Protein AF-A0A1W0X551-F1 (afdb_monomer_lite)

Secondary structure (DSSP, 8-state):
---THHHHHHHHHHHHHHHHH-------GGGHHHHHHHHHHHHHHHHHHHHHHHHHHT-SS--HHHHHHHHHHHHHHHHHHHTHHHHHHHTTTTTT-TT-SSHHHHHHHHHHHHHHHHHHHHHHHHHHHHHHHHHHHHHHH-HHHHHHHTT-HHHHHHHHHHHHHHHHHHTHHHHHHHHHHGGGTTSSS----HHHHHHHHHHHHHHHHHHHHHHHHHHHHHHHHHHHHHHHHHHHHHHHHHHHSPPP-----TTPPPPPTHHHHHTTHHHHHHHTTTTSHHHHHHHHHHHHHHHHHTHHHHHHHHHHHHHSTTT--S-HHHHHHHHHHHHHHHHHHHHHHHHHHHHHHHH-HHHHHHHHHHHH--TTSHHHHHHHHHS---SGGGTT-SHHHHHHHHHHHHHHHGGGS----------------------------------------

Radius of gyration: 32.25 Å; chains: 1; bounding box: 84×86×103 Å

Foldseek 3Di:
DPPPLVVQQVVLVVVVVVVVPVDPPPVQPLVVVCVPLLVVLLVLLQVLLVLLLVLLVPPLDRWLLSVLSNQLSVLLNLLSVLCVLVVCVVCVVVVVNVVPPCSCPVSLVCVLVSQLSNQLSVQLNLVSLLVSLVLLLCCLVPVPVNVVCRVCNVVSVVVSVVSSVVSSVLSVLSNVVSVVCSVVVPPPDDDDDPVSVVSVVVSLVVVLVVLVVSLVSLVVSLVSVVVSVVVVVVVVVVVVVVVPPPPPPPDDDDDDDDDDPVVVVVPPPVVVVVVVVPPCVLVSQLSVLLSVLCCQQPVLVSVLSVVVVCCHPPNVPDDPVRVVVSVSCVSVNVSSNSCSSSCSSVSVCVRPPSSVVSSCCVVVVVPPPCVVVVCVVVVPPPDPPDPPDDPVSVVVVVVVVCVPPVVVPPPDDDDDDDDDDDDDDDDDDDDDDDDDDDDDDDDDDDDDD

Organism: Hypsibius exemplaris (NCBI:txid2072580)

Sequence (449 aa):
MIPEGRTATHHCAILNGTLFNNGTTETSETVYVPLILYPVLLIVCTVGNIINVLVLSRFTKIRIKEVLLIGLAVSDTFIMWLALPRYIDHHGGVFGLHDKPDYPLFLLNGFGFFTWMHYTFYYVSDWVLLIFSLERLMAFRYPHHHRRIRSRLNWTALLLVAVTVLSSLLCLEHLVWYYHWLPNREQDSYEAPLWLTNWDAMQTRADIVFPVLTAACLLVINTSLLVYLKRRLLFSASFRRSTLSPKPSTALPPDGPAPTARHWLRNRPIAEEASQIGPNINMDVLLLGCVALYFLTQFPAVIFNVFEYLSGPPHCQLSDGGRSVLRWLQPIVQTLSLVNYSANFLVYAGLNRKYRQLSLELLCGRGKGYHSELNRWNSNPTTPDQAEMPLLRLSLMQRLSGSFFDSARSGGVGGTERRGTLSTMLSNDSAQSHHFMGTANNRQARSLV

InterPro domains:
  IPR000276 G protein-coupled receptor, rhodopsin-like [PF00001] (48-344)
  IPR000276 G protein-coupled receptor, rhodopsin-like [PR00237] (33-57)
  IPR000276 G protein-coupled receptor, rhodopsin-like [PR00237] (65-86)
  IPR000276 G protein-coupled receptor, rhodopsin-like [PR00237] (118-140)
  IPR000276 G protein-coupled receptor, rhodopsin-like [PR00237] (330-356)
  IPR017452 GPCR, rhodopsin-like, 7TM [PS50262] (48-348)
  IPR052954 GPCR_Ligand_Interaction [PTHR46641] (31-369)

Structure (mmCIF, N/CA/C/O backbone):
data_AF-A0A1W0X551-F1
#
_entry.id   AF-A0A1W0X551-F1
#
loop_
_atom_site.group_PDB
_atom_site.id
_atom_site.type_symbol
_atom_site.label_atom_id
_atom_site.label_alt_id
_atom_site.label_comp_id
_atom_site.label_asym_id
_atom_site.label_entity_id
_atom_site.label_seq_id
_atom_site.pdbx_PDB_ins_code
_atom_site.Cartn_x
_atom_site.Cartn_y
_atom_site.Cartn_z
_atom_site.occupancy
_atom_site.B_iso_or_equiv
_atom_site.auth_seq_id
_atom_site.auth_comp_id
_atom_site.auth_asym_id
_atom_site.auth_atom_id
_atom_site.pdbx_PDB_model_num
ATOM 1 N N . MET A 1 1 ? 44.532 -16.409 -18.050 1.00 39.69 1 MET A N 1
ATOM 2 C CA . MET A 1 1 ? 43.462 -16.984 -17.208 1.00 39.69 1 MET A CA 1
ATOM 3 C C . MET A 1 1 ? 42.474 -15.877 -16.891 1.00 39.69 1 MET A C 1
ATOM 5 O O . MET A 1 1 ? 42.774 -15.016 -16.076 1.00 39.69 1 MET A O 1
ATOM 9 N N . ILE A 1 2 ? 41.358 -15.830 -17.616 1.00 40.81 2 ILE A N 1
ATOM 10 C CA . ILE A 1 2 ? 40.226 -14.968 -17.259 1.00 40.81 2 ILE A CA 1
ATOM 11 C C . ILE A 1 2 ? 39.546 -15.668 -16.076 1.00 40.81 2 ILE A C 1
ATOM 13 O O . ILE A 1 2 ? 39.326 -16.874 -16.176 1.00 40.81 2 ILE A O 1
ATOM 17 N N . PRO A 1 3 ? 39.277 -14.987 -14.951 1.00 49.78 3 PRO A N 1
ATOM 18 C CA . PRO A 1 3 ? 38.651 -15.631 -13.804 1.00 49.78 3 PRO A CA 1
ATOM 19 C C . PRO A 1 3 ? 37.299 -16.215 -14.230 1.00 49.78 3 PRO A C 1
ATOM 21 O O . PRO A 1 3 ? 36.447 -15.483 -14.739 1.00 49.78 3 PRO A O 1
ATOM 24 N N . GLU A 1 4 ? 37.110 -17.520 -14.015 1.00 52.94 4 GLU A N 1
ATOM 25 C CA . GLU A 1 4 ? 35.927 -18.304 -14.420 1.00 52.94 4 GLU A CA 1
ATOM 26 C C . GLU A 1 4 ? 34.592 -17.732 -13.898 1.00 52.94 4 GLU A C 1
ATOM 28 O O . GLU A 1 4 ? 33.530 -18.066 -14.409 1.00 52.94 4 GLU A O 1
ATOM 33 N N . GLY A 1 5 ? 34.616 -16.792 -12.947 1.00 51.75 5 GLY A N 1
ATOM 34 C CA . GLY A 1 5 ? 33.425 -16.070 -12.488 1.00 51.75 5 GLY A CA 1
ATOM 35 C C . GLY A 1 5 ? 32.879 -14.994 -13.444 1.00 51.75 5 GLY A C 1
ATOM 36 O O . GLY A 1 5 ? 31.720 -14.610 -13.301 1.00 51.75 5 GLY A O 1
ATOM 37 N N . ARG A 1 6 ? 33.656 -14.486 -14.419 1.00 54.03 6 ARG A N 1
ATOM 38 C CA . ARG A 1 6 ? 33.169 -13.446 -15.362 1.00 54.03 6 ARG A CA 1
ATOM 39 C C . ARG A 1 6 ? 32.316 -13.995 -16.506 1.00 54.03 6 ARG A C 1
ATOM 41 O O . ARG A 1 6 ? 31.543 -13.244 -17.092 1.00 54.03 6 ARG A O 1
ATOM 48 N N . THR A 1 7 ? 32.445 -15.274 -16.846 1.00 58.47 7 THR A N 1
ATOM 49 C CA . THR A 1 7 ? 31.721 -15.869 -17.982 1.00 58.47 7 THR A CA 1
ATOM 50 C C . THR A 1 7 ? 30.259 -16.160 -17.640 1.00 58.47 7 THR A C 1
ATOM 52 O O . THR A 1 7 ? 29.382 -15.922 -18.469 1.00 58.47 7 THR A O 1
ATOM 55 N N . ALA A 1 8 ? 29.967 -16.580 -16.404 1.00 59.16 8 ALA A N 1
ATOM 56 C CA . ALA A 1 8 ? 28.599 -16.855 -15.953 1.00 59.16 8 ALA A CA 1
ATOM 57 C C . ALA A 1 8 ? 27.737 -15.582 -15.834 1.00 59.16 8 ALA A C 1
ATOM 59 O O . ALA A 1 8 ? 26.582 -15.565 -16.266 1.00 59.16 8 ALA A O 1
ATOM 60 N N . THR A 1 9 ? 28.303 -14.488 -15.313 1.00 60.78 9 THR A N 1
ATOM 61 C CA . THR A 1 9 ? 27.610 -13.190 -15.221 1.00 60.78 9 THR A CA 1
ATOM 62 C C . THR A 1 9 ? 27.333 -12.592 -16.597 1.00 60.78 9 THR A C 1
ATOM 64 O O . THR A 1 9 ? 26.233 -12.086 -16.824 1.00 60.78 9 THR A O 1
ATOM 67 N N . HIS A 1 10 ? 28.265 -12.730 -17.546 1.00 63.28 10 HIS A N 1
ATOM 68 C CA . HIS A 1 10 ? 28.043 -12.316 -18.933 1.00 63.28 10 HIS A CA 1
ATOM 69 C C . HIS A 1 10 ? 26.925 -13.114 -19.616 1.00 63.28 10 HIS A C 1
ATOM 71 O O . HIS A 1 10 ? 26.067 -12.513 -20.256 1.00 63.28 10 HIS A O 1
ATOM 77 N N . HIS A 1 11 ? 26.876 -14.440 -19.450 1.00 64.44 11 HIS A N 1
ATOM 78 C CA . HIS A 1 11 ? 25.825 -15.265 -20.061 1.00 64.44 11 HIS A CA 1
ATOM 79 C C . HIS A 1 11 ? 24.419 -14.880 -19.579 1.00 64.44 11 HIS A C 1
ATOM 81 O O . HIS A 1 11 ? 23.483 -14.787 -20.372 1.00 64.44 11 HIS A O 1
ATOM 87 N N . CYS A 1 12 ? 24.282 -14.601 -18.284 1.00 65.81 12 CYS A N 1
ATOM 88 C CA . CYS A 1 12 ? 23.020 -14.208 -17.667 1.00 65.81 12 CYS A CA 1
ATOM 89 C C . CYS A 1 12 ? 22.547 -12.811 -18.122 1.00 65.81 12 CYS A C 1
ATOM 91 O O . CYS A 1 12 ? 21.353 -12.617 -18.356 1.00 65.81 12 CYS A O 1
ATOM 93 N N . ALA A 1 13 ? 23.478 -11.865 -18.304 1.00 61.91 13 ALA A N 1
ATOM 94 C CA . ALA A 1 13 ? 23.193 -10.530 -18.833 1.00 61.91 13 ALA A CA 1
ATOM 95 C C . ALA A 1 13 ? 22.822 -10.555 -20.329 1.00 61.91 13 ALA A C 1
ATOM 97 O O . ALA A 1 13 ? 21.875 -9.886 -20.741 1.00 61.91 13 ALA A O 1
ATOM 98 N N . ILE A 1 14 ? 23.510 -11.375 -21.132 1.00 62.06 14 ILE A N 1
ATOM 99 C CA . ILE A 1 14 ? 23.239 -11.527 -22.572 1.00 62.06 14 ILE A CA 1
ATOM 100 C C . ILE A 1 14 ? 21.860 -12.156 -22.813 1.00 62.06 14 ILE A C 1
ATOM 102 O O . ILE A 1 14 ? 21.130 -11.703 -23.694 1.00 62.06 14 ILE A O 1
ATOM 106 N N . LEU A 1 15 ? 21.456 -13.148 -22.012 1.00 59.28 15 LEU A N 1
ATOM 107 C CA . LEU A 1 15 ? 20.110 -13.734 -22.087 1.00 59.28 15 LEU A CA 1
ATOM 108 C C . LEU A 1 15 ? 19.011 -12.712 -21.764 1.00 59.28 15 LEU A C 1
ATOM 110 O O . LEU A 1 15 ? 17.979 -12.696 -22.431 1.00 59.28 15 LEU A O 1
ATOM 114 N N . ASN A 1 16 ? 19.239 -11.818 -20.797 1.00 56.41 16 ASN A N 1
ATOM 115 C CA . ASN A 1 16 ? 18.287 -10.745 -20.502 1.00 56.41 16 ASN A CA 1
ATOM 116 C C . ASN A 1 16 ? 18.197 -9.723 -21.650 1.00 56.41 16 ASN A C 1
ATOM 118 O O . ASN A 1 16 ? 17.093 -9.332 -22.012 1.00 56.41 16 ASN A O 1
ATOM 122 N N . GLY A 1 17 ? 19.322 -9.336 -22.263 1.00 51.81 17 GLY A N 1
ATOM 123 C CA . GLY A 1 17 ? 19.326 -8.386 -23.385 1.00 51.81 17 GLY A CA 1
ATOM 124 C C . GLY A 1 17 ? 18.734 -8.949 -24.685 1.00 51.81 17 GLY A C 1
ATOM 125 O O . GLY A 1 17 ? 17.996 -8.263 -25.388 1.00 51.81 17 GLY A O 1
ATOM 126 N N . THR A 1 18 ? 19.002 -10.219 -24.999 1.00 50.91 18 THR A N 1
ATOM 127 C CA . THR A 1 18 ? 18.514 -10.865 -26.235 1.00 50.91 18 THR A CA 1
ATOM 128 C C . THR A 1 18 ? 17.024 -11.211 -26.188 1.00 50.91 18 THR A C 1
ATOM 130 O O . THR A 1 18 ? 16.346 -11.107 -27.209 1.00 50.91 18 THR A O 1
ATOM 133 N N . LEU A 1 19 ? 16.479 -11.543 -25.010 1.00 50.41 19 LEU A N 1
ATOM 134 C CA . LEU A 1 19 ? 15.041 -11.789 -24.834 1.00 50.41 19 LEU A CA 1
ATOM 135 C C . LEU A 1 19 ? 14.186 -10.514 -24.900 1.00 50.41 19 LEU A C 1
ATOM 137 O O . LEU A 1 19 ? 12.993 -10.623 -25.163 1.00 50.41 19 LEU A O 1
ATOM 141 N N . PHE A 1 20 ? 14.769 -9.332 -24.681 1.00 50.88 20 PHE A N 1
ATOM 142 C CA . PHE A 1 20 ? 14.062 -8.054 -24.828 1.00 50.88 20 PHE A CA 1
ATOM 143 C C . PHE A 1 20 ? 14.003 -7.559 -26.284 1.00 50.88 20 PHE A C 1
ATOM 145 O O . PHE A 1 20 ? 13.033 -6.905 -26.653 1.00 50.88 20 PHE A O 1
ATOM 152 N N . ASN A 1 21 ? 14.994 -7.894 -27.121 1.00 44.84 21 ASN A N 1
ATOM 153 C CA . ASN A 1 21 ? 15.110 -7.337 -28.477 1.00 44.84 21 ASN A CA 1
ATOM 154 C C . ASN A 1 21 ? 14.479 -8.181 -29.598 1.00 44.84 21 ASN A C 1
ATOM 156 O O . ASN A 1 21 ? 14.169 -7.631 -30.650 1.00 44.84 21 ASN A O 1
ATOM 160 N N . ASN A 1 22 ? 14.216 -9.477 -29.401 1.00 45.69 22 ASN A N 1
ATOM 161 C CA . ASN A 1 22 ? 13.568 -10.321 -30.423 1.00 45.69 22 ASN A CA 1
ATOM 162 C C . ASN A 1 22 ? 12.033 -10.333 -30.313 1.00 45.69 22 ASN A C 1
ATOM 164 O O . ASN A 1 22 ? 11.397 -11.376 -30.450 1.00 45.69 22 ASN A O 1
ATOM 168 N N . GLY A 1 23 ? 11.442 -9.160 -30.068 1.00 45.12 23 GLY A N 1
ATOM 169 C CA . GLY A 1 23 ? 10.003 -8.940 -29.962 1.00 45.12 23 GLY A CA 1
ATOM 170 C C . GLY A 1 23 ? 9.240 -9.260 -31.249 1.00 45.12 23 GLY A C 1
ATOM 171 O O . GLY A 1 23 ? 8.798 -8.364 -31.961 1.00 45.12 23 GLY A O 1
ATOM 172 N N . THR A 1 24 ? 8.983 -10.539 -31.507 1.00 47.44 24 THR A N 1
ATOM 173 C CA . THR A 1 24 ? 7.672 -10.909 -32.026 1.00 47.44 24 THR A CA 1
ATOM 174 C C . THR A 1 24 ? 6.680 -10.578 -30.924 1.00 47.44 24 THR A C 1
ATOM 176 O O . THR A 1 24 ? 6.797 -11.073 -29.805 1.00 47.44 24 THR A O 1
ATOM 179 N N . THR A 1 25 ? 5.756 -9.682 -31.234 1.00 54.66 25 THR A N 1
ATOM 180 C CA . THR A 1 25 ? 4.645 -9.193 -30.419 1.00 54.66 25 THR A CA 1
ATOM 181 C C . THR A 1 25 ? 3.666 -10.309 -30.037 1.00 54.66 25 THR A C 1
ATOM 183 O O . THR A 1 25 ? 2.470 -10.219 -30.302 1.00 54.66 25 THR A O 1
ATOM 186 N N . GLU A 1 26 ? 4.133 -11.368 -29.378 1.00 57.75 26 GLU A N 1
ATOM 187 C CA . GLU A 1 26 ? 3.264 -12.179 -28.533 1.00 57.75 26 GLU A CA 1
ATOM 188 C C . GLU A 1 26 ? 2.919 -11.321 -27.320 1.00 57.75 26 GLU A C 1
ATOM 190 O O . GLU A 1 26 ? 3.552 -11.367 -26.264 1.00 57.75 26 GLU A O 1
ATOM 195 N N . THR A 1 27 ? 1.924 -10.454 -27.514 1.00 61.84 27 THR A N 1
ATOM 196 C CA . THR A 1 27 ? 1.212 -9.772 -26.442 1.00 61.84 27 THR A CA 1
ATOM 197 C C . THR A 1 27 ? 0.729 -10.847 -25.486 1.00 61.84 27 THR A C 1
ATOM 199 O O . THR A 1 27 ? -0.278 -11.506 -25.741 1.00 61.84 27 THR A O 1
ATOM 202 N N . SER A 1 28 ? 1.488 -11.072 -24.415 1.00 72.94 28 SER A N 1
ATOM 203 C CA . SER A 1 28 ? 1.114 -12.028 -23.385 1.00 72.94 28 SER A CA 1
ATOM 204 C C . SER A 1 28 ? -0.270 -11.638 -22.880 1.00 72.94 28 SER A C 1
ATOM 206 O O . SER A 1 28 ? -0.493 -10.486 -22.510 1.00 72.94 28 SER A O 1
ATOM 208 N N . GLU A 1 29 ? -1.208 -12.585 -22.877 1.00 85.75 29 GLU A N 1
ATOM 209 C CA . GLU A 1 29 ? -2.613 -12.354 -22.503 1.00 85.75 29 GLU A CA 1
ATOM 210 C C . GLU A 1 29 ? -2.761 -11.698 -21.113 1.00 85.75 29 GLU A C 1
ATOM 212 O O . GLU A 1 29 ? -3.769 -11.066 -20.801 1.00 85.75 29 GLU A O 1
ATOM 217 N N . THR A 1 30 ? -1.722 -11.774 -20.278 1.00 88.25 30 THR A N 1
ATOM 218 C CA . THR A 1 30 ? -1.647 -11.135 -18.962 1.00 88.25 30 THR A CA 1
ATOM 219 C C . THR A 1 30 ? -1.566 -9.612 -19.003 1.00 88.25 30 THR A C 1
ATOM 221 O O . THR A 1 30 ? -1.875 -8.987 -17.992 1.00 88.25 30 THR A O 1
ATOM 224 N N . VAL A 1 31 ? -1.240 -8.989 -20.142 1.00 88.12 31 VAL A N 1
ATOM 225 C CA . VAL A 1 31 ? -1.240 -7.521 -20.309 1.00 88.12 31 VAL A CA 1
ATOM 226 C C . VAL A 1 31 ? -2.650 -6.935 -20.149 1.00 88.12 31 VAL A C 1
ATOM 228 O O . VAL A 1 31 ? -2.805 -5.809 -19.673 1.00 88.12 31 VAL A O 1
ATOM 231 N N . TYR A 1 32 ? -3.698 -7.704 -20.467 1.00 92.88 32 TYR A N 1
ATOM 232 C CA . TYR A 1 32 ? -5.086 -7.256 -20.315 1.00 92.88 32 TYR A CA 1
ATOM 233 C C . TYR A 1 32 ? -5.531 -7.145 -18.850 1.00 92.88 32 TYR A C 1
ATOM 235 O O . TYR A 1 32 ? -6.460 -6.396 -18.546 1.00 92.88 32 TYR A O 1
ATOM 243 N N . VAL A 1 33 ? -4.863 -7.857 -17.935 1.00 94.56 33 VAL A N 1
ATOM 244 C CA . VAL A 1 33 ? -5.194 -7.850 -16.505 1.00 94.56 33 VAL A CA 1
ATOM 245 C C . VAL A 1 33 ? -5.031 -6.448 -15.902 1.00 94.56 33 VAL A C 1
ATOM 247 O O . VAL A 1 33 ? -6.043 -5.897 -15.458 1.00 94.56 33 VAL A O 1
ATOM 250 N N . PRO A 1 34 ? -3.836 -5.817 -15.908 1.00 95.00 34 PRO A N 1
ATOM 251 C CA . PRO A 1 34 ? -3.687 -4.456 -15.405 1.00 95.00 34 PRO A CA 1
ATOM 252 C C . PRO A 1 34 ? -4.466 -3.449 -16.256 1.00 95.00 34 PRO A C 1
ATOM 254 O O . PRO A 1 34 ? -5.055 -2.538 -15.684 1.00 95.00 34 PRO A O 1
ATOM 257 N N . LEU A 1 35 ? -4.558 -3.639 -17.580 1.00 95.44 35 LEU A N 1
ATOM 258 C CA . LEU A 1 35 ? -5.294 -2.739 -18.477 1.00 95.44 35 LEU A CA 1
ATOM 259 C C . LEU A 1 35 ? -6.762 -2.550 -18.053 1.00 95.44 35 LEU A C 1
ATOM 261 O O . LEU A 1 35 ? -7.287 -1.440 -18.086 1.00 95.44 35 LEU A O 1
ATOM 265 N N . ILE A 1 36 ? -7.438 -3.626 -17.642 1.00 96.44 36 ILE A N 1
ATOM 266 C CA . ILE A 1 36 ? -8.853 -3.573 -17.247 1.00 96.44 36 ILE A CA 1
ATOM 267 C C . ILE A 1 36 ? -9.002 -3.308 -15.747 1.00 96.44 36 ILE A C 1
ATOM 269 O O . ILE A 1 36 ? -9.848 -2.509 -15.337 1.00 96.44 36 ILE A O 1
ATOM 273 N N . LEU A 1 37 ? -8.210 -3.980 -14.906 1.00 97.31 37 LEU A N 1
ATOM 274 C CA . LEU A 1 37 ? -8.392 -3.909 -13.456 1.00 97.31 37 LEU A CA 1
ATOM 275 C C . LEU A 1 37 ? -7.874 -2.603 -12.861 1.00 97.31 37 LEU A C 1
ATOM 277 O O . LEU A 1 37 ? -8.505 -2.089 -11.939 1.00 97.31 37 LEU A O 1
ATOM 281 N N . TYR A 1 38 ? -6.780 -2.030 -13.368 1.00 97.81 38 TYR A N 1
ATOM 282 C CA . TYR A 1 38 ? -6.195 -0.827 -12.775 1.00 97.81 38 TYR A CA 1
ATOM 283 C C . TYR A 1 38 ? -7.178 0.362 -12.716 1.00 97.81 38 TYR A C 1
ATOM 285 O O . TYR A 1 38 ? -7.354 0.904 -11.622 1.00 97.81 38 TYR A O 1
ATOM 293 N N . PRO A 1 39 ? -7.899 0.742 -13.795 1.00 98.06 39 PRO A N 1
ATOM 294 C CA . PRO A 1 39 ? -8.889 1.823 -13.729 1.00 98.06 39 PRO A CA 1
ATOM 295 C C . PRO A 1 39 ? -10.018 1.553 -12.727 1.00 98.06 39 PRO A C 1
ATOM 297 O O . PRO A 1 39 ? -10.442 2.458 -12.006 1.00 98.06 39 PRO A O 1
ATOM 300 N N . VAL A 1 40 ? -10.485 0.301 -12.637 1.00 98.25 40 VAL A N 1
ATOM 30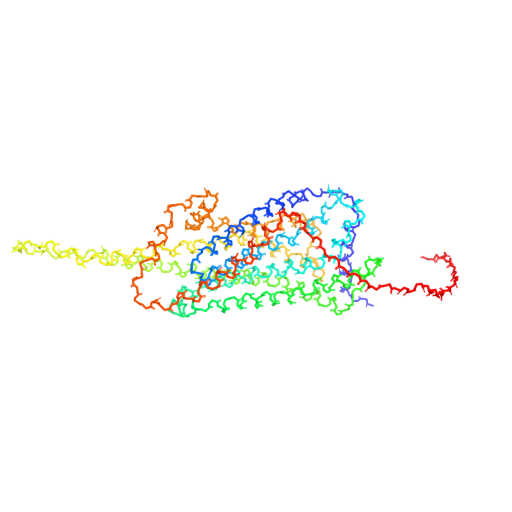1 C CA . VAL A 1 40 ? -11.515 -0.104 -11.668 1.00 98.25 40 VAL A CA 1
ATOM 302 C C . VAL A 1 40 ? -10.988 0.065 -10.244 1.00 98.25 40 VAL A C 1
ATOM 304 O O . VAL A 1 40 ? -11.644 0.697 -9.415 1.00 98.25 40 VAL A O 1
ATOM 307 N N . LEU A 1 41 ? -9.782 -0.436 -9.964 1.00 98.12 41 LEU A N 1
ATOM 308 C CA . LEU A 1 41 ? -9.136 -0.305 -8.659 1.00 98.12 41 LEU A CA 1
ATOM 309 C C . LEU A 1 41 ? -8.863 1.163 -8.305 1.00 98.12 41 LEU A C 1
ATOM 311 O O . LEU A 1 41 ? -9.040 1.540 -7.149 1.00 98.12 41 LEU A O 1
ATOM 315 N N . LEU A 1 42 ? -8.488 2.005 -9.273 1.00 98.25 42 LEU A N 1
ATOM 316 C CA . LEU A 1 42 ? -8.262 3.441 -9.076 1.00 98.25 42 LEU A CA 1
ATOM 317 C C . LEU A 1 42 ? -9.549 4.159 -8.645 1.00 98.25 42 LEU A C 1
ATOM 319 O O . LEU A 1 42 ? -9.527 4.927 -7.679 1.00 98.25 42 LEU A O 1
ATOM 323 N N . ILE A 1 43 ? -10.676 3.885 -9.311 1.00 98.12 43 ILE A N 1
ATOM 324 C CA . ILE A 1 43 ? -11.987 4.454 -8.955 1.00 98.12 43 ILE A CA 1
ATOM 325 C C . ILE A 1 43 ? -12.404 3.985 -7.559 1.00 98.12 43 ILE A C 1
ATOM 327 O O . ILE A 1 43 ? -12.766 4.801 -6.708 1.00 98.12 43 ILE A O 1
ATOM 331 N N . VAL A 1 44 ? -12.320 2.676 -7.310 1.00 97.88 44 VAL A N 1
ATOM 332 C CA . VAL A 1 44 ? -12.690 2.055 -6.032 1.00 97.88 44 VAL A CA 1
ATOM 333 C C . VAL A 1 44 ? -11.835 2.605 -4.886 1.00 97.88 44 VAL A C 1
ATOM 335 O O . VAL A 1 44 ? -12.384 3.004 -3.859 1.00 97.88 44 VAL A O 1
ATOM 338 N N . CYS A 1 45 ? -10.516 2.707 -5.080 1.00 97.75 45 CYS A N 1
ATOM 339 C CA . CYS A 1 45 ? -9.591 3.304 -4.119 1.00 97.75 45 CYS A CA 1
ATOM 340 C C . CYS A 1 45 ? -9.950 4.763 -3.835 1.00 97.75 45 CYS A C 1
ATOM 342 O O . CYS A 1 45 ? -10.117 5.139 -2.677 1.00 97.75 45 CYS A O 1
ATOM 344 N N . THR A 1 46 ? -10.129 5.573 -4.881 1.00 97.94 46 THR A N 1
ATOM 345 C CA . THR A 1 46 ? -10.399 7.010 -4.741 1.00 97.94 46 THR A CA 1
ATOM 346 C C . THR A 1 46 ? -11.697 7.252 -3.976 1.00 97.94 46 THR A C 1
ATOM 348 O O . THR A 1 46 ? -11.705 7.959 -2.970 1.00 97.94 46 THR A O 1
ATOM 351 N N . VAL A 1 47 ? -12.799 6.624 -4.396 1.00 97.38 47 VAL A N 1
ATOM 352 C CA . VAL A 1 47 ? -14.102 6.790 -3.735 1.00 97.38 47 VAL A CA 1
ATOM 353 C C . VAL A 1 47 ? -14.056 6.253 -2.304 1.00 97.38 47 VAL A C 1
ATOM 355 O O . VAL A 1 47 ? -14.461 6.944 -1.367 1.00 97.38 47 VAL A O 1
ATOM 358 N N . GLY A 1 48 ? -13.529 5.043 -2.116 1.00 96.38 48 GLY A N 1
ATOM 359 C CA . GLY A 1 48 ? -13.455 4.389 -0.816 1.00 96.38 48 GLY A CA 1
ATOM 360 C C . GLY A 1 48 ? -12.625 5.164 0.206 1.00 96.38 48 GLY A C 1
ATOM 361 O O . GLY A 1 48 ? -13.067 5.378 1.338 1.00 96.38 48 GLY A O 1
ATOM 362 N N . ASN A 1 49 ? -11.445 5.641 -0.193 1.00 97.12 49 ASN A N 1
ATOM 363 C CA . ASN A 1 49 ? -10.555 6.380 0.694 1.00 97.12 49 ASN A CA 1
ATOM 364 C C . ASN A 1 49 ? -11.015 7.820 0.947 1.00 97.12 49 ASN A C 1
ATOM 366 O O . ASN A 1 49 ? -10.872 8.298 2.073 1.00 97.12 49 ASN A O 1
ATOM 370 N N . ILE A 1 50 ? -11.682 8.479 -0.006 1.00 96.69 50 ILE A N 1
ATOM 371 C CA . ILE A 1 50 ? -12.357 9.759 0.264 1.00 96.69 50 ILE A CA 1
ATOM 372 C C . ILE A 1 50 ? -13.454 9.570 1.320 1.00 96.69 50 ILE A C 1
ATOM 374 O O . ILE A 1 50 ? -13.521 10.340 2.280 1.00 96.69 50 ILE A O 1
ATOM 378 N N . ILE A 1 51 ? -14.279 8.521 1.208 1.00 95.75 51 ILE A N 1
ATOM 379 C CA . ILE A 1 51 ? -15.295 8.209 2.226 1.00 95.75 51 ILE A CA 1
ATOM 380 C C . ILE A 1 51 ? -14.629 7.932 3.583 1.00 95.75 51 ILE A C 1
ATOM 382 O O . ILE A 1 51 ? -15.085 8.481 4.587 1.00 95.75 51 ILE A O 1
ATOM 386 N N . ASN A 1 52 ? -13.521 7.176 3.622 1.00 94.88 52 ASN A N 1
ATOM 387 C CA . ASN A 1 52 ? -12.731 6.963 4.846 1.00 94.88 52 ASN A CA 1
ATOM 388 C C . ASN A 1 52 ? -12.340 8.286 5.502 1.00 94.88 52 ASN A C 1
ATOM 390 O O . ASN A 1 52 ? -12.622 8.492 6.686 1.00 94.88 52 ASN A O 1
ATOM 394 N N . VAL A 1 53 ? -11.747 9.204 4.740 1.00 96.00 53 VAL A N 1
ATOM 395 C CA . VAL A 1 53 ? -11.323 10.508 5.254 1.00 96.00 53 VAL A CA 1
ATOM 396 C C . VAL A 1 53 ? -12.519 11.320 5.752 1.00 96.00 53 VAL A C 1
ATOM 398 O O . VAL A 1 53 ? -12.450 11.871 6.851 1.00 96.00 53 VAL A O 1
ATOM 401 N N . LEU A 1 54 ? -13.637 11.353 5.021 1.00 94.94 54 LEU A N 1
ATOM 402 C CA . LEU A 1 54 ? -14.840 12.098 5.412 1.00 94.94 54 LEU A CA 1
ATOM 403 C C . LEU A 1 54 ? -15.488 11.538 6.686 1.00 94.94 54 LEU A C 1
ATOM 405 O O . LEU A 1 54 ? -15.807 12.299 7.604 1.00 94.94 54 LEU A O 1
ATOM 409 N N . VAL A 1 55 ? -15.659 10.216 6.776 1.00 93.00 55 VAL A N 1
ATOM 410 C CA . VAL A 1 55 ? -16.227 9.547 7.958 1.00 93.00 55 VAL A CA 1
ATOM 411 C C . VAL A 1 55 ? -15.344 9.786 9.179 1.00 93.00 55 VAL A C 1
ATOM 413 O O . VAL A 1 55 ? -15.850 10.117 10.253 1.00 93.00 55 VAL A O 1
ATOM 416 N N . LEU A 1 56 ? -14.025 9.635 9.029 1.00 91.88 56 LEU A N 1
ATOM 417 C CA . LEU A 1 56 ? -13.083 9.781 10.136 1.00 91.88 56 LEU A CA 1
ATOM 418 C C . LEU A 1 56 ? -12.945 11.242 10.586 1.00 91.88 56 LEU A C 1
ATOM 420 O O . LEU A 1 56 ? -12.880 11.506 11.788 1.00 91.88 56 LEU A O 1
ATOM 424 N N . SER A 1 57 ? -12.989 12.187 9.647 1.00 92.00 57 SER A N 1
ATOM 425 C CA . SER A 1 57 ? -12.953 13.629 9.929 1.00 92.00 57 SER A CA 1
ATOM 426 C C . SER A 1 57 ? -14.200 14.127 10.661 1.00 92.00 57 SER A C 1
ATOM 428 O O . SER A 1 57 ? -14.127 15.101 11.408 1.00 92.00 57 SER A O 1
ATOM 430 N N . ARG A 1 58 ? -15.346 13.448 10.509 1.00 88.62 58 ARG A N 1
ATOM 431 C CA . ARG A 1 58 ? -16.590 13.800 11.217 1.00 88.62 58 ARG A CA 1
ATOM 432 C C . ARG A 1 58 ? -16.587 13.442 12.703 1.00 88.62 58 ARG A C 1
ATOM 434 O O . ARG A 1 58 ? -17.472 13.887 13.436 1.00 88.62 58 ARG A O 1
ATOM 441 N N . PHE A 1 59 ? -15.625 12.659 13.192 1.00 82.19 59 PHE A N 1
ATOM 442 C CA . PHE A 1 59 ? -15.554 12.382 14.623 1.00 82.19 59 PHE A CA 1
ATOM 443 C C . PHE A 1 59 ? -15.116 13.626 15.399 1.00 82.19 59 PHE A C 1
ATOM 445 O O . PHE A 1 59 ? -13.978 14.076 15.308 1.00 82.19 59 PHE A O 1
ATOM 452 N N . THR A 1 60 ? -15.993 14.112 16.280 1.00 72.12 60 THR A N 1
ATOM 453 C CA . THR A 1 60 ? -15.730 15.268 17.155 1.00 72.12 60 THR A CA 1
ATOM 454 C C . THR A 1 60 ? -14.490 15.097 18.038 1.00 72.12 60 THR A C 1
ATOM 456 O O . THR A 1 60 ? -13.916 16.077 18.509 1.00 72.12 60 THR A O 1
ATOM 459 N N . LYS A 1 61 ? -14.050 13.862 18.304 1.00 84.62 61 LYS A N 1
ATOM 460 C CA . LYS A 1 61 ? -12.813 13.557 19.032 1.00 84.62 61 LYS A CA 1
ATOM 461 C C . LYS A 1 61 ? -11.960 12.592 18.219 1.00 84.62 61 LYS A C 1
ATOM 463 O O . LYS A 1 61 ? -12.041 11.380 18.410 1.00 84.62 61 LYS A O 1
ATOM 468 N N . ILE A 1 62 ? -11.128 13.164 17.352 1.00 86.50 62 ILE A N 1
ATOM 469 C CA . ILE A 1 62 ? -10.056 12.456 16.651 1.00 86.50 62 ILE A CA 1
ATOM 470 C C . ILE A 1 62 ? -9.143 11.814 17.706 1.00 86.50 62 ILE A C 1
ATOM 472 O O . ILE A 1 62 ? -8.692 12.484 18.637 1.00 86.50 62 ILE A O 1
ATOM 476 N N . ARG A 1 63 ? -8.913 10.504 17.614 1.00 89.00 63 ARG A N 1
ATOM 477 C CA . ARG A 1 63 ? -7.940 9.777 18.442 1.00 89.00 63 ARG A CA 1
ATOM 478 C C . ARG A 1 63 ? -6.800 9.323 17.534 1.00 89.00 63 ARG A C 1
ATOM 480 O O . ARG A 1 63 ? -6.913 9.369 16.314 1.00 89.00 63 ARG A O 1
ATOM 487 N N . ILE A 1 64 ? -5.712 8.856 18.145 1.00 91.31 64 ILE A N 1
ATOM 488 C CA . ILE A 1 64 ? -4.501 8.378 17.452 1.00 91.31 64 ILE A CA 1
ATOM 489 C C . ILE A 1 64 ? -4.850 7.445 16.287 1.00 91.31 64 ILE A C 1
ATOM 491 O O . ILE A 1 64 ? -4.369 7.623 15.176 1.00 91.31 64 ILE A O 1
ATOM 495 N N . LYS A 1 65 ? -5.757 6.494 16.522 1.00 89.94 65 LYS A N 1
ATOM 496 C CA . LYS A 1 65 ? -6.188 5.543 15.501 1.00 89.94 65 LYS A CA 1
ATOM 497 C C . LYS A 1 65 ? -6.889 6.182 14.309 1.00 89.94 65 LYS A C 1
ATOM 499 O O . LYS A 1 65 ? -6.683 5.728 13.197 1.00 89.94 65 LYS A O 1
ATOM 504 N N . GLU A 1 66 ? -7.717 7.200 14.532 1.00 92.19 66 GLU A N 1
ATOM 505 C CA . GLU A 1 66 ? -8.381 7.909 13.444 1.00 92.19 66 GLU A CA 1
ATOM 506 C C . GLU A 1 66 ? -7.353 8.695 12.623 1.00 92.19 66 GLU A C 1
ATOM 508 O O . GLU A 1 66 ? -7.445 8.677 11.405 1.00 92.19 66 GLU A O 1
ATOM 513 N N . VAL A 1 67 ? -6.335 9.293 13.260 1.00 94.38 67 VAL A N 1
ATOM 514 C CA . VAL A 1 67 ? -5.229 9.964 12.548 1.00 94.38 67 VAL A CA 1
ATOM 515 C C . VAL A 1 67 ? -4.444 8.976 11.684 1.00 94.38 67 VAL A C 1
ATOM 517 O O . VAL A 1 67 ? -4.207 9.258 10.517 1.00 94.38 67 VAL A O 1
ATOM 520 N N . LEU A 1 68 ? -4.078 7.810 12.231 1.00 94.88 68 LEU A N 1
ATOM 521 C CA . LEU A 1 68 ? -3.359 6.774 11.478 1.00 94.88 68 LEU A CA 1
ATOM 522 C C . LEU A 1 68 ? -4.191 6.241 10.303 1.00 94.88 68 LEU A C 1
ATOM 524 O O . LEU A 1 68 ? -3.659 6.079 9.214 1.00 94.88 68 LEU A O 1
ATOM 528 N N . LEU A 1 69 ? -5.494 6.018 10.499 1.00 93.56 69 LEU A N 1
ATOM 529 C CA . LEU A 1 69 ? -6.395 5.563 9.435 1.00 93.56 69 LEU A CA 1
ATOM 530 C C . LEU A 1 69 ? -6.620 6.628 8.349 1.00 93.56 69 LEU A C 1
ATOM 532 O O . LEU A 1 69 ? -6.721 6.277 7.179 1.00 93.56 69 LEU A O 1
ATOM 536 N N . ILE A 1 70 ? -6.682 7.914 8.715 1.00 95.56 70 ILE A N 1
ATOM 537 C CA . ILE A 1 70 ? -6.709 9.015 7.738 1.00 95.56 70 ILE A CA 1
ATOM 538 C C . ILE A 1 70 ? -5.392 9.046 6.960 1.00 95.56 70 ILE A C 1
ATOM 540 O O . ILE A 1 70 ? -5.424 9.119 5.738 1.00 95.56 70 ILE A O 1
ATOM 544 N N . GLY A 1 71 ? -4.252 8.957 7.654 1.00 96.06 71 GLY A N 1
ATOM 545 C CA . GLY A 1 71 ? -2.932 8.910 7.024 1.00 96.06 71 GLY A CA 1
ATOM 546 C C . GLY A 1 71 ? -2.815 7.770 6.014 1.00 96.06 71 GLY A C 1
ATOM 547 O O . GLY A 1 71 ? -2.387 8.013 4.892 1.00 96.06 71 GLY A O 1
ATOM 548 N N . LEU A 1 72 ? -3.291 6.577 6.383 1.00 95.69 72 LEU A N 1
ATOM 549 C CA . LEU A 1 72 ? -3.333 5.406 5.507 1.00 95.69 72 LEU A CA 1
ATOM 550 C C . LEU A 1 72 ? -4.229 5.630 4.277 1.00 95.69 72 LEU A C 1
ATOM 552 O O . LEU A 1 72 ? -3.803 5.408 3.152 1.00 95.69 72 LEU A O 1
ATOM 556 N N . ALA A 1 73 ? -5.452 6.139 4.462 1.00 96.88 73 ALA A N 1
ATOM 557 C CA . ALA A 1 73 ? -6.359 6.411 3.343 1.00 96.88 73 ALA A CA 1
ATOM 558 C C . ALA A 1 73 ? -5.789 7.460 2.368 1.00 96.88 73 ALA A C 1
ATOM 560 O O . ALA A 1 73 ? -5.965 7.357 1.152 1.00 96.88 73 ALA A O 1
ATOM 561 N N . VAL A 1 74 ? -5.092 8.471 2.897 1.00 97.38 74 VAL A N 1
ATOM 562 C CA . VAL A 1 74 ? -4.413 9.487 2.088 1.00 97.38 74 VAL A CA 1
ATOM 563 C C . VAL A 1 74 ? -3.245 8.868 1.319 1.00 97.38 74 VAL A C 1
ATOM 565 O O . VAL A 1 74 ? -3.177 9.064 0.107 1.00 97.38 74 VAL A O 1
ATOM 568 N N . SER A 1 75 ? -2.370 8.089 1.970 1.00 98.00 75 SER A N 1
ATOM 569 C CA . SER A 1 75 ? -1.256 7.424 1.279 1.00 98.00 75 SER A CA 1
ATOM 570 C C . SER A 1 75 ? -1.742 6.468 0.194 1.00 98.00 75 SER A C 1
ATOM 572 O O . SER A 1 75 ? -1.246 6.540 -0.923 1.00 98.00 75 SER A O 1
ATOM 574 N N . ASP A 1 76 ? -2.762 5.653 0.473 1.00 97.75 76 ASP A N 1
ATOM 575 C CA . ASP A 1 76 ? -3.338 4.699 -0.483 1.00 97.75 76 ASP A CA 1
ATOM 576 C C . ASP A 1 76 ? -3.893 5.401 -1.732 1.00 97.75 76 ASP A C 1
ATOM 578 O O . ASP A 1 76 ? -3.726 4.927 -2.859 1.00 97.75 76 ASP A O 1
ATOM 582 N N . THR A 1 77 ? -4.517 6.568 -1.541 1.00 98.06 77 THR A N 1
ATOM 583 C CA . THR A 1 77 ? -5.001 7.401 -2.650 1.00 98.06 77 THR A CA 1
ATOM 584 C C . THR A 1 77 ? -3.830 7.910 -3.488 1.00 98.06 77 THR A C 1
ATOM 586 O O . THR A 1 77 ? -3.852 7.780 -4.712 1.00 98.06 77 THR A O 1
ATOM 589 N N . PHE A 1 78 ? -2.783 8.445 -2.851 1.00 98.25 78 PHE A N 1
ATOM 590 C CA . PHE A 1 78 ? -1.599 8.918 -3.568 1.00 98.25 78 PHE A CA 1
ATOM 591 C C . PHE A 1 78 ? -0.894 7.795 -4.330 1.00 98.25 78 PHE A C 1
ATOM 593 O O . PHE A 1 78 ? -0.551 8.010 -5.487 1.00 98.25 78 PHE A O 1
ATOM 600 N N . ILE A 1 79 ? -0.736 6.602 -3.746 1.00 97.81 79 ILE A N 1
ATOM 601 C CA . ILE A 1 79 ? -0.129 5.444 -4.425 1.00 97.81 79 ILE A CA 1
ATOM 602 C C . ILE A 1 79 ? -0.834 5.181 -5.759 1.00 97.81 79 ILE A C 1
ATOM 604 O O . ILE A 1 79 ? -0.191 5.154 -6.808 1.00 97.81 79 ILE A O 1
ATOM 608 N N . MET A 1 80 ? -2.165 5.063 -5.737 1.00 98.00 80 MET A N 1
ATOM 609 C CA . MET A 1 80 ? -2.930 4.747 -6.942 1.00 98.00 80 MET A CA 1
ATOM 610 C C . MET A 1 80 ? -2.833 5.844 -8.003 1.00 98.00 80 MET A C 1
ATOM 612 O O . MET A 1 80 ? -2.634 5.529 -9.173 1.00 98.00 80 MET A O 1
ATOM 616 N N . TRP A 1 81 ? -2.927 7.119 -7.620 1.00 98.19 81 TRP A N 1
ATOM 617 C CA . TRP A 1 81 ? -2.843 8.236 -8.569 1.00 98.19 81 TRP A CA 1
ATOM 618 C C . TRP A 1 81 ? -1.432 8.458 -9.122 1.00 98.19 81 TRP A C 1
ATOM 620 O O . TRP A 1 81 ? -1.281 8.807 -10.289 1.00 98.19 81 TRP A O 1
ATOM 630 N N . LEU A 1 82 ? -0.392 8.228 -8.322 1.00 97.38 82 LEU A N 1
ATOM 631 C CA . LEU A 1 82 ? 1.002 8.359 -8.758 1.00 97.38 82 LEU A CA 1
ATOM 632 C C . LEU A 1 82 ? 1.457 7.182 -9.633 1.00 97.38 82 LEU A C 1
ATOM 634 O O . LEU A 1 82 ? 2.413 7.325 -10.390 1.00 97.38 82 LEU A O 1
ATOM 638 N N . ALA A 1 83 ? 0.755 6.046 -9.583 1.00 96.12 83 ALA A N 1
ATOM 639 C CA . ALA A 1 83 ? 0.941 4.942 -10.521 1.00 96.12 83 ALA A CA 1
ATOM 640 C C . ALA A 1 83 ? 0.343 5.224 -11.916 1.00 96.12 83 ALA A C 1
ATOM 642 O O . ALA A 1 83 ? 0.726 4.568 -12.886 1.00 96.12 83 ALA A O 1
ATOM 643 N N . LEU A 1 84 ? -0.559 6.209 -12.040 1.00 96.50 84 LEU A N 1
ATOM 644 C CA . LEU A 1 84 ? -1.280 6.490 -13.284 1.00 96.50 84 LEU A CA 1
ATOM 645 C C . LEU A 1 84 ? -0.338 6.860 -14.442 1.00 96.50 84 LEU A C 1
ATOM 647 O O . LEU A 1 84 ? -0.469 6.243 -15.492 1.00 96.50 84 LEU A O 1
ATOM 651 N N . PRO A 1 85 ? 0.648 7.768 -14.296 1.00 95.31 85 PRO A N 1
ATOM 652 C CA . PRO A 1 85 ? 1.595 8.073 -15.372 1.00 95.31 85 PRO A CA 1
ATOM 653 C C . PRO A 1 85 ? 2.291 6.834 -15.945 1.00 95.31 85 PRO A C 1
ATOM 655 O O . PRO A 1 85 ? 2.370 6.689 -17.160 1.00 95.31 85 PRO A O 1
ATOM 658 N N . ARG A 1 86 ? 2.721 5.902 -15.083 1.00 92.81 86 ARG A N 1
ATOM 659 C CA . ARG A 1 86 ? 3.356 4.642 -15.499 1.00 92.81 86 ARG A CA 1
ATOM 660 C C . ARG A 1 86 ? 2.382 3.713 -16.217 1.00 92.81 86 ARG A C 1
ATOM 662 O O . ARG A 1 86 ? 2.760 3.066 -17.185 1.00 92.81 86 ARG A O 1
ATOM 669 N N . TYR A 1 87 ? 1.134 3.661 -15.760 1.00 95.12 87 TYR A N 1
ATOM 670 C CA . TYR A 1 87 ? 0.077 2.914 -16.433 1.00 95.12 87 TYR A CA 1
ATOM 671 C C . TYR A 1 87 ? -0.198 3.459 -17.844 1.00 95.12 87 TYR A C 1
ATOM 673 O O . TYR A 1 87 ? -0.279 2.684 -18.795 1.00 95.12 87 TYR A O 1
ATOM 681 N N . ILE A 1 88 ? -0.322 4.784 -17.998 1.00 94.38 88 ILE A N 1
ATOM 682 C CA . ILE A 1 88 ? -0.604 5.386 -19.308 1.00 94.38 88 ILE A CA 1
ATOM 683 C C . ILE A 1 88 ? 0.613 5.244 -20.240 1.00 94.38 88 ILE A C 1
ATOM 685 O O . ILE A 1 88 ? 0.428 4.987 -21.423 1.00 94.38 88 ILE A O 1
ATOM 689 N N . ASP A 1 89 ? 1.841 5.345 -19.724 1.00 91.12 89 ASP A N 1
ATOM 690 C CA . ASP A 1 89 ? 3.071 5.082 -20.486 1.00 91.12 89 ASP A CA 1
ATOM 691 C C . ASP A 1 89 ? 3.124 3.631 -20.999 1.00 91.12 89 ASP A C 1
ATOM 693 O O . ASP A 1 89 ? 3.177 3.392 -22.205 1.00 91.12 89 ASP A O 1
ATOM 697 N N . HIS A 1 90 ? 2.957 2.652 -20.103 1.00 90.44 90 HIS A N 1
ATOM 698 C CA . HIS A 1 90 ? 3.007 1.228 -20.449 1.00 90.44 90 HIS A CA 1
ATOM 699 C C . HIS A 1 90 ? 1.929 0.806 -21.466 1.00 90.44 90 HIS A C 1
ATOM 701 O O . HIS A 1 90 ? 2.157 -0.074 -22.295 1.00 90.44 90 HIS A O 1
ATOM 707 N N . HIS A 1 91 ? 0.756 1.446 -21.435 1.00 91.81 91 HIS A N 1
ATOM 708 C CA . HIS A 1 91 ? -0.357 1.161 -22.345 1.00 91.81 91 HIS A CA 1
ATOM 709 C C . HIS A 1 91 ? -0.563 2.242 -23.420 1.00 91.81 91 HIS A C 1
ATOM 711 O O . HIS A 1 91 ? -1.582 2.239 -24.115 1.00 91.81 91 HIS A O 1
ATOM 717 N N . GLY A 1 92 ? 0.405 3.144 -23.608 1.00 90.69 92 GLY A N 1
ATOM 718 C CA . GLY A 1 92 ? 0.288 4.291 -24.512 1.00 90.69 92 GLY A CA 1
ATOM 719 C C . GLY A 1 92 ? 0.022 3.895 -25.964 1.00 90.69 92 GLY A C 1
ATOM 720 O O . GLY A 1 92 ? -0.740 4.569 -26.657 1.00 90.69 92 GLY A O 1
ATOM 721 N N . GLY A 1 93 ? 0.565 2.753 -26.400 1.00 89.50 93 GLY A N 1
ATOM 722 C CA . GLY A 1 93 ? 0.301 2.185 -27.725 1.00 89.50 93 GLY A CA 1
ATOM 723 C C . GLY A 1 93 ? -1.155 1.751 -27.917 1.00 89.50 93 GLY A C 1
ATOM 724 O O . GLY A 1 93 ? -1.738 2.020 -28.961 1.00 89.50 93 GLY A O 1
ATOM 725 N N . VAL A 1 94 ? -1.779 1.163 -26.890 1.00 90.38 94 VAL A N 1
ATOM 726 C CA . VAL A 1 94 ? -3.197 0.753 -26.930 1.00 90.38 94 VAL A CA 1
ATOM 727 C C . VAL A 1 94 ? -4.117 1.974 -26.987 1.00 90.38 94 VAL A C 1
ATOM 729 O O . VAL A 1 94 ? -5.157 1.942 -27.637 1.00 90.38 94 VAL A O 1
ATOM 732 N N . PHE A 1 95 ? -3.723 3.070 -26.337 1.00 90.25 95 PHE A N 1
ATOM 733 C CA . PHE A 1 95 ? -4.481 4.321 -26.334 1.00 90.25 95 PHE A CA 1
ATOM 734 C C . PHE A 1 95 ? -4.205 5.230 -27.543 1.00 90.25 95 PHE A C 1
ATOM 736 O O . PHE A 1 95 ? -4.816 6.296 -27.636 1.00 90.25 95 PHE A O 1
ATOM 743 N N . GLY A 1 96 ? -3.292 4.854 -28.448 1.00 90.00 96 GLY A N 1
ATOM 744 C CA . GLY A 1 96 ? -2.883 5.707 -29.571 1.00 90.00 96 GLY A CA 1
ATOM 745 C C . GLY A 1 96 ? -2.234 7.021 -29.119 1.00 90.00 96 GLY A C 1
ATOM 746 O O . GLY A 1 96 ? -2.403 8.061 -29.754 1.00 90.00 96 GLY A O 1
ATOM 747 N N .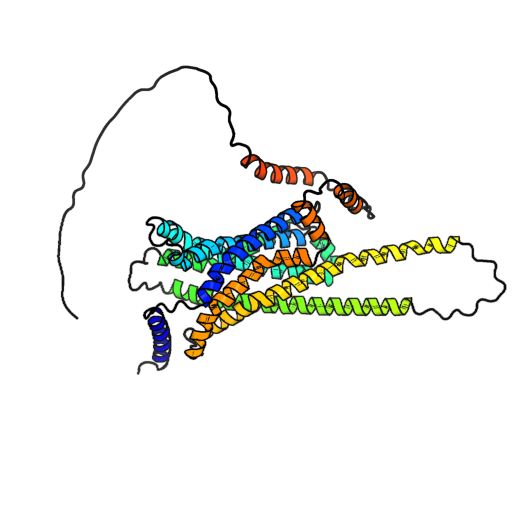 LEU A 1 97 ? -1.552 7.013 -27.968 1.00 87.88 97 LEU A N 1
ATOM 748 C CA . LEU A 1 97 ? -0.932 8.208 -27.388 1.00 87.88 97 LEU A CA 1
ATOM 749 C C . LEU A 1 97 ? 0.487 8.453 -27.913 1.00 87.88 97 LEU A C 1
ATOM 751 O O . LEU A 1 97 ? 0.936 9.596 -27.891 1.00 87.88 97 LEU A O 1
ATOM 755 N N . HIS A 1 98 ? 1.162 7.423 -28.435 1.00 82.38 98 HIS A N 1
ATOM 756 C CA . HIS A 1 98 ? 2.495 7.562 -29.037 1.00 82.38 98 HIS A CA 1
ATOM 757 C C . HIS A 1 98 ? 2.511 8.440 -30.294 1.00 82.38 98 HIS A C 1
ATOM 759 O O . HIS A 1 98 ? 3.525 9.071 -30.574 1.00 82.38 98 HIS A O 1
ATOM 765 N N . ASP A 1 99 ? 1.385 8.553 -31.001 1.00 84.94 99 ASP A N 1
ATOM 766 C CA . ASP A 1 99 ? 1.285 9.371 -32.216 1.00 84.94 99 ASP A CA 1
ATOM 767 C C . ASP A 1 99 ? 1.131 10.875 -31.917 1.00 84.94 99 ASP A C 1
ATOM 769 O O . ASP A 1 99 ? 1.140 11.702 -32.831 1.00 84.94 99 ASP A O 1
ATOM 773 N N . LYS A 1 100 ? 0.974 11.265 -30.642 1.00 82.56 100 LYS A N 1
ATOM 774 C CA . LYS A 1 100 ? 0.812 12.670 -30.242 1.00 82.56 100 LYS A CA 1
ATOM 775 C C . LYS A 1 100 ? 2.167 13.293 -29.881 1.00 82.56 100 LYS A C 1
ATOM 777 O O . LYS A 1 100 ? 2.785 12.837 -28.922 1.00 82.56 100 LYS A O 1
ATOM 782 N N . PRO A 1 101 ? 2.594 14.384 -30.545 1.00 79.19 101 PRO A N 1
ATOM 783 C CA . PRO A 1 101 ? 3.938 14.949 -30.380 1.00 79.19 101 PRO A CA 1
ATOM 784 C C . PRO A 1 101 ? 4.222 15.513 -28.976 1.00 79.19 101 PRO A C 1
ATOM 786 O O . PRO A 1 101 ? 5.360 15.454 -28.518 1.00 79.19 101 PRO A O 1
ATOM 789 N N . ASP A 1 102 ? 3.201 16.003 -28.263 1.00 78.31 102 ASP A N 1
ATOM 790 C CA . ASP A 1 102 ? 3.377 16.653 -26.950 1.00 78.31 102 ASP A CA 1
ATOM 791 C C . ASP A 1 102 ? 3.216 15.700 -25.755 1.00 78.31 102 ASP A C 1
ATOM 793 O O . ASP A 1 102 ? 3.716 15.963 -24.659 1.00 78.31 102 ASP A O 1
ATOM 797 N N . TYR A 1 103 ? 2.522 14.577 -25.959 1.00 75.81 103 TYR A N 1
ATOM 798 C CA . TYR A 1 103 ? 2.300 13.555 -24.938 1.00 75.81 103 TYR A CA 1
ATOM 799 C C . TYR A 1 103 ? 3.598 12.989 -24.325 1.00 75.81 103 TYR A C 1
ATOM 801 O O . TYR A 1 103 ? 3.657 12.894 -23.093 1.00 75.81 103 TYR A O 1
ATOM 809 N N . PRO A 1 104 ? 4.657 12.670 -25.102 1.00 78.06 104 PRO A N 1
ATOM 810 C CA . PRO A 1 104 ? 5.870 12.116 -24.520 1.00 78.06 104 PRO A CA 1
ATOM 811 C C . PRO A 1 104 ? 6.554 13.107 -23.579 1.00 78.06 104 PRO A C 1
ATOM 813 O O . PRO A 1 104 ? 7.091 12.681 -22.567 1.00 78.06 104 PRO A O 1
ATOM 816 N N . LEU A 1 105 ? 6.509 14.421 -23.826 1.00 89.06 105 LEU A N 1
ATOM 817 C CA . LEU A 1 105 ? 7.362 15.359 -23.090 1.00 89.06 105 LEU A CA 1
ATOM 818 C C . LEU A 1 105 ? 6.946 15.550 -21.622 1.00 89.06 105 LEU A C 1
ATOM 820 O O . LEU A 1 105 ? 7.810 15.576 -20.745 1.00 89.06 105 LEU A O 1
ATOM 824 N N . PHE A 1 106 ? 5.646 15.675 -21.330 1.00 88.94 106 PHE A N 1
ATOM 825 C CA . PHE A 1 106 ? 5.172 15.837 -19.947 1.00 88.94 106 PHE A CA 1
ATOM 826 C C . PHE A 1 106 ? 5.469 14.595 -19.104 1.00 88.94 106 PHE A C 1
ATOM 828 O O . PHE A 1 106 ? 6.029 14.708 -18.010 1.00 88.94 106 PHE A O 1
ATOM 835 N N . LEU A 1 107 ? 5.120 13.414 -19.621 1.00 90.31 107 LEU A N 1
ATOM 836 C CA . LEU A 1 107 ? 5.365 12.161 -18.917 1.00 90.31 107 LEU A CA 1
ATOM 837 C C . LEU A 1 107 ? 6.859 11.923 -18.750 1.00 90.31 107 LEU A C 1
ATOM 839 O O . LEU A 1 107 ? 7.298 11.679 -17.635 1.00 90.31 107 LEU A O 1
ATOM 843 N N . LEU A 1 108 ? 7.649 12.115 -19.803 1.00 91.56 108 LEU A N 1
ATOM 844 C CA . LEU A 1 108 ? 9.097 11.947 -19.771 1.00 91.56 108 LEU A CA 1
ATOM 845 C C . LEU A 1 108 ? 9.784 12.924 -18.806 1.00 91.56 108 LEU A C 1
ATOM 847 O O . LEU A 1 108 ? 10.712 12.54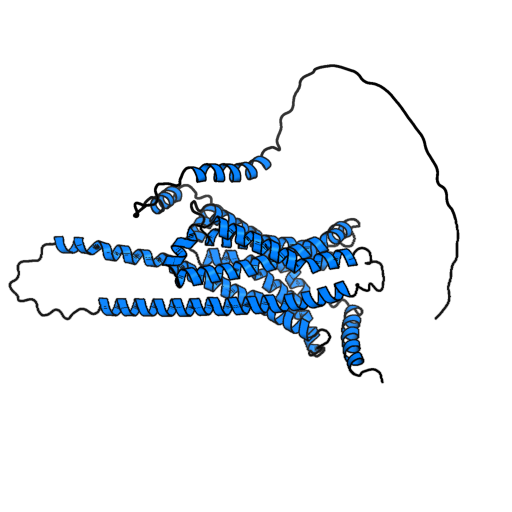3 -18.105 1.00 91.56 108 LEU A O 1
ATOM 851 N N . ASN A 1 109 ? 9.331 14.169 -18.678 1.00 94.75 109 ASN A N 1
ATOM 852 C CA . ASN A 1 109 ? 9.936 15.089 -17.709 1.00 94.75 109 ASN A CA 1
ATOM 853 C C . ASN A 1 109 ? 9.486 14.811 -16.264 1.00 94.75 109 ASN A C 1
ATOM 855 O O . ASN A 1 109 ? 10.242 15.068 -15.324 1.00 94.75 109 ASN A O 1
ATOM 859 N N . GLY A 1 110 ? 8.270 14.291 -16.071 1.00 94.69 110 GLY A N 1
ATOM 860 C CA . GLY A 1 110 ? 7.688 14.027 -14.754 1.00 94.69 110 GLY A CA 1
ATOM 861 C C . GLY A 1 110 ? 7.911 12.614 -14.206 1.00 94.69 110 GLY A C 1
ATOM 862 O O . GLY A 1 110 ? 7.722 12.401 -13.009 1.00 94.69 110 GLY A O 1
ATOM 863 N N . PHE A 1 111 ? 8.295 11.639 -15.034 1.00 94.38 111 PHE A N 1
ATOM 864 C CA . PHE A 1 111 ? 8.263 10.216 -14.671 1.00 94.38 111 PHE A CA 1
ATOM 865 C C . PHE A 1 111 ? 9.125 9.880 -13.449 1.00 94.38 111 PHE A C 1
ATOM 867 O O . PHE A 1 111 ? 8.675 9.140 -12.572 1.00 94.38 111 PHE A O 1
ATOM 874 N N . GLY A 1 112 ? 10.328 10.457 -13.348 1.00 95.75 112 GLY A N 1
ATOM 875 C CA . GLY A 1 112 ? 11.200 10.291 -12.181 1.00 95.75 112 GLY A CA 1
ATOM 876 C C . GLY A 1 112 ? 10.557 10.798 -10.895 1.00 95.75 112 GLY A C 1
ATOM 877 O O . GLY A 1 112 ? 10.551 10.094 -9.887 1.00 95.75 112 GLY A O 1
ATOM 878 N N . PHE A 1 113 ? 9.934 11.979 -10.941 1.00 97.62 113 PHE A N 1
ATOM 879 C CA . PHE A 1 113 ? 9.207 12.543 -9.803 1.00 97.62 113 PHE A CA 1
ATOM 880 C C . PHE A 1 113 ? 8.003 11.682 -9.400 1.00 97.62 113 PHE A C 1
ATOM 882 O O . PHE A 1 113 ? 7.842 11.371 -8.219 1.00 97.62 113 PHE A O 1
ATOM 889 N N . PHE A 1 114 ? 7.177 11.256 -10.362 1.00 97.06 114 PHE A N 1
ATOM 890 C CA . PHE A 1 114 ? 6.026 10.391 -10.085 1.00 97.06 114 PHE A CA 1
ATOM 891 C C . PHE A 1 114 ? 6.454 9.046 -9.504 1.00 97.06 114 PHE A C 1
ATOM 893 O O . PHE A 1 114 ? 5.860 8.588 -8.531 1.00 97.06 114 PHE A O 1
ATOM 900 N N . THR A 1 115 ? 7.516 8.449 -10.045 1.00 95.81 115 THR A N 1
ATOM 901 C CA . THR A 1 115 ? 8.090 7.199 -9.542 1.00 95.81 115 THR A CA 1
ATOM 902 C C . THR A 1 115 ? 8.601 7.363 -8.114 1.00 95.81 115 THR A C 1
ATOM 904 O O . THR A 1 115 ? 8.200 6.599 -7.238 1.00 95.81 115 THR A O 1
ATOM 907 N N . TRP A 1 116 ? 9.406 8.390 -7.844 1.00 98.00 116 TRP A N 1
ATOM 908 C CA . TRP A 1 116 ? 9.906 8.687 -6.502 1.00 98.00 116 TRP A CA 1
ATOM 909 C C . TRP A 1 116 ? 8.778 8.888 -5.481 1.00 98.00 116 TRP A C 1
ATOM 911 O O . TRP A 1 116 ? 8.798 8.297 -4.398 1.00 98.00 116 TRP A O 1
ATOM 921 N N . MET A 1 117 ? 7.761 9.677 -5.832 1.00 98.12 117 MET A N 1
ATOM 922 C CA . MET A 1 117 ? 6.604 9.907 -4.966 1.00 98.12 117 MET A CA 1
ATOM 923 C C . MET A 1 117 ? 5.777 8.633 -4.767 1.00 98.12 117 MET A C 1
ATOM 925 O O . MET A 1 117 ? 5.317 8.371 -3.656 1.00 98.12 117 MET A O 1
ATOM 929 N N . HIS A 1 118 ? 5.599 7.823 -5.814 1.00 97.44 118 HIS A N 1
ATOM 930 C CA . HIS A 1 118 ? 4.875 6.555 -5.739 1.00 97.44 118 HIS A CA 1
ATOM 931 C C . HIS A 1 118 ? 5.537 5.602 -4.735 1.00 97.44 118 HIS A C 1
ATOM 933 O O . HIS A 1 118 ? 4.869 5.141 -3.809 1.00 97.44 118 HIS A O 1
ATOM 939 N N . TYR A 1 119 ? 6.854 5.390 -4.845 1.00 96.88 119 TYR A N 1
ATOM 940 C CA . TYR A 1 119 ? 7.609 4.584 -3.879 1.00 96.88 119 TYR A CA 1
ATOM 941 C C . TYR A 1 119 ? 7.600 5.206 -2.478 1.00 96.88 119 TYR A C 1
ATOM 943 O O . TYR A 1 119 ? 7.382 4.503 -1.494 1.00 96.88 119 TYR A O 1
ATOM 951 N N . THR A 1 120 ? 7.724 6.531 -2.365 1.00 98.12 120 THR A N 1
ATOM 952 C CA . THR A 1 120 ? 7.623 7.230 -1.074 1.00 98.12 120 THR A CA 1
ATOM 953 C C . THR A 1 120 ? 6.320 6.880 -0.354 1.00 98.12 120 THR A C 1
ATOM 955 O O . THR A 1 120 ? 6.346 6.474 0.809 1.00 98.12 120 THR A O 1
ATOM 958 N N . PHE A 1 121 ? 5.172 7.015 -1.024 1.00 98.31 121 PHE A N 1
ATOM 959 C CA . PHE A 1 121 ? 3.881 6.724 -0.401 1.00 98.31 121 PHE A CA 1
ATOM 960 C C . PHE A 1 121 ? 3.645 5.230 -0.182 1.00 98.31 121 PHE A C 1
ATOM 962 O O . PHE A 1 121 ? 2.991 4.881 0.802 1.00 98.31 121 PHE A O 1
ATOM 969 N N . TYR A 1 122 ? 4.221 4.366 -1.023 1.00 96.75 122 TYR A N 1
ATOM 970 C CA . TYR A 1 122 ? 4.259 2.921 -0.799 1.00 96.75 122 TYR A CA 1
ATOM 971 C C . TYR A 1 122 ? 4.891 2.600 0.565 1.00 96.75 122 TYR A C 1
ATOM 973 O O . TYR A 1 122 ? 4.257 1.965 1.410 1.00 96.75 122 TYR A O 1
ATOM 981 N N . TYR A 1 123 ? 6.083 3.145 0.837 1.00 97.31 123 TYR A N 1
ATOM 982 C CA . TYR A 1 123 ? 6.749 2.998 2.133 1.00 97.31 123 TYR A CA 1
ATOM 983 C C . TYR A 1 123 ? 5.947 3.631 3.279 1.00 97.31 123 TYR A C 1
ATOM 985 O O . TYR A 1 123 ? 5.798 3.011 4.333 1.00 97.31 123 TYR A O 1
ATOM 993 N N . VAL A 1 124 ? 5.386 4.833 3.092 1.00 97.75 124 VAL A N 1
ATOM 994 C CA . VAL A 1 124 ? 4.545 5.479 4.118 1.00 97.75 124 VAL A CA 1
ATOM 995 C C . VAL A 1 124 ? 3.372 4.586 4.512 1.00 97.75 124 VAL A C 1
ATOM 997 O O . VAL A 1 124 ? 3.143 4.399 5.706 1.00 97.75 124 VAL A O 1
ATOM 1000 N N . SER A 1 125 ? 2.656 4.009 3.545 1.00 96.62 125 SER A N 1
ATOM 1001 C CA . SER A 1 125 ? 1.541 3.093 3.808 1.00 96.62 125 SER A CA 1
ATOM 1002 C C . SER A 1 125 ? 1.982 1.905 4.672 1.00 96.62 125 SER A C 1
ATOM 1004 O O . SER A 1 125 ? 1.376 1.630 5.712 1.00 96.62 125 SER A O 1
ATOM 1006 N N . ASP A 1 126 ? 3.076 1.241 4.297 1.00 95.56 126 ASP A N 1
ATOM 1007 C CA . ASP A 1 126 ? 3.608 0.079 5.018 1.00 95.56 126 ASP A CA 1
ATOM 1008 C C . ASP A 1 126 ? 4.024 0.422 6.458 1.00 95.56 126 ASP A C 1
ATOM 1010 O O . ASP A 1 126 ? 3.646 -0.268 7.415 1.00 95.56 126 ASP A O 1
ATOM 1014 N N . TRP A 1 127 ? 4.729 1.539 6.652 1.00 97.25 127 TRP A N 1
ATOM 1015 C CA . TRP A 1 127 ? 5.110 2.013 7.984 1.00 97.25 127 TRP A CA 1
ATOM 1016 C C . TRP A 1 127 ? 3.896 2.414 8.828 1.00 97.25 127 TRP A C 1
ATOM 1018 O O . TRP A 1 127 ? 3.858 2.127 10.027 1.00 97.25 127 TRP A O 1
ATOM 1028 N N . VAL A 1 128 ? 2.875 3.037 8.231 1.00 96.06 128 VAL A N 1
ATOM 1029 C CA . VAL A 1 128 ? 1.627 3.384 8.927 1.00 96.06 128 VAL A CA 1
ATOM 1030 C C . VAL A 1 128 ? 0.877 2.129 9.371 1.00 96.06 128 VAL A C 1
ATOM 1032 O O . VAL A 1 128 ? 0.408 2.085 10.513 1.00 96.06 128 VAL A O 1
ATOM 1035 N N . LEU A 1 129 ? 0.811 1.086 8.537 1.00 93.69 129 LEU A N 1
ATOM 1036 C CA . LEU A 1 129 ? 0.229 -0.212 8.902 1.00 93.69 129 LEU A CA 1
ATOM 1037 C C . LEU A 1 129 ? 0.979 -0.871 10.068 1.00 93.69 129 LEU A C 1
ATOM 1039 O O . LEU A 1 129 ? 0.355 -1.394 11.004 1.00 93.69 129 LEU A O 1
ATOM 1043 N N . LEU A 1 130 ? 2.311 -0.807 10.053 1.00 95.56 130 LEU A N 1
ATOM 1044 C CA . LEU A 1 130 ? 3.144 -1.327 11.133 1.00 95.56 130 LEU A CA 1
ATOM 1045 C C . LEU A 1 130 ? 2.921 -0.555 12.443 1.00 95.56 130 LEU A C 1
ATOM 1047 O O . LEU A 1 130 ? 2.664 -1.164 13.486 1.00 95.56 130 LEU A O 1
ATOM 1051 N N . ILE A 1 131 ? 2.939 0.781 12.394 1.00 95.69 131 ILE A N 1
ATOM 1052 C CA . ILE A 1 131 ? 2.674 1.653 13.550 1.00 95.69 131 ILE A CA 1
ATOM 1053 C C . ILE A 1 131 ? 1.264 1.414 14.095 1.00 95.69 131 ILE A C 1
ATOM 1055 O O . ILE A 1 131 ? 1.077 1.334 15.311 1.00 95.69 131 ILE A O 1
ATOM 1059 N N . PHE A 1 132 ? 0.268 1.259 13.221 1.00 93.06 132 PHE A N 1
ATOM 1060 C CA . PHE A 1 132 ? -1.101 0.950 13.621 1.00 93.06 132 PHE A CA 1
ATOM 1061 C C . PHE A 1 132 ? -1.189 -0.395 14.351 1.00 93.06 132 PHE A C 1
ATOM 1063 O O . PHE A 1 132 ? -1.834 -0.485 15.400 1.00 93.06 132 PHE A O 1
ATOM 1070 N N . SER A 1 133 ? -0.496 -1.422 13.856 1.00 93.38 133 SER A N 1
ATOM 1071 C CA . SER A 1 133 ? -0.432 -2.742 14.497 1.00 93.38 133 SER A CA 1
ATOM 1072 C C . SER A 1 133 ? 0.260 -2.680 15.867 1.00 93.38 133 SER A C 1
ATOM 1074 O O . SER A 1 133 ? -0.226 -3.261 16.843 1.00 93.38 133 SER A O 1
ATOM 1076 N N . LEU A 1 134 ? 1.350 -1.915 15.985 1.00 94.44 134 LEU A N 1
ATOM 1077 C CA . LEU A 1 134 ? 2.043 -1.681 17.256 1.00 94.44 134 LEU A CA 1
ATOM 1078 C C . LEU A 1 134 ? 1.169 -0.923 18.260 1.00 94.44 134 LEU A C 1
ATOM 1080 O O . LEU A 1 134 ? 1.101 -1.301 19.430 1.00 94.44 134 LEU A O 1
ATOM 1084 N N . GLU A 1 135 ? 0.466 0.122 17.819 1.00 92.88 135 GLU A N 1
ATOM 1085 C CA . GLU A 1 135 ? -0.448 0.892 18.668 1.00 92.88 135 GLU A CA 1
ATOM 1086 C C . GLU A 1 135 ? -1.545 0.002 19.254 1.00 92.88 135 GLU A C 1
ATOM 1088 O O . GLU A 1 135 ? -1.852 0.111 20.445 1.00 92.88 135 GLU A O 1
ATOM 1093 N N . ARG A 1 136 ? -2.078 -0.931 18.455 1.00 90.44 136 ARG A N 1
ATOM 1094 C CA . ARG A 1 136 ? -3.052 -1.930 18.913 1.00 90.44 136 ARG A CA 1
ATOM 1095 C C . ARG A 1 136 ? -2.455 -2.839 19.969 1.00 90.44 136 ARG A C 1
ATOM 1097 O O . ARG A 1 136 ? -3.024 -2.952 21.053 1.00 90.44 136 ARG A O 1
ATOM 1104 N N . LEU A 1 137 ? -1.302 -3.445 19.694 1.00 91.88 137 LEU A N 1
ATOM 1105 C CA . LEU A 1 137 ? -0.647 -4.339 20.646 1.00 91.88 137 LEU A CA 1
ATOM 1106 C C . LEU A 1 137 ? -0.357 -3.628 21.979 1.00 91.88 137 LEU A C 1
ATOM 1108 O O . LEU A 1 137 ? -0.631 -4.181 23.047 1.00 91.88 137 LEU A O 1
ATOM 1112 N N . MET A 1 138 ? 0.125 -2.382 21.930 1.00 91.25 138 MET A N 1
ATOM 1113 C CA . MET A 1 138 ? 0.365 -1.565 23.122 1.00 91.25 138 MET A CA 1
ATOM 1114 C C . MET A 1 138 ? -0.924 -1.247 23.885 1.00 91.25 138 MET A C 1
ATOM 1116 O O . MET A 1 138 ? -0.930 -1.319 25.116 1.00 91.25 138 MET A O 1
ATOM 1120 N N . ALA A 1 139 ? -2.019 -0.937 23.183 1.00 88.81 139 ALA A N 1
ATOM 1121 C CA . ALA A 1 139 ? -3.318 -0.671 23.802 1.00 88.81 139 ALA A CA 1
ATOM 1122 C C . ALA A 1 139 ? -3.833 -1.866 24.614 1.00 88.81 139 ALA A C 1
ATOM 1124 O O . ALA A 1 139 ? -4.431 -1.682 25.675 1.00 88.81 139 ALA A O 1
ATOM 1125 N N . PHE A 1 140 ? -3.574 -3.083 24.134 1.00 86.25 140 PHE A N 1
ATOM 1126 C CA . PHE A 1 140 ? -3.970 -4.309 24.817 1.00 86.25 140 PHE A CA 1
ATOM 1127 C C . PHE A 1 140 ? -3.027 -4.698 25.945 1.00 86.25 140 PHE A C 1
ATOM 1129 O O . PHE A 1 140 ? -3.487 -5.051 27.029 1.00 86.25 140 PHE A O 1
ATOM 1136 N N . ARG A 1 141 ? -1.715 -4.632 25.710 1.00 90.19 141 ARG A N 1
ATOM 1137 C CA . ARG A 1 141 ? -0.728 -5.084 26.693 1.00 90.19 141 ARG A CA 1
ATOM 1138 C C . ARG A 1 141 ? -0.603 -4.125 27.876 1.00 90.19 141 ARG A C 1
ATOM 1140 O O . ARG A 1 141 ? -0.418 -4.582 29.000 1.00 90.19 141 ARG A O 1
ATOM 1147 N N . TYR A 1 142 ? -0.729 -2.818 27.639 1.00 89.75 142 TYR A N 1
ATOM 1148 C CA . TYR A 1 142 ? -0.487 -1.781 28.645 1.00 89.75 142 TYR A CA 1
ATOM 1149 C C . TYR A 1 142 ? -1.624 -0.741 28.693 1.00 89.75 142 TYR A C 1
ATOM 1151 O O . TYR A 1 142 ? -1.395 0.438 28.409 1.00 89.75 142 TYR A O 1
ATOM 1159 N N . PRO A 1 143 ? -2.853 -1.125 29.093 1.00 85.00 143 PRO A N 1
ATOM 1160 C CA . PRO A 1 143 ? -4.026 -0.246 29.032 1.00 85.00 143 PRO A CA 1
ATOM 1161 C C . PRO A 1 143 ? -3.868 1.044 29.857 1.00 85.00 143 PRO A C 1
ATOM 1163 O O . PRO A 1 143 ? -4.270 2.122 29.411 1.00 85.00 143 PRO A O 1
ATOM 1166 N N . HIS A 1 144 ? -3.233 0.968 31.034 1.00 84.69 144 HIS A N 1
ATOM 1167 C CA . HIS A 1 144 ? -2.977 2.141 31.879 1.00 84.69 144 HIS A CA 1
ATOM 1168 C C . HIS A 1 144 ? -1.990 3.123 31.234 1.00 84.69 144 HIS A C 1
ATOM 1170 O O . HIS A 1 144 ? -2.234 4.330 31.224 1.00 84.69 144 HIS A O 1
ATOM 1176 N N . HIS A 1 145 ? -0.900 2.614 30.654 1.00 83.88 145 HIS A N 1
ATOM 1177 C CA . HIS A 1 145 ? 0.103 3.445 29.992 1.00 83.88 145 HIS A CA 1
ATOM 1178 C C . HIS A 1 145 ? -0.445 4.057 28.696 1.00 83.88 145 HIS A C 1
ATOM 1180 O O . HIS A 1 145 ? -0.253 5.245 28.428 1.00 83.88 145 HIS A O 1
ATOM 1186 N N . HIS A 1 146 ? -1.222 3.277 27.939 1.00 79.69 146 HIS A N 1
ATOM 1187 C CA . HIS A 1 146 ? -1.873 3.730 26.712 1.00 79.69 146 HIS A CA 1
ATOM 1188 C C . HIS A 1 146 ? -2.802 4.921 26.963 1.00 79.69 146 HIS A C 1
ATOM 1190 O O . HIS A 1 146 ? -2.740 5.912 26.236 1.00 79.69 146 HIS A O 1
ATOM 1196 N N . ARG A 1 147 ? -3.591 4.897 28.050 1.00 79.81 147 ARG A N 1
ATOM 1197 C CA . ARG A 1 147 ? -4.468 6.023 28.418 1.00 79.81 147 ARG A CA 1
ATOM 1198 C C . ARG A 1 147 ? -3.691 7.333 28.602 1.00 79.81 147 ARG A C 1
ATOM 1200 O O . ARG A 1 147 ? -4.220 8.383 28.243 1.00 79.81 147 ARG A O 1
ATOM 1207 N N . ARG A 1 148 ? -2.450 7.274 29.102 1.00 80.75 148 ARG A N 1
ATOM 1208 C CA . ARG A 1 148 ? -1.572 8.444 29.276 1.00 80.75 148 ARG A CA 1
ATOM 1209 C C . ARG A 1 148 ? -0.966 8.923 27.955 1.00 80.75 148 ARG A C 1
ATOM 1211 O O . ARG A 1 148 ? -0.923 10.126 27.726 1.00 80.75 148 ARG A O 1
ATOM 1218 N N . ILE A 1 149 ? -0.534 8.013 27.080 1.00 76.62 149 ILE A N 1
ATOM 1219 C CA . ILE A 1 149 ? 0.004 8.359 25.749 1.00 76.62 149 ILE A CA 1
ATOM 1220 C C . ILE A 1 149 ? -1.084 8.962 24.851 1.00 76.62 149 ILE A C 1
ATOM 1222 O O . ILE A 1 149 ? -0.824 9.877 24.075 1.00 76.62 149 ILE A O 1
ATOM 1226 N N . ARG A 1 150 ? -2.327 8.494 24.982 1.00 68.62 150 ARG A N 1
ATOM 1227 C CA . ARG A 1 150 ? -3.454 8.871 24.122 1.00 68.62 150 ARG A CA 1
ATOM 1228 C C . ARG A 1 150 ? -3.789 10.370 24.096 1.00 68.62 150 ARG A C 1
ATOM 1230 O O . ARG A 1 150 ? -4.484 10.801 23.179 1.00 68.62 150 ARG A O 1
ATOM 1237 N N . SER A 1 151 ? -3.308 11.172 25.047 1.00 74.44 151 SER A N 1
ATOM 1238 C CA . SER A 1 151 ? -3.474 12.634 25.022 1.00 74.44 151 SER A CA 1
ATOM 1239 C C . SER A 1 151 ? -2.575 13.345 23.998 1.00 74.44 151 SER A C 1
ATOM 1241 O O . SER A 1 151 ? -2.738 14.540 23.770 1.00 74.44 151 SER A O 1
ATOM 1243 N N . ARG A 1 152 ? -1.648 12.632 23.345 1.00 83.00 152 ARG A N 1
ATOM 1244 C CA . ARG A 1 152 ? -0.580 13.207 22.516 1.00 83.00 152 ARG A CA 1
ATOM 1245 C C . ARG A 1 152 ? -0.843 13.117 21.006 1.00 83.00 152 ARG A C 1
ATOM 1247 O O . ARG A 1 152 ? -0.026 12.580 20.267 1.00 83.00 152 ARG A O 1
ATOM 1254 N N . LEU A 1 153 ? -1.953 13.687 20.529 1.00 85.94 153 LEU A N 1
ATOM 1255 C CA . LEU A 1 153 ? -2.282 13.725 19.088 1.00 85.94 153 LEU A CA 1
ATOM 1256 C C . LEU A 1 153 ? -1.171 14.348 18.230 1.00 85.94 153 LEU A C 1
ATOM 1258 O O . LEU A 1 153 ? -0.815 13.795 17.192 1.00 85.94 153 LEU A O 1
ATOM 1262 N N . ASN A 1 154 ? -0.579 15.449 18.698 1.00 90.12 154 ASN A N 1
ATOM 1263 C CA . ASN A 1 154 ? 0.492 16.145 17.978 1.00 90.12 154 ASN A CA 1
ATOM 1264 C C . ASN A 1 154 ? 1.714 15.247 17.748 1.00 90.12 154 ASN A C 1
ATOM 1266 O O . ASN A 1 154 ? 2.372 15.365 16.724 1.00 90.12 154 ASN A O 1
ATOM 1270 N N . TRP A 1 155 ? 1.989 14.312 18.662 1.00 91.69 155 TRP A N 1
ATOM 1271 C CA . TRP A 1 155 ? 3.097 13.371 18.512 1.00 91.69 155 TRP A CA 1
ATOM 1272 C C . TRP A 1 155 ? 2.820 12.317 17.445 1.00 91.69 155 TRP A C 1
ATOM 1274 O O . TRP A 1 155 ? 3.732 11.945 16.720 1.00 91.69 155 TRP A O 1
ATOM 1284 N N . THR A 1 156 ? 1.573 11.858 17.305 1.00 92.19 156 THR A N 1
ATOM 1285 C CA . THR A 1 156 ? 1.195 10.962 16.202 1.00 92.19 156 THR A CA 1
ATOM 1286 C C . THR A 1 156 ? 1.297 11.673 14.857 1.00 92.19 156 THR A C 1
ATOM 1288 O O . THR A 1 156 ? 1.824 11.097 13.915 1.00 92.19 156 THR A O 1
ATOM 1291 N N . ALA A 1 157 ? 0.844 12.927 14.769 1.00 93.19 157 ALA A N 1
ATOM 1292 C CA . ALA A 1 157 ? 0.993 13.720 13.551 1.00 93.19 157 ALA A CA 1
ATOM 1293 C C . ALA A 1 157 ? 2.475 13.957 13.207 1.00 93.19 157 ALA A C 1
ATOM 1295 O O . ALA A 1 157 ? 2.876 13.753 12.067 1.00 93.19 157 ALA A O 1
ATOM 1296 N N . LEU A 1 158 ? 3.302 14.303 14.201 1.00 95.00 158 LEU A N 1
ATOM 1297 C CA . LEU A 1 158 ? 4.749 14.450 14.027 1.00 95.00 158 LEU A CA 1
ATOM 1298 C C . LEU A 1 158 ? 5.407 13.138 13.580 1.00 95.00 158 LEU A C 1
ATOM 1300 O O . LEU A 1 158 ? 6.252 13.159 12.694 1.00 95.00 158 LEU A O 1
ATOM 1304 N N . LEU A 1 159 ? 5.002 12.003 14.159 1.00 95.50 159 LEU A N 1
ATOM 1305 C CA . LEU A 1 159 ? 5.489 10.684 13.760 1.00 95.50 159 LEU A CA 1
ATOM 1306 C C . LEU A 1 159 ? 5.145 10.380 12.298 1.00 95.50 159 LEU A C 1
ATOM 1308 O O . LEU A 1 159 ? 6.008 9.896 11.578 1.00 95.50 159 LEU A O 1
ATOM 1312 N N . LEU A 1 160 ? 3.927 10.696 11.845 1.00 96.50 160 LEU A N 1
ATOM 1313 C CA . LEU A 1 160 ? 3.544 10.534 10.439 1.00 96.50 160 LEU A CA 1
ATOM 1314 C C . LEU A 1 160 ? 4.405 11.395 9.514 1.00 96.50 160 LEU A C 1
ATOM 1316 O O . LEU A 1 160 ? 4.923 10.884 8.530 1.00 96.50 160 LEU A O 1
ATOM 1320 N N . VAL A 1 161 ? 4.623 12.669 9.855 1.00 97.12 161 VAL A N 1
ATOM 1321 C CA . VAL A 1 161 ? 5.510 13.552 9.080 1.00 97.12 161 VAL A CA 1
ATOM 1322 C C . VAL A 1 161 ? 6.936 13.002 9.044 1.00 97.12 161 VAL A C 1
ATOM 1324 O O . VAL A 1 161 ? 7.546 12.964 7.980 1.00 97.12 161 VAL A O 1
ATOM 1327 N N . ALA A 1 162 ? 7.458 12.530 10.178 1.00 97.88 162 ALA A N 1
ATOM 1328 C CA . ALA A 1 162 ? 8.791 11.941 10.255 1.00 97.88 162 ALA A CA 1
ATOM 1329 C C . ALA A 1 162 ? 8.914 10.674 9.392 1.00 97.88 162 ALA A C 1
ATOM 1331 O O . ALA A 1 162 ? 9.902 10.521 8.679 1.00 97.88 162 ALA A O 1
ATOM 1332 N N . VAL A 1 163 ? 7.902 9.800 9.410 1.00 97.69 163 VAL A N 1
ATOM 1333 C CA . VAL A 1 163 ? 7.832 8.608 8.549 1.00 97.69 163 VAL A CA 1
ATOM 1334 C C . VAL A 1 163 ? 7.805 9.001 7.074 1.00 97.69 163 VAL A C 1
ATOM 1336 O O . VAL A 1 163 ? 8.531 8.399 6.286 1.00 97.69 163 VAL A O 1
ATOM 1339 N N . THR A 1 164 ? 7.032 10.022 6.698 1.00 97.88 164 THR A N 1
ATOM 1340 C CA . THR A 1 164 ? 6.994 10.523 5.318 1.00 97.88 164 THR A CA 1
ATOM 1341 C C . THR A 1 164 ? 8.348 11.056 4.877 1.00 97.88 164 THR A C 1
ATOM 1343 O O . THR A 1 164 ? 8.845 10.630 3.842 1.00 97.88 164 THR A O 1
ATOM 1346 N N . VAL A 1 165 ? 8.987 11.913 5.677 1.00 98.19 165 VAL A N 1
ATOM 1347 C CA . VAL A 1 165 ? 10.313 12.464 5.352 1.00 98.19 165 VAL A CA 1
ATOM 1348 C C . VAL A 1 165 ? 11.353 11.353 5.224 1.00 98.19 165 VAL A C 1
ATOM 1350 O O . VAL A 1 165 ? 12.108 11.334 4.256 1.00 98.19 165 VAL A O 1
ATOM 1353 N N . LEU A 1 166 ? 11.377 10.398 6.159 1.00 97.88 166 LEU A N 1
ATOM 1354 C CA . LEU A 1 166 ? 12.308 9.274 6.097 1.00 97.88 166 LEU A CA 1
ATOM 1355 C C . LEU A 1 166 ? 12.062 8.407 4.855 1.00 97.88 166 LEU A C 1
ATOM 1357 O O . LEU A 1 166 ? 13.016 8.045 4.177 1.00 97.88 166 LEU A O 1
ATOM 1361 N N . SER A 1 167 ? 10.800 8.129 4.520 1.00 98.00 167 SER A N 1
ATOM 1362 C CA . SER A 1 167 ? 10.435 7.362 3.320 1.00 98.00 167 SER A CA 1
ATOM 1363 C C . SER A 1 167 ? 10.856 8.087 2.038 1.00 98.00 167 SER A C 1
ATOM 1365 O O . SER A 1 167 ? 11.418 7.466 1.141 1.00 98.00 167 SER A O 1
ATOM 1367 N N . SER A 1 168 ? 10.669 9.410 1.974 1.00 98.19 168 SER A N 1
ATOM 1368 C CA . SER A 1 168 ? 11.112 10.244 0.850 1.00 98.19 168 SER A CA 1
ATOM 1369 C C . SER A 1 168 ? 12.625 10.207 0.647 1.00 98.19 168 SER A C 1
ATOM 1371 O O . SER A 1 168 ? 13.085 10.134 -0.491 1.00 98.19 168 SER A O 1
ATOM 1373 N N . LEU A 1 169 ? 13.392 10.249 1.742 1.00 97.69 169 LEU A N 1
ATOM 1374 C CA . LEU A 1 169 ? 14.853 10.163 1.704 1.00 97.69 169 LEU A CA 1
ATOM 1375 C C . LEU A 1 169 ? 15.329 8.768 1.289 1.00 97.69 169 LEU A C 1
ATOM 1377 O O . LEU A 1 169 ? 16.250 8.661 0.486 1.00 97.69 169 LEU A O 1
ATOM 1381 N N . LEU A 1 170 ? 14.684 7.712 1.797 1.00 96.88 170 LEU A N 1
ATOM 1382 C CA . LEU A 1 170 ? 14.995 6.331 1.424 1.00 96.88 170 LEU A CA 1
ATOM 1383 C C . LEU A 1 170 ? 14.728 6.052 -0.059 1.00 96.88 170 LEU A C 1
ATOM 1385 O O . LEU A 1 170 ? 15.434 5.246 -0.641 1.00 96.88 170 LEU A O 1
ATOM 1389 N N . CYS A 1 171 ? 13.755 6.721 -0.681 1.00 97.50 171 CYS A N 1
ATOM 1390 C CA . CYS A 1 171 ? 13.436 6.527 -2.101 1.00 97.50 171 CYS A CA 1
ATOM 1391 C C . CYS A 1 171 ? 14.196 7.476 -3.040 1.00 97.50 171 CYS A C 1
ATOM 1393 O O . CYS A 1 171 ? 13.957 7.448 -4.246 1.00 97.50 171 CYS A O 1
ATOM 1395 N N . LEU A 1 172 ? 15.056 8.359 -2.515 1.00 98.06 172 LEU A N 1
ATOM 1396 C CA . LEU A 1 172 ? 15.665 9.451 -3.286 1.00 98.06 172 LEU A CA 1
ATOM 1397 C C . LEU A 1 172 ? 16.503 8.957 -4.476 1.00 98.06 172 LEU A C 1
ATOM 1399 O O . LEU A 1 172 ? 16.624 9.671 -5.471 1.00 98.06 172 LEU A O 1
ATOM 1403 N N . GLU A 1 173 ? 17.030 7.736 -4.386 1.00 97.56 173 GLU A N 1
ATOM 1404 C CA . GLU A 1 173 ? 17.765 7.057 -5.456 1.00 97.56 173 GLU A CA 1
ATOM 1405 C C . GLU A 1 173 ? 17.005 7.106 -6.789 1.00 97.56 173 GLU A C 1
ATOM 1407 O O . GLU A 1 173 ? 17.546 7.621 -7.763 1.00 97.56 173 GLU A O 1
ATOM 1412 N N . HIS A 1 174 ? 15.723 6.722 -6.811 1.00 95.81 174 HIS A N 1
ATOM 1413 C CA . HIS A 1 174 ? 14.933 6.661 -8.044 1.00 95.81 174 HIS A CA 1
ATOM 1414 C C . HIS A 1 174 ? 14.808 8.020 -8.744 1.00 95.81 174 HIS A C 1
ATOM 1416 O O . HIS A 1 174 ? 14.760 8.102 -9.972 1.00 95.81 174 HIS A O 1
ATOM 1422 N N . LEU A 1 175 ? 14.749 9.101 -7.959 1.00 97.81 175 LEU A N 1
ATOM 1423 C CA . LEU A 1 175 ? 14.690 10.462 -8.480 1.00 97.81 175 LEU A CA 1
ATOM 1424 C C . LEU A 1 175 ? 16.024 10.844 -9.130 1.00 97.81 175 LEU A C 1
ATOM 1426 O O . LEU A 1 175 ? 16.053 11.343 -10.255 1.00 97.81 175 LEU A O 1
ATOM 1430 N N . VAL A 1 176 ? 17.123 10.606 -8.410 1.00 98.25 176 VAL A N 1
ATOM 1431 C CA . VAL A 1 176 ? 18.483 10.947 -8.844 1.00 98.25 176 VAL A CA 1
ATOM 1432 C C . VAL A 1 176 ? 18.871 10.134 -10.072 1.00 98.25 176 VAL A C 1
ATOM 1434 O O . VAL A 1 176 ? 19.367 10.704 -11.043 1.00 98.25 176 VAL A O 1
ATOM 1437 N N . TRP A 1 177 ? 18.600 8.829 -10.056 1.00 97.31 177 TRP A N 1
ATOM 1438 C CA . TRP A 1 177 ? 18.881 7.927 -11.164 1.00 97.31 177 TRP A CA 1
ATOM 1439 C C . TRP A 1 177 ? 18.167 8.380 -12.434 1.00 97.31 177 TRP A C 1
ATOM 1441 O O . TRP A 1 177 ? 18.803 8.586 -13.468 1.00 97.31 177 TRP A O 1
ATOM 1451 N N . TYR A 1 178 ? 16.861 8.650 -12.334 1.00 96.75 178 TYR A N 1
ATOM 1452 C CA . TYR A 1 178 ? 16.059 9.067 -13.478 1.00 96.75 178 TYR A CA 1
ATOM 1453 C C . TYR A 1 178 ? 16.564 10.366 -14.108 1.00 96.75 178 TYR A C 1
ATOM 1455 O O . TYR A 1 178 ? 16.764 10.434 -15.320 1.00 96.75 178 TYR A O 1
ATOM 1463 N N . TYR A 1 179 ? 16.800 11.404 -13.300 1.00 97.75 179 TYR A N 1
ATOM 1464 C CA . TYR A 1 179 ? 17.245 12.698 -13.821 1.00 97.75 179 TYR A CA 1
ATOM 1465 C C . TYR A 1 179 ? 18.715 12.714 -14.250 1.00 97.75 179 TYR A C 1
ATOM 1467 O O . TYR A 1 179 ? 19.097 13.584 -15.028 1.00 97.75 179 TYR A O 1
ATOM 1475 N N . HIS A 1 180 ? 19.530 11.754 -13.809 1.00 97.19 180 HIS A N 1
ATOM 1476 C CA . HIS A 1 180 ? 20.867 11.554 -14.363 1.00 97.19 180 HIS A CA 1
ATOM 1477 C C . HIS A 1 180 ? 20.820 10.812 -15.711 1.00 97.19 180 HIS A C 1
ATOM 1479 O O . HIS A 1 180 ? 21.614 11.101 -16.611 1.00 97.19 180 HIS A O 1
ATOM 1485 N N . TRP A 1 181 ? 19.905 9.856 -15.872 1.00 96.25 181 TRP A N 1
ATOM 1486 C CA . TRP A 1 181 ? 19.699 9.147 -17.134 1.00 96.25 181 TRP A CA 1
ATOM 1487 C C . TRP A 1 181 ? 19.067 10.048 -18.207 1.00 96.25 181 TRP A C 1
ATOM 1489 O O . TRP A 1 181 ? 19.507 10.040 -19.355 1.00 96.25 181 TRP A O 1
ATOM 1499 N N . LEU A 1 182 ? 18.092 10.883 -17.832 1.00 96.06 182 LEU A N 1
ATOM 1500 C CA . LEU A 1 182 ? 17.251 11.654 -18.756 1.00 96.06 182 LEU A CA 1
ATOM 1501 C C . LEU A 1 182 ? 18.018 12.478 -19.820 1.00 96.06 182 LEU A C 1
ATOM 1503 O O . LEU A 1 182 ? 17.617 12.413 -20.984 1.00 96.06 182 LEU A O 1
ATOM 1507 N N . PRO A 1 183 ? 19.099 13.222 -19.499 1.00 96.69 183 PRO A N 1
ATOM 1508 C CA . PRO A 1 183 ? 19.873 13.968 -20.497 1.00 96.69 183 PRO A CA 1
ATOM 1509 C C . PRO A 1 183 ? 20.664 13.078 -21.463 1.00 96.69 183 PRO A C 1
ATOM 1511 O O . PRO A 1 183 ? 21.015 13.524 -22.547 1.00 96.69 183 PRO A O 1
ATOM 1514 N N . ASN A 1 184 ? 20.948 11.832 -21.074 1.00 95.88 184 ASN A N 1
ATOM 1515 C CA . ASN A 1 184 ? 21.780 10.887 -21.822 1.00 95.88 184 ASN A CA 1
ATOM 1516 C C . ASN A 1 184 ? 20.953 9.816 -22.549 1.00 95.88 184 ASN A C 1
ATOM 1518 O O . ASN A 1 184 ? 21.510 8.863 -23.084 1.00 95.88 184 ASN A O 1
ATOM 1522 N N . ARG A 1 185 ? 19.623 9.951 -22.575 1.00 92.31 185 ARG A N 1
ATOM 1523 C CA . ARG A 1 185 ? 18.708 8.948 -23.145 1.00 92.31 185 ARG A CA 1
ATOM 1524 C C . ARG A 1 185 ? 18.905 8.682 -24.643 1.00 92.31 185 ARG A C 1
ATOM 1526 O O . ARG A 1 185 ? 18.448 7.659 -25.130 1.00 92.31 185 ARG A O 1
ATOM 1533 N N . GLU A 1 186 ? 19.523 9.617 -25.366 1.00 94.00 186 GLU A N 1
ATOM 1534 C CA . GLU A 1 186 ? 19.814 9.487 -26.803 1.00 94.00 186 GLU A CA 1
ATOM 1535 C C . GLU A 1 186 ? 21.117 8.718 -27.074 1.00 94.00 186 GLU A C 1
ATOM 1537 O O . GLU A 1 186 ? 21.412 8.396 -28.220 1.00 94.00 186 GLU A O 1
ATOM 1542 N N . GLN A 1 187 ? 21.908 8.423 -26.040 1.00 94.19 187 GLN A N 1
ATOM 1543 C CA . GLN A 1 187 ? 23.140 7.659 -26.179 1.00 94.19 187 GLN A CA 1
ATOM 1544 C C . GLN A 1 187 ? 22.829 6.155 -26.211 1.00 94.19 187 GLN A C 1
ATOM 1546 O O . GLN A 1 187 ? 22.250 5.627 -25.263 1.00 94.19 187 GLN A O 1
ATOM 1551 N N . ASP A 1 188 ? 23.284 5.457 -27.260 1.00 87.12 188 ASP A N 1
ATOM 1552 C CA . ASP A 1 188 ? 23.064 4.009 -27.450 1.00 87.12 188 ASP A CA 1
ATOM 1553 C C . ASP A 1 188 ? 23.555 3.154 -26.265 1.00 87.12 188 ASP A C 1
ATOM 1555 O O . ASP A 1 188 ? 23.024 2.078 -25.989 1.00 87.12 188 ASP A O 1
ATOM 1559 N N . SER A 1 189 ? 24.569 3.635 -25.541 1.00 90.00 189 SER A N 1
ATOM 1560 C CA . SER A 1 189 ? 25.128 2.991 -24.353 1.00 90.00 189 SER A CA 1
ATOM 1561 C C . SER A 1 189 ? 25.338 4.013 -23.236 1.00 90.00 189 SER A C 1
ATOM 1563 O O . SER A 1 189 ? 26.409 4.613 -23.109 1.00 90.00 189 SER A O 1
ATOM 1565 N N . TYR A 1 190 ? 24.307 4.233 -22.424 1.00 91.69 190 TYR A N 1
ATOM 1566 C CA . TYR A 1 190 ? 24.442 5.019 -21.203 1.00 91.69 190 TYR A CA 1
ATOM 1567 C C . TYR A 1 190 ? 25.131 4.189 -20.108 1.00 91.69 190 TYR A C 1
ATOM 1569 O O . TYR A 1 190 ? 24.582 3.202 -19.617 1.00 91.69 190 TYR A O 1
ATOM 1577 N N . GLU A 1 191 ? 26.328 4.611 -19.706 1.00 94.38 191 GLU A N 1
ATOM 1578 C CA . GLU A 1 191 ? 27.038 4.054 -18.555 1.00 94.38 191 GLU A CA 1
ATOM 1579 C C . GLU A 1 191 ? 26.825 4.957 -17.336 1.00 94.38 191 GLU A C 1
ATOM 1581 O O . GLU A 1 191 ? 27.327 6.082 -17.266 1.00 94.38 191 GLU A O 1
ATOM 1586 N N . ALA A 1 192 ? 26.059 4.469 -16.359 1.00 95.00 192 ALA A N 1
ATOM 1587 C CA . ALA A 1 192 ? 25.873 5.178 -15.101 1.00 95.00 192 ALA A CA 1
ATOM 1588 C C . ALA A 1 192 ? 27.202 5.264 -14.324 1.00 95.00 192 ALA A C 1
ATOM 1590 O O . ALA A 1 192 ? 27.976 4.302 -14.302 1.00 95.00 192 ALA A O 1
ATOM 1591 N N . PRO A 1 193 ? 27.485 6.389 -13.644 1.00 97.06 193 PRO A N 1
ATOM 1592 C CA . PRO A 1 193 ? 28.704 6.519 -12.860 1.00 97.06 193 PRO A CA 1
ATOM 1593 C C . PRO A 1 193 ? 28.721 5.523 -11.692 1.00 97.06 193 PRO A C 1
ATOM 1595 O O . PRO A 1 193 ? 27.686 5.230 -11.092 1.00 97.06 193 PRO A O 1
ATOM 1598 N N . LEU A 1 194 ? 29.919 5.068 -11.308 1.00 96.88 194 LEU A N 1
ATOM 1599 C CA . LEU A 1 194 ? 30.113 4.006 -10.306 1.00 96.88 194 LEU A CA 1
ATOM 1600 C C . LEU A 1 194 ? 29.405 4.272 -8.962 1.00 96.88 194 LEU A C 1
ATOM 1602 O O . LEU A 1 194 ? 28.947 3.347 -8.293 1.00 96.88 194 LEU A O 1
ATOM 1606 N N . TRP A 1 195 ? 29.317 5.534 -8.535 1.00 97.75 195 TRP A N 1
ATOM 1607 C CA . TRP A 1 195 ? 28.625 5.890 -7.292 1.00 97.75 195 TRP A CA 1
ATOM 1608 C C . TRP A 1 195 ? 27.110 5.662 -7.389 1.00 97.75 195 TRP A C 1
ATOM 1610 O O . TRP A 1 195 ? 26.510 5.220 -6.412 1.00 97.75 195 TRP A O 1
ATOM 1620 N N . LEU A 1 196 ? 26.511 5.913 -8.557 1.00 96.81 196 LEU A N 1
ATOM 1621 C CA . LEU A 1 196 ? 25.080 5.746 -8.795 1.00 96.81 196 LEU A CA 1
ATOM 1622 C C . LEU A 1 196 ? 24.734 4.263 -8.924 1.00 96.81 196 LEU A C 1
ATOM 1624 O O . LEU A 1 196 ? 23.781 3.815 -8.303 1.00 96.81 196 LEU A O 1
ATOM 1628 N N . THR A 1 197 ? 25.562 3.476 -9.619 1.00 95.69 197 THR A N 1
ATOM 1629 C CA . THR A 1 197 ? 25.378 2.015 -9.706 1.00 95.69 197 THR A CA 1
ATOM 1630 C C . THR A 1 197 ? 25.510 1.331 -8.346 1.00 95.69 197 THR A C 1
ATOM 1632 O O . THR A 1 197 ? 24.791 0.383 -8.044 1.00 95.69 197 THR A O 1
ATOM 1635 N N . ASN A 1 198 ? 26.425 1.808 -7.495 1.00 96.75 198 ASN A N 1
ATOM 1636 C CA . ASN A 1 198 ? 26.555 1.296 -6.131 1.00 96.75 198 ASN A CA 1
ATOM 1637 C C . ASN A 1 198 ? 25.341 1.665 -5.267 1.00 96.75 198 ASN A C 1
ATOM 1639 O O . ASN A 1 198 ? 24.926 0.856 -4.434 1.00 96.75 198 ASN A O 1
ATOM 1643 N N . TRP A 1 199 ? 24.779 2.865 -5.454 1.00 97.38 199 TRP A N 1
ATOM 1644 C CA . TRP A 1 199 ? 23.568 3.288 -4.755 1.00 97.38 199 TRP A CA 1
ATOM 1645 C C . TRP A 1 199 ? 22.359 2.465 -5.206 1.00 97.38 199 TRP A C 1
ATOM 1647 O O . TRP A 1 199 ? 21.720 1.862 -4.352 1.00 97.38 199 TRP A O 1
ATOM 1657 N N . ASP A 1 200 ? 22.116 2.331 -6.509 1.00 95.12 200 ASP A N 1
ATOM 1658 C CA . ASP A 1 200 ? 21.054 1.485 -7.072 1.00 95.12 200 ASP A CA 1
ATOM 1659 C C . ASP A 1 200 ? 21.135 0.038 -6.551 1.00 95.12 200 ASP A C 1
ATOM 1661 O O . ASP A 1 200 ? 20.165 -0.518 -6.032 1.00 95.12 200 ASP A O 1
ATOM 1665 N N . ALA A 1 201 ? 22.334 -0.554 -6.542 1.00 93.75 201 ALA A N 1
ATOM 1666 C CA . ALA A 1 201 ? 22.537 -1.895 -5.996 1.00 93.75 201 ALA A CA 1
ATOM 1667 C C . ALA A 1 201 ? 22.218 -1.990 -4.491 1.00 93.75 201 ALA A C 1
ATOM 1669 O O . ALA A 1 201 ? 21.752 -3.033 -4.017 1.00 93.75 201 ALA A O 1
ATOM 1670 N N . MET A 1 202 ? 22.488 -0.934 -3.716 1.00 96.19 202 MET A N 1
ATOM 1671 C CA . MET A 1 202 ? 22.119 -0.863 -2.301 1.00 96.19 202 MET A CA 1
ATOM 1672 C C . MET A 1 202 ? 20.607 -0.671 -2.128 1.00 96.19 202 MET A C 1
ATOM 1674 O O . MET A 1 202 ? 20.013 -1.336 -1.278 1.00 96.19 202 MET A O 1
ATOM 1678 N N . GLN A 1 203 ? 19.994 0.185 -2.946 1.00 95.69 203 GLN A N 1
ATOM 1679 C CA . GLN A 1 203 ? 18.564 0.472 -2.937 1.00 95.69 203 GLN A CA 1
ATOM 1680 C C . GLN A 1 203 ? 17.753 -0.771 -3.294 1.00 95.69 203 GLN A C 1
ATOM 1682 O O . GLN A 1 203 ? 16.881 -1.162 -2.531 1.00 95.69 203 GLN A O 1
ATOM 1687 N N . THR A 1 204 ? 18.135 -1.485 -4.353 1.00 92.69 204 THR A N 1
ATOM 1688 C CA . THR A 1 204 ? 17.507 -2.750 -4.757 1.00 92.69 204 THR A CA 1
ATOM 1689 C C . THR A 1 204 ? 17.497 -3.767 -3.610 1.00 92.69 204 THR A C 1
ATOM 1691 O O . THR A 1 204 ? 16.490 -4.423 -3.349 1.00 92.69 204 THR A O 1
ATOM 1694 N N . ARG A 1 205 ? 18.605 -3.894 -2.862 1.00 95.25 205 ARG A N 1
ATOM 1695 C CA . ARG A 1 205 ? 18.656 -4.777 -1.679 1.00 95.25 205 ARG A CA 1
ATOM 1696 C C . ARG A 1 205 ? 17.714 -4.292 -0.580 1.00 95.25 205 ARG A C 1
ATOM 1698 O O . ARG A 1 205 ? 17.052 -5.111 0.055 1.00 95.25 205 ARG A O 1
ATOM 1705 N N . ALA A 1 206 ? 17.661 -2.983 -0.348 1.00 95.38 206 ALA A N 1
ATOM 1706 C CA . ALA A 1 206 ? 16.764 -2.381 0.627 1.00 95.38 206 ALA A CA 1
ATOM 1707 C C . ALA A 1 206 ? 15.287 -2.619 0.260 1.00 95.38 206 ALA A C 1
ATOM 1709 O O . ALA A 1 206 ? 14.527 -3.063 1.120 1.00 95.38 206 ALA A O 1
ATOM 1710 N N . ASP A 1 207 ? 14.913 -2.447 -1.009 1.00 93.06 207 ASP A N 1
ATOM 1711 C CA . ASP A 1 207 ? 13.555 -2.653 -1.530 1.00 93.06 207 ASP A CA 1
ATOM 1712 C C . ASP A 1 207 ? 13.064 -4.101 -1.399 1.00 93.06 207 ASP A C 1
ATOM 1714 O O . ASP A 1 207 ? 11.862 -4.355 -1.408 1.00 93.06 207 ASP A O 1
ATOM 1718 N N . ILE A 1 208 ? 13.971 -5.061 -1.213 1.00 94.12 208 ILE A N 1
ATOM 1719 C CA . ILE A 1 208 ? 13.632 -6.458 -0.915 1.00 94.12 208 ILE A CA 1
ATOM 1720 C C . ILE A 1 208 ? 13.581 -6.690 0.594 1.00 94.12 208 ILE A C 1
ATOM 1722 O O . ILE A 1 208 ? 12.630 -7.278 1.115 1.00 94.12 208 ILE A O 1
ATOM 1726 N N . VAL A 1 209 ? 14.605 -6.233 1.320 1.00 95.62 209 VAL A N 1
ATOM 1727 C CA . VAL A 1 209 ? 14.736 -6.476 2.762 1.00 95.62 209 VAL A CA 1
ATOM 1728 C C . VAL A 1 209 ? 13.617 -5.793 3.545 1.00 95.62 209 VAL A C 1
ATOM 1730 O O . VAL A 1 209 ? 13.072 -6.400 4.468 1.00 95.62 209 VAL A O 1
ATOM 1733 N N . PHE A 1 210 ? 13.243 -4.561 3.191 1.00 95.56 210 PHE A N 1
ATOM 1734 C CA . PHE A 1 210 ? 12.231 -3.806 3.927 1.00 95.56 210 PHE A CA 1
ATOM 1735 C C . PHE A 1 210 ? 10.842 -4.453 3.868 1.00 95.56 210 PHE A C 1
ATOM 1737 O O . PHE A 1 210 ? 10.292 -4.697 4.942 1.00 95.56 210 PHE A O 1
ATOM 1744 N N . PRO A 1 211 ? 10.270 -4.809 2.702 1.00 94.12 211 PRO A N 1
ATOM 1745 C CA . PRO A 1 211 ? 8.981 -5.500 2.657 1.00 94.12 211 PRO A CA 1
ATOM 1746 C C . PRO A 1 211 ? 8.989 -6.851 3.378 1.00 94.12 211 PRO A C 1
ATOM 1748 O O . PRO A 1 211 ? 8.033 -7.168 4.086 1.00 94.12 211 PRO A O 1
ATOM 1751 N N . VAL A 1 212 ? 10.076 -7.628 3.272 1.00 95.75 212 VAL A N 1
ATOM 1752 C CA . VAL A 1 212 ? 10.227 -8.893 4.016 1.00 95.75 212 VAL A CA 1
ATOM 1753 C C . VAL A 1 212 ? 10.199 -8.641 5.525 1.00 95.75 212 VAL A C 1
ATOM 1755 O O . VAL A 1 212 ? 9.468 -9.317 6.254 1.00 95.75 212 VAL A O 1
ATOM 1758 N N . LEU A 1 213 ? 10.958 -7.650 6.001 1.00 96.44 213 LEU A N 1
ATOM 1759 C CA . LEU A 1 213 ? 10.996 -7.277 7.412 1.00 96.44 213 LEU A CA 1
ATOM 1760 C C . LEU A 1 213 ? 9.631 -6.768 7.888 1.00 96.44 213 LEU A C 1
ATOM 1762 O O . LEU A 1 213 ? 9.153 -7.200 8.935 1.00 96.44 213 LEU A O 1
ATOM 1766 N N . THR A 1 214 ? 8.974 -5.908 7.109 1.00 94.69 214 THR A N 1
ATOM 1767 C CA . THR A 1 214 ? 7.632 -5.392 7.398 1.00 94.69 214 THR A CA 1
ATOM 1768 C C . THR A 1 214 ? 6.622 -6.529 7.506 1.00 94.69 214 THR A C 1
ATOM 1770 O O . THR A 1 214 ? 5.908 -6.613 8.507 1.00 94.69 214 THR A O 1
ATOM 1773 N N . ALA A 1 215 ? 6.600 -7.453 6.542 1.00 94.06 215 ALA A N 1
ATOM 1774 C CA . ALA A 1 215 ? 5.716 -8.613 6.562 1.00 94.06 215 ALA A CA 1
ATOM 1775 C C . ALA A 1 215 ? 5.977 -9.505 7.788 1.00 94.06 215 ALA A C 1
ATOM 1777 O O . ALA A 1 215 ? 5.035 -9.897 8.483 1.00 94.06 215 ALA A O 1
ATOM 1778 N N . ALA A 1 216 ? 7.244 -9.773 8.116 1.00 95.75 216 ALA A N 1
ATOM 1779 C CA . ALA A 1 216 ? 7.616 -10.546 9.298 1.00 95.75 216 ALA A CA 1
ATOM 1780 C C . ALA A 1 216 ? 7.185 -9.849 10.601 1.00 95.75 216 ALA A C 1
ATOM 1782 O O . ALA A 1 216 ? 6.580 -10.475 11.475 1.00 95.75 216 ALA A O 1
ATOM 1783 N N . CYS A 1 217 ? 7.428 -8.542 10.727 1.00 96.12 217 CYS A N 1
ATOM 1784 C CA . CYS A 1 217 ? 7.001 -7.756 11.880 1.00 96.12 217 CYS A CA 1
ATOM 1785 C C . CYS A 1 217 ? 5.475 -7.748 12.025 1.00 96.12 217 CYS A C 1
ATOM 1787 O O . CYS A 1 217 ? 4.969 -7.998 13.122 1.00 96.12 217 CYS A O 1
ATOM 1789 N N . LEU A 1 218 ? 4.733 -7.524 10.936 1.00 93.94 218 LEU A N 1
ATOM 1790 C CA . LEU A 1 218 ? 3.271 -7.583 10.934 1.00 93.94 218 LEU A CA 1
ATOM 1791 C C . LEU A 1 218 ? 2.773 -8.966 11.364 1.00 93.94 218 LEU A C 1
ATOM 1793 O O . LEU A 1 218 ? 1.872 -9.042 12.204 1.00 93.94 218 LEU A O 1
ATOM 1797 N N . LEU A 1 219 ? 3.377 -10.051 10.870 1.00 93.75 219 LEU A N 1
ATOM 1798 C CA . LEU A 1 219 ? 3.018 -11.412 11.271 1.00 93.75 219 LEU A CA 1
ATOM 1799 C C . LEU A 1 219 ? 3.211 -11.617 12.776 1.00 93.75 219 LEU A C 1
ATOM 1801 O O . LEU A 1 219 ? 2.299 -12.080 13.465 1.00 93.75 219 LEU A O 1
ATOM 1805 N N . VAL A 1 220 ? 4.380 -11.244 13.302 1.00 95.94 220 VAL A N 1
ATOM 1806 C CA . VAL A 1 220 ? 4.737 -11.427 14.716 1.00 95.94 220 VAL A CA 1
ATOM 1807 C C . VAL A 1 220 ? 3.833 -10.600 15.628 1.00 95.94 220 VAL A C 1
ATOM 1809 O O . VAL A 1 220 ? 3.305 -11.126 16.614 1.00 95.94 220 VAL A O 1
ATOM 1812 N N . ILE A 1 221 ? 3.609 -9.324 15.304 1.00 95.12 221 ILE A N 1
ATOM 1813 C CA . ILE A 1 221 ? 2.780 -8.413 16.104 1.00 95.12 221 ILE A CA 1
ATOM 1814 C C . ILE A 1 221 ? 1.332 -8.906 16.146 1.00 95.12 221 ILE A C 1
ATOM 1816 O O . ILE A 1 221 ? 0.741 -8.999 17.225 1.00 95.12 221 ILE A O 1
ATOM 1820 N N . ASN A 1 222 ? 0.765 -9.273 14.995 1.00 91.44 222 ASN A N 1
ATOM 1821 C CA . ASN A 1 222 ? -0.630 -9.696 14.916 1.00 91.44 222 ASN A CA 1
ATOM 1822 C C . ASN A 1 222 ? -0.853 -11.094 15.494 1.00 91.44 222 ASN A C 1
ATOM 1824 O O . ASN A 1 222 ? -1.841 -11.313 16.194 1.00 91.44 222 ASN A O 1
ATOM 1828 N N . THR A 1 223 ? 0.097 -12.015 15.324 1.00 92.31 223 THR A N 1
ATOM 1829 C CA . THR A 1 223 ? 0.061 -13.317 16.009 1.00 92.31 223 THR A CA 1
ATOM 1830 C C . THR A 1 223 ? 0.115 -13.131 17.524 1.00 92.31 223 THR A C 1
ATOM 1832 O O . THR A 1 223 ? -0.679 -13.725 18.256 1.00 92.31 223 THR A O 1
ATOM 1835 N N . SER A 1 224 ? 0.987 -12.243 18.012 1.00 94.38 224 SER A N 1
ATOM 1836 C CA . SER A 1 224 ? 1.073 -11.909 19.439 1.00 94.38 224 SER A CA 1
ATOM 1837 C C . SER A 1 224 ? -0.240 -11.331 19.969 1.00 94.38 224 SER A C 1
ATOM 1839 O O . SER A 1 224 ? -0.694 -11.712 21.053 1.00 94.38 224 SER A O 1
ATOM 1841 N N . LEU A 1 225 ? -0.883 -10.452 19.196 1.00 90.50 225 LEU A N 1
ATOM 1842 C CA . LEU A 1 225 ? -2.188 -9.896 19.533 1.00 90.50 225 LEU A CA 1
ATOM 1843 C C . LEU A 1 225 ? -3.274 -10.980 19.589 1.00 90.50 225 LEU A C 1
ATOM 1845 O O . LEU A 1 225 ? -4.022 -11.033 20.563 1.00 90.50 225 LEU A O 1
ATOM 1849 N N . LEU A 1 226 ? -3.340 -11.874 18.600 1.00 90.38 226 LEU A N 1
ATOM 1850 C CA . LEU A 1 226 ? -4.307 -12.976 18.568 1.00 90.38 226 LEU A CA 1
ATOM 1851 C C . LEU A 1 226 ? -4.142 -13.919 19.763 1.00 90.38 226 LEU A C 1
ATOM 1853 O O . LEU A 1 226 ? -5.126 -14.278 20.414 1.00 90.38 226 LEU A O 1
ATOM 1857 N N . VAL A 1 227 ? -2.901 -14.286 20.097 1.00 93.31 227 VAL A N 1
ATOM 1858 C CA . VAL A 1 227 ? -2.600 -15.111 21.276 1.00 93.31 227 VAL A CA 1
ATOM 1859 C C . VAL A 1 227 ? -3.055 -14.406 22.553 1.00 93.31 227 VAL A C 1
ATOM 1861 O O . VAL A 1 227 ? -3.673 -15.034 23.418 1.00 93.31 227 VAL A O 1
ATOM 1864 N N . TYR A 1 228 ? -2.800 -13.101 22.669 1.00 90.75 228 TYR A N 1
ATOM 1865 C CA . TYR A 1 228 ? -3.237 -12.308 23.814 1.00 90.75 228 TYR A CA 1
ATOM 1866 C C . TYR A 1 228 ? -4.769 -12.249 23.928 1.00 90.75 228 TYR A C 1
ATOM 1868 O O . TYR A 1 228 ? -5.321 -12.520 24.998 1.00 90.75 228 TYR A O 1
ATOM 1876 N N . LEU A 1 229 ? -5.468 -11.965 22.825 1.00 87.88 229 LEU A N 1
ATOM 1877 C CA . LEU A 1 229 ? -6.931 -11.917 22.777 1.00 87.88 229 LEU A CA 1
ATOM 1878 C C . LEU A 1 229 ? -7.548 -13.269 23.138 1.00 87.88 229 LEU A C 1
ATOM 1880 O O . LEU A 1 229 ? -8.437 -13.326 23.988 1.00 87.88 229 LEU A O 1
ATOM 1884 N N . LYS A 1 230 ? -7.027 -14.369 22.582 1.00 90.75 230 LYS A N 1
ATOM 1885 C CA . LYS A 1 230 ? -7.474 -15.729 22.913 1.00 90.75 230 LYS A CA 1
ATOM 1886 C C . LYS A 1 230 ? -7.325 -16.017 24.405 1.00 90.75 230 LYS A C 1
ATOM 1888 O O . LYS A 1 230 ? -8.274 -16.486 25.032 1.00 90.75 230 LYS A O 1
ATOM 1893 N N . ARG A 1 231 ? -6.166 -15.701 24.997 1.00 92.75 231 ARG A N 1
ATOM 1894 C CA . ARG A 1 231 ? -5.929 -15.886 26.441 1.00 92.75 231 ARG A CA 1
ATOM 1895 C C . ARG A 1 231 ? -6.920 -15.084 27.281 1.00 92.75 231 ARG A C 1
ATOM 1897 O O . ARG A 1 231 ? -7.477 -15.617 28.237 1.00 92.75 231 ARG A O 1
ATOM 1904 N N . ARG A 1 232 ? -7.193 -13.835 26.902 1.00 87.81 232 ARG A N 1
ATOM 1905 C CA . ARG A 1 232 ? -8.157 -12.975 27.602 1.00 87.81 232 ARG A CA 1
ATOM 1906 C C . ARG A 1 232 ? -9.591 -13.503 27.507 1.00 87.81 232 ARG A C 1
ATOM 1908 O O . ARG A 1 232 ? -10.304 -13.486 28.509 1.00 87.81 232 ARG A O 1
ATOM 1915 N N . LEU A 1 233 ? -10.007 -13.986 26.335 1.00 87.31 233 LEU A N 1
ATOM 1916 C CA . LEU A 1 233 ? -11.332 -14.582 26.136 1.00 87.31 233 LEU A CA 1
ATOM 1917 C C . LEU A 1 233 ? -11.507 -15.851 26.977 1.00 87.31 233 LEU A C 1
ATOM 1919 O O . LEU A 1 233 ? -12.527 -16.001 27.648 1.00 87.31 233 LEU A O 1
ATOM 1923 N N . LEU A 1 234 ? -10.492 -16.720 27.009 1.00 91.19 234 LEU A N 1
ATOM 1924 C CA . LEU A 1 234 ? -10.499 -17.924 27.845 1.00 91.19 234 LEU A CA 1
ATOM 1925 C C . LEU A 1 234 ? -10.557 -17.582 29.338 1.00 91.19 234 LEU A C 1
ATOM 1927 O O . LEU A 1 234 ? -11.356 -18.166 30.069 1.00 91.19 234 LEU A O 1
ATOM 1931 N N . PHE A 1 235 ? -9.776 -16.597 29.784 1.00 91.06 235 PHE A N 1
ATOM 1932 C CA . PHE A 1 235 ? -9.804 -16.136 31.171 1.00 91.06 235 PHE A CA 1
ATOM 1933 C C . PHE A 1 235 ? -11.178 -15.568 31.560 1.00 91.06 235 PHE A C 1
ATOM 1935 O O . PHE A 1 235 ? -11.721 -15.907 32.610 1.00 91.06 235 PHE A O 1
ATOM 1942 N N . SER A 1 236 ? -11.791 -14.764 30.684 1.00 86.69 236 SER A N 1
ATOM 1943 C CA . SER A 1 236 ? -13.135 -14.219 30.909 1.00 86.69 236 SER A CA 1
ATOM 1944 C C . SER A 1 236 ? -14.206 -15.315 30.967 1.00 86.69 236 SER A C 1
ATOM 1946 O O . SER A 1 236 ? -15.080 -15.275 31.835 1.00 86.69 236 SER A O 1
ATOM 1948 N N . ALA A 1 237 ? -14.119 -16.324 30.095 1.00 89.75 237 ALA A N 1
ATOM 1949 C CA . ALA A 1 237 ? -15.020 -17.474 30.119 1.00 89.75 237 ALA A CA 1
ATOM 1950 C C . ALA A 1 237 ? -14.866 -18.296 31.409 1.00 89.75 237 ALA A C 1
ATOM 1952 O O . ALA A 1 237 ? -15.869 -18.703 31.998 1.00 89.75 237 ALA A O 1
ATOM 1953 N N . SER A 1 238 ? -13.629 -18.487 31.882 1.00 94.12 238 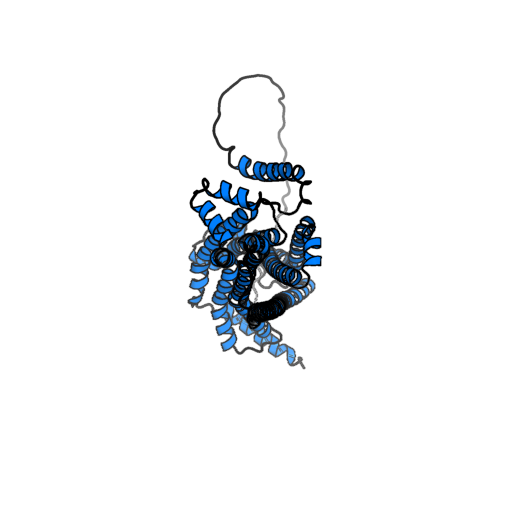SER A N 1
ATOM 1954 C CA . SER A 1 238 ? -13.349 -19.167 33.150 1.00 94.12 238 SER A CA 1
ATOM 1955 C C . SER A 1 238 ? -13.956 -18.416 34.334 1.00 94.12 238 SER A C 1
ATOM 1957 O O . SER A 1 238 ? -14.642 -19.024 35.149 1.00 94.12 238 SER A O 1
ATOM 1959 N N . PHE A 1 239 ? -13.781 -17.093 34.405 1.00 90.00 239 PHE A N 1
ATOM 1960 C CA . PHE A 1 239 ? -14.350 -16.289 35.489 1.00 90.00 239 PHE A CA 1
ATOM 1961 C C . PHE A 1 239 ? -15.883 -16.327 35.492 1.00 90.00 239 PHE A C 1
ATOM 1963 O O . PHE A 1 239 ? -16.500 -16.446 36.551 1.00 90.00 239 PHE A O 1
ATOM 1970 N N . ARG A 1 240 ? -16.503 -16.293 34.302 1.00 89.25 240 ARG A N 1
ATOM 1971 C CA . ARG A 1 240 ? -17.960 -16.401 34.150 1.00 89.25 240 ARG A CA 1
ATOM 1972 C C . ARG A 1 240 ? -18.486 -17.765 34.614 1.00 89.25 240 ARG A C 1
ATOM 1974 O O . ARG A 1 240 ? -19.551 -17.823 35.216 1.00 89.25 240 ARG A O 1
ATOM 1981 N N . ARG A 1 241 ? -17.739 -18.853 34.388 1.00 91.88 241 ARG A N 1
ATOM 1982 C CA . ARG A 1 241 ? -18.086 -20.181 34.928 1.00 91.88 241 ARG A CA 1
ATOM 1983 C C . ARG A 1 241 ? -17.972 -20.227 36.451 1.00 91.88 241 ARG A C 1
ATOM 1985 O O . ARG A 1 241 ? -18.868 -20.761 37.092 1.00 91.88 241 ARG A O 1
ATOM 1992 N N . SER A 1 242 ? -16.933 -19.626 37.031 1.00 91.00 242 SER A N 1
ATOM 1993 C CA . SER A 1 242 ? -16.761 -19.594 38.491 1.00 91.00 242 SER A CA 1
ATOM 1994 C C . SER A 1 242 ? -17.836 -18.772 39.207 1.00 91.00 242 SER A C 1
ATOM 1996 O O . SER A 1 242 ? -18.219 -19.121 40.317 1.00 91.00 242 SER A O 1
ATOM 1998 N N . THR A 1 243 ? -18.348 -17.706 38.584 1.00 87.81 243 THR A N 1
ATOM 1999 C CA . THR A 1 243 ? -19.430 -16.879 39.157 1.00 87.81 243 THR A CA 1
ATOM 2000 C C . THR A 1 243 ? -20.821 -17.474 38.962 1.00 87.81 243 THR A C 1
ATOM 2002 O O . THR A 1 243 ? -21.692 -17.239 39.792 1.00 87.81 243 THR A O 1
ATOM 2005 N N . LEU A 1 244 ? -21.041 -18.245 37.892 1.00 85.50 244 LEU A N 1
ATOM 2006 C CA . LEU A 1 244 ? -22.325 -18.901 37.623 1.00 85.50 244 LEU A CA 1
ATOM 2007 C C . LEU A 1 244 ? -22.462 -20.285 38.258 1.00 85.50 244 LEU A C 1
ATOM 2009 O O . LEU A 1 244 ? -23.545 -20.853 38.168 1.00 85.50 244 LEU A O 1
ATOM 2013 N N . SER A 1 245 ? -21.414 -20.828 38.886 1.00 86.12 245 SER A N 1
ATOM 2014 C CA . SER A 1 245 ? -21.546 -22.044 39.689 1.00 86.12 245 SER A CA 1
ATOM 2015 C C . SER A 1 245 ? -22.442 -21.719 40.889 1.00 86.12 245 SER A C 1
ATOM 2017 O O . SER A 1 245 ? -22.000 -20.993 41.789 1.00 86.12 245 SER A O 1
ATOM 2019 N N . PRO A 1 246 ? -23.714 -22.165 40.901 1.00 72.94 246 PRO A N 1
ATOM 2020 C CA . PRO A 1 246 ? -24.622 -21.849 41.983 1.00 72.94 246 PRO A CA 1
ATOM 2021 C C . PRO A 1 246 ? -24.043 -22.502 43.227 1.00 72.94 246 PRO A C 1
ATOM 2023 O O . PRO A 1 246 ? -23.849 -23.718 43.261 1.00 72.94 246 PRO A O 1
ATOM 2026 N N . LYS A 1 247 ? -23.744 -21.700 44.252 1.00 74.19 247 LYS A N 1
ATOM 2027 C CA . LYS A 1 247 ? -23.467 -22.255 45.573 1.00 74.19 247 LYS A CA 1
ATOM 2028 C C . LYS A 1 247 ? -24.709 -23.088 45.917 1.00 74.19 247 LYS A C 1
ATOM 2030 O O . LYS A 1 247 ? -25.791 -22.494 45.917 1.00 74.19 247 LYS A O 1
ATOM 2035 N N . PRO A 1 248 ? -24.596 -24.419 46.098 1.00 72.56 248 PRO A N 1
ATOM 2036 C CA . PRO A 1 248 ? -25.750 -25.256 46.378 1.00 72.56 248 PRO A CA 1
ATOM 2037 C C . PRO A 1 248 ? -26.445 -24.628 47.571 1.00 72.56 248 PRO A C 1
ATOM 2039 O O . PRO A 1 248 ? -25.814 -24.419 48.608 1.00 72.56 248 PRO A O 1
ATOM 2042 N N . SER A 1 249 ? -27.683 -24.188 47.352 1.00 68.62 249 SER A N 1
ATOM 2043 C CA . SER A 1 249 ? -28.479 -23.516 48.359 1.00 68.62 249 SER A CA 1
ATOM 2044 C C . SER A 1 249 ? -28.542 -24.444 49.556 1.00 68.62 249 SER A C 1
ATOM 2046 O O . SER A 1 249 ? -29.246 -25.450 49.529 1.00 68.62 249 SER A O 1
ATOM 2048 N N . THR A 1 250 ? -27.756 -24.134 50.585 1.00 71.56 250 THR A N 1
ATOM 2049 C CA . THR A 1 250 ? -27.953 -24.685 51.913 1.00 71.56 250 THR A CA 1
ATOM 2050 C C . THR A 1 250 ? -29.411 -24.396 52.223 1.00 71.56 250 THR A C 1
ATOM 2052 O O . THR A 1 250 ? -29.805 -23.228 52.221 1.00 71.56 250 THR A O 1
ATOM 2055 N N . ALA A 1 251 ? -30.212 -25.459 52.308 1.00 68.75 251 ALA A N 1
ATOM 2056 C CA . ALA A 1 251 ? -31.656 -25.391 52.437 1.00 68.75 251 ALA A CA 1
ATOM 2057 C C . ALA A 1 251 ? -32.023 -24.317 53.466 1.00 68.75 251 ALA A C 1
ATOM 2059 O O . ALA A 1 251 ? -31.573 -24.365 54.612 1.00 68.75 251 ALA A O 1
ATOM 2060 N N . LEU A 1 252 ? -32.765 -23.304 53.018 1.00 67.75 252 LEU A N 1
ATOM 2061 C CA . LEU A 1 252 ? -33.282 -22.276 53.907 1.00 67.75 252 LEU A CA 1
ATOM 2062 C C . LEU A 1 252 ? -34.181 -22.962 54.946 1.00 67.75 252 LEU A C 1
ATOM 2064 O O . LEU A 1 252 ? -35.036 -23.762 54.557 1.00 67.75 252 LEU A O 1
ATOM 2068 N N . PRO A 1 253 ? -34.006 -22.673 56.245 1.00 71.44 253 PRO A N 1
ATOM 2069 C CA . PRO A 1 253 ? -34.953 -23.110 57.258 1.00 71.44 253 PRO A CA 1
ATOM 2070 C C . PRO A 1 253 ? -36.349 -22.517 56.959 1.00 71.44 253 PRO A C 1
ATOM 2072 O O . PRO A 1 253 ? -36.433 -21.366 56.524 1.00 71.44 253 PRO A O 1
ATOM 2075 N N . PRO A 1 254 ? -37.434 -23.286 57.165 1.00 78.38 254 PRO A N 1
ATOM 2076 C CA . PRO A 1 254 ? -38.771 -22.986 56.638 1.00 78.38 254 PRO A CA 1
ATOM 2077 C C . PRO A 1 254 ? -39.496 -21.736 57.185 1.00 78.38 254 PRO A C 1
ATOM 2079 O O . PRO A 1 254 ? -40.498 -21.352 56.593 1.00 78.38 254 PRO A O 1
ATOM 2082 N N . ASP A 1 255 ? -39.003 -21.039 58.216 1.00 74.38 255 ASP A N 1
ATOM 2083 C CA . ASP A 1 255 ? -39.835 -20.073 58.970 1.00 74.38 255 ASP A CA 1
ATOM 2084 C C . ASP A 1 255 ? -39.422 -18.585 58.863 1.00 74.38 255 ASP A C 1
ATOM 2086 O O . ASP A 1 255 ? -39.725 -17.769 59.735 1.00 74.38 255 ASP A O 1
ATOM 2090 N N . GLY A 1 256 ? -38.724 -18.184 57.796 1.00 69.69 256 GLY A N 1
ATOM 2091 C CA . GLY A 1 256 ? -38.296 -16.789 57.600 1.00 69.69 256 GLY A CA 1
ATOM 2092 C C . GLY A 1 256 ? -39.349 -15.891 56.916 1.00 69.69 256 GLY A C 1
ATOM 2093 O O . GLY A 1 256 ? -39.871 -16.274 55.868 1.00 69.69 256 GLY A O 1
ATOM 2094 N N . PRO A 1 257 ? -39.633 -14.669 57.421 1.00 69.44 257 PRO A N 1
ATOM 2095 C CA . PRO A 1 257 ? -40.569 -13.739 56.787 1.00 69.44 257 PRO A CA 1
ATOM 2096 C C . PRO A 1 257 ? -40.107 -13.327 55.379 1.00 69.44 257 PRO A C 1
ATOM 2098 O O . PRO A 1 257 ? -38.919 -13.119 55.128 1.00 69.44 257 PRO A O 1
ATOM 2101 N N . ALA A 1 258 ? -41.071 -13.200 54.463 1.00 68.94 258 ALA A N 1
ATOM 2102 C CA . ALA A 1 258 ? -40.853 -12.971 53.036 1.00 68.94 258 ALA A CA 1
ATOM 2103 C C . ALA A 1 258 ? -39.867 -11.811 52.752 1.00 68.94 258 ALA A C 1
ATOM 2105 O O . ALA A 1 258 ? -40.085 -10.685 53.215 1.00 68.94 258 ALA A O 1
ATOM 2106 N N . PRO A 1 259 ? -38.795 -12.036 51.966 1.00 60.78 259 PRO A N 1
ATOM 2107 C CA . PRO A 1 259 ? -37.830 -10.995 51.647 1.00 60.78 259 PRO A CA 1
ATOM 2108 C C . PRO A 1 259 ? -38.479 -9.911 50.780 1.00 60.78 259 PRO A C 1
ATOM 2110 O O . PRO A 1 259 ? -38.976 -10.148 49.679 1.00 60.78 259 PRO A O 1
ATOM 2113 N N . THR A 1 260 ? -38.461 -8.687 51.298 1.00 66.00 260 THR A N 1
ATOM 2114 C CA . THR A 1 260 ? -39.026 -7.497 50.663 1.00 66.00 260 THR A CA 1
ATOM 2115 C C . THR A 1 260 ? -38.294 -7.152 49.359 1.00 66.00 260 THR A C 1
ATOM 2117 O O . THR A 1 260 ? -37.064 -7.121 49.286 1.00 66.00 260 THR A O 1
ATOM 2120 N N . ALA A 1 261 ? -39.064 -6.818 48.317 1.00 62.09 261 ALA A N 1
ATOM 2121 C CA . ALA A 1 261 ? -38.628 -6.563 46.935 1.00 62.09 261 ALA A CA 1
ATOM 2122 C C . ALA A 1 261 ? -37.527 -5.488 46.740 1.00 62.09 261 ALA A C 1
ATOM 2124 O O . ALA A 1 261 ? -37.000 -5.331 45.639 1.00 62.09 261 ALA A O 1
ATOM 2125 N N . ARG A 1 262 ? -37.122 -4.760 47.791 1.00 60.12 262 ARG A N 1
ATOM 2126 C CA . ARG A 1 262 ? -36.083 -3.717 47.723 1.00 60.12 262 ARG A CA 1
ATOM 2127 C C . ARG A 1 262 ? -34.667 -4.251 47.485 1.00 60.12 262 ARG A C 1
ATOM 2129 O O . ARG A 1 262 ? -33.845 -3.507 46.956 1.00 60.12 262 ARG A O 1
ATOM 2136 N N . HIS A 1 263 ? -34.363 -5.508 47.811 1.00 59.28 263 HIS A N 1
ATOM 2137 C CA . HIS A 1 263 ? -32.996 -6.027 47.649 1.00 59.28 263 HIS A CA 1
ATOM 2138 C C . HIS A 1 263 ? -32.597 -6.240 46.172 1.00 59.28 263 HIS A C 1
ATOM 2140 O O . HIS A 1 263 ? -31.431 -6.084 45.812 1.00 59.28 263 HIS A O 1
ATOM 2146 N N . TRP A 1 264 ? -33.557 -6.511 45.280 1.00 61.06 264 TRP A N 1
ATOM 2147 C CA . TRP A 1 264 ? -33.282 -6.754 43.855 1.00 61.06 264 TRP A CA 1
ATOM 2148 C C . TRP A 1 264 ? -32.851 -5.500 43.082 1.00 61.06 264 TRP A C 1
ATOM 2150 O O . TRP A 1 264 ? -32.071 -5.598 42.136 1.00 61.06 264 TRP A O 1
ATOM 2160 N N . LEU A 1 265 ? -33.290 -4.311 43.503 1.00 61.19 265 LEU A N 1
ATOM 2161 C CA . LEU A 1 265 ? -32.924 -3.050 42.845 1.00 61.19 265 LEU A CA 1
ATOM 2162 C C . LEU A 1 265 ? -31.481 -2.613 43.144 1.00 61.19 265 LEU A C 1
ATOM 2164 O O . LEU A 1 265 ? -30.890 -1.896 42.338 1.00 61.19 265 LEU A O 1
ATOM 2168 N N . ARG A 1 266 ? -30.876 -3.076 44.247 1.00 58.91 266 ARG A N 1
ATOM 2169 C CA . ARG A 1 266 ? -29.514 -2.672 44.642 1.00 58.91 266 ARG A CA 1
ATOM 2170 C C . ARG A 1 266 ? -28.405 -3.372 43.842 1.00 58.91 266 ARG A C 1
ATOM 2172 O O . ARG A 1 266 ? -27.299 -2.850 43.773 1.00 58.91 266 ARG A O 1
ATOM 2179 N N . ASN A 1 267 ? -28.709 -4.486 43.169 1.00 54.78 267 ASN A N 1
ATOM 2180 C CA . ASN A 1 267 ? -27.733 -5.274 42.399 1.00 54.78 267 ASN A CA 1
ATOM 2181 C C . ASN A 1 267 ? -27.731 -4.989 40.882 1.00 54.78 267 ASN A C 1
ATOM 2183 O O . ASN A 1 267 ? -27.024 -5.659 40.131 1.00 54.78 267 ASN A O 1
ATOM 2187 N N . ARG A 1 268 ? -28.459 -3.963 40.411 1.00 55.22 268 ARG A N 1
ATOM 2188 C CA . ARG A 1 268 ? -28.441 -3.541 38.997 1.00 55.22 268 ARG A CA 1
ATOM 2189 C C . ARG A 1 268 ? -27.126 -2.937 38.452 1.00 55.22 268 ARG A C 1
ATOM 2191 O O . ARG A 1 268 ? -26.919 -3.115 37.252 1.00 55.22 268 ARG A O 1
ATOM 2198 N N . PRO A 1 269 ? -26.221 -2.285 39.219 1.00 56.00 269 PRO A N 1
ATOM 2199 C CA . PRO A 1 269 ? -25.094 -1.575 38.597 1.00 56.00 269 PRO A CA 1
ATOM 2200 C C . PRO A 1 269 ? -24.051 -2.497 37.936 1.00 56.00 269 PRO A C 1
ATOM 2202 O O . PRO A 1 269 ? -23.335 -2.065 37.039 1.00 56.00 269 PRO A O 1
ATOM 2205 N N . ILE A 1 270 ? -24.003 -3.786 38.293 1.00 57.25 270 ILE A N 1
ATOM 2206 C CA . ILE A 1 270 ? -22.995 -4.727 37.766 1.00 57.25 270 ILE A CA 1
ATOM 2207 C C . ILE A 1 270 ? -23.352 -5.225 36.349 1.00 57.25 270 ILE A C 1
ATOM 2209 O O . ILE A 1 270 ? -22.471 -5.510 35.538 1.00 57.25 270 ILE A O 1
ATOM 2213 N N . ALA A 1 271 ? -24.644 -5.299 36.007 1.00 56.53 271 ALA A N 1
ATOM 2214 C CA . ALA A 1 271 ? -25.077 -5.734 34.675 1.00 56.53 271 ALA A CA 1
ATOM 2215 C C . ALA A 1 271 ? -24.816 -4.668 33.595 1.00 56.53 271 ALA A C 1
ATOM 2217 O O . ALA A 1 271 ? -24.581 -5.003 32.433 1.00 56.53 271 ALA A O 1
ATOM 2218 N N . GLU A 1 272 ? -24.817 -3.389 33.975 1.00 56.78 272 GLU A N 1
ATOM 2219 C CA . GLU A 1 272 ? -24.603 -2.274 33.049 1.00 56.78 272 GLU A CA 1
ATOM 2220 C C . GLU A 1 272 ? -23.116 -2.120 32.680 1.00 56.78 272 GLU A C 1
ATOM 2222 O O . GLU A 1 272 ? -22.785 -1.885 31.513 1.00 56.78 272 GLU A O 1
ATOM 2227 N N . GLU A 1 273 ? -22.213 -2.392 33.631 1.00 53.97 273 GLU A N 1
ATOM 2228 C CA . GLU A 1 273 ? -20.758 -2.391 33.424 1.00 53.97 273 GLU A CA 1
ATOM 2229 C C . GLU A 1 273 ? -20.298 -3.528 32.487 1.00 53.97 273 GLU A C 1
ATOM 2231 O O . GLU A 1 273 ? -19.406 -3.343 31.654 1.00 53.97 273 GLU A O 1
ATOM 2236 N N . ALA A 1 274 ? -20.984 -4.678 32.504 1.00 54.94 274 ALA A N 1
ATOM 2237 C CA . ALA A 1 274 ? -20.725 -5.775 31.567 1.00 54.94 274 ALA A CA 1
ATOM 2238 C C . ALA A 1 274 ? -21.064 -5.425 30.099 1.00 54.94 274 ALA A C 1
ATOM 2240 O O . ALA A 1 274 ? -20.481 -6.011 29.181 1.00 54.94 274 ALA A O 1
ATOM 2241 N N . SER A 1 275 ? -21.953 -4.452 29.848 1.00 52.88 275 SER A N 1
ATOM 2242 C CA . SER A 1 275 ? -22.321 -4.036 28.483 1.00 52.88 275 SER A CA 1
ATOM 2243 C C . SER A 1 275 ? -21.245 -3.178 27.798 1.00 52.88 275 SER A C 1
ATOM 2245 O O . SER A 1 275 ? -21.128 -3.187 26.570 1.00 52.88 275 SER A O 1
ATOM 2247 N N . GLN A 1 276 ? -20.373 -2.515 28.568 1.00 50.50 276 GLN A N 1
ATOM 2248 C CA . GLN A 1 276 ? -19.281 -1.695 28.027 1.00 50.50 276 GLN A CA 1
ATOM 2249 C C . GLN A 1 276 ? -18.094 -2.509 27.486 1.00 50.50 276 GLN A C 1
ATOM 2251 O O . GLN A 1 276 ? -17.195 -1.939 26.868 1.00 50.50 276 GLN A O 1
ATOM 2256 N N . ILE A 1 277 ? -18.084 -3.837 27.652 1.00 52.97 277 ILE A N 1
ATOM 2257 C CA . ILE A 1 277 ? -17.035 -4.727 27.118 1.00 52.97 277 ILE A CA 1
ATOM 2258 C C . ILE A 1 277 ? -17.254 -5.043 25.618 1.00 52.97 277 ILE A C 1
ATOM 2260 O O . ILE A 1 277 ? -16.302 -5.370 24.907 1.00 52.97 277 ILE A O 1
ATOM 2264 N N . GLY A 1 278 ? -18.470 -4.847 25.089 1.00 53.06 278 GLY A N 1
ATOM 2265 C CA . GLY A 1 278 ? -18.837 -5.137 23.693 1.00 53.06 278 GLY A CA 1
ATOM 2266 C C . GLY A 1 278 ? -18.184 -4.322 22.547 1.00 53.06 278 GLY A C 1
ATOM 2267 O O . GLY A 1 278 ? -18.078 -4.867 21.448 1.00 53.06 278 GLY A O 1
ATOM 2268 N N . PRO A 1 279 ? -17.714 -3.064 22.702 1.00 57.47 279 PRO A N 1
ATOM 2269 C CA . PRO A 1 279 ? -17.281 -2.249 21.563 1.00 57.47 279 PRO A CA 1
ATOM 2270 C C . PRO A 1 279 ? -15.865 -2.557 21.045 1.00 57.47 279 PRO A C 1
ATOM 2272 O O . PRO A 1 279 ? -15.530 -2.121 19.944 1.00 57.47 279 PRO A O 1
ATOM 2275 N N . ASN A 1 280 ? -15.034 -3.297 21.790 1.00 62.22 280 ASN A N 1
ATOM 2276 C CA . ASN A 1 280 ? -13.642 -3.553 21.387 1.00 62.22 280 ASN A CA 1
ATOM 2277 C C . ASN A 1 280 ? -13.495 -4.709 20.384 1.00 62.22 280 ASN A C 1
ATOM 2279 O O . ASN A 1 280 ? -12.610 -4.649 19.537 1.00 62.22 280 ASN A O 1
ATOM 2283 N N . ILE A 1 281 ? -14.401 -5.694 20.401 1.00 67.19 281 ILE A N 1
ATOM 2284 C CA . ILE A 1 281 ? -14.322 -6.892 19.541 1.00 67.19 281 ILE A CA 1
ATOM 2285 C C . ILE A 1 281 ? -14.333 -6.516 18.050 1.00 67.19 281 ILE A C 1
ATOM 2287 O O . ILE A 1 281 ? -13.590 -7.082 17.254 1.00 67.19 281 ILE A O 1
ATOM 2291 N N . ASN A 1 282 ? -15.113 -5.500 17.671 1.00 76.25 282 ASN A N 1
ATOM 2292 C CA . ASN A 1 282 ? -15.197 -5.048 16.278 1.00 76.25 282 ASN A CA 1
ATOM 2293 C C . ASN A 1 282 ? -13.867 -4.479 15.759 1.00 76.25 282 ASN A C 1
ATOM 2295 O O . ASN A 1 282 ? -13.610 -4.503 14.560 1.00 76.25 282 ASN A O 1
ATOM 2299 N N . MET A 1 283 ? -13.026 -3.943 16.649 1.00 76.50 283 MET A N 1
ATOM 2300 C CA . MET A 1 283 ? -11.749 -3.362 16.254 1.00 76.50 283 MET A CA 1
ATOM 2301 C C . MET A 1 283 ? -10.676 -4.425 16.002 1.00 76.50 283 MET A C 1
ATOM 2303 O O . MET A 1 283 ? -9.840 -4.248 15.120 1.00 76.50 283 MET A O 1
ATOM 2307 N N . ASP A 1 284 ? -10.725 -5.527 16.742 1.00 79.38 284 ASP A N 1
ATOM 2308 C CA . ASP A 1 284 ? -9.779 -6.634 16.587 1.00 79.38 284 ASP A CA 1
ATOM 2309 C C . ASP A 1 284 ? -10.055 -7.414 15.307 1.00 79.38 284 ASP A C 1
ATOM 2311 O O . ASP A 1 284 ? -9.138 -7.717 14.547 1.00 79.38 284 ASP A O 1
ATOM 2315 N N . VAL A 1 285 ? -11.339 -7.658 15.030 1.00 84.44 285 VAL A N 1
ATOM 2316 C CA . VAL A 1 285 ? -11.786 -8.251 13.766 1.00 84.44 285 VAL A CA 1
ATOM 2317 C C . VAL A 1 285 ? -11.352 -7.377 12.591 1.00 84.44 285 VAL A C 1
ATOM 2319 O O . VAL A 1 285 ? -10.865 -7.901 11.595 1.00 84.44 285 VAL A O 1
ATOM 2322 N N . LEU A 1 286 ? -11.462 -6.051 12.729 1.00 85.12 286 LEU A N 1
ATOM 2323 C CA . LEU A 1 286 ? -11.008 -5.120 11.704 1.00 85.12 286 LEU A CA 1
ATOM 2324 C C . LEU A 1 286 ? -9.509 -5.258 11.413 1.00 85.12 286 LEU A C 1
ATOM 2326 O O . LEU A 1 286 ? -9.126 -5.356 10.252 1.00 85.12 286 LEU A O 1
ATOM 2330 N N . LEU A 1 287 ? -8.672 -5.277 12.454 1.00 80.62 287 LEU A N 1
ATOM 2331 C CA . LEU A 1 287 ? -7.226 -5.413 12.285 1.00 80.62 287 LEU A CA 1
ATOM 2332 C C . LEU A 1 287 ? -6.869 -6.758 11.647 1.00 80.62 287 LEU A C 1
ATOM 2334 O O . LEU A 1 287 ? -6.065 -6.793 10.721 1.00 80.62 287 LEU A O 1
ATOM 2338 N N . LEU A 1 288 ? -7.498 -7.845 12.100 1.00 85.50 288 LEU A N 1
ATOM 2339 C CA . LEU A 1 288 ? -7.299 -9.164 11.508 1.00 85.50 288 LEU A CA 1
ATOM 2340 C C . LEU A 1 288 ? -7.681 -9.171 10.023 1.00 85.50 288 LEU A C 1
ATOM 2342 O O . LEU A 1 288 ? -6.968 -9.764 9.222 1.00 85.50 288 LEU A O 1
ATOM 2346 N N . GLY A 1 289 ? -8.757 -8.469 9.656 1.00 90.06 289 GLY A N 1
ATOM 2347 C CA . GLY A 1 289 ? -9.167 -8.274 8.268 1.00 90.06 289 GLY A CA 1
ATOM 2348 C C . GLY A 1 289 ? -8.119 -7.535 7.435 1.00 90.06 289 GLY A C 1
ATOM 2349 O O . GLY A 1 289 ? -7.757 -8.019 6.369 1.00 90.06 289 GLY A O 1
ATOM 2350 N N . CYS A 1 290 ? -7.587 -6.411 7.927 1.00 87.31 290 CYS A N 1
ATOM 2351 C CA . CYS A 1 290 ? -6.540 -5.654 7.225 1.00 87.31 290 CYS A CA 1
ATOM 2352 C C . CYS A 1 290 ? -5.249 -6.470 7.061 1.00 87.31 290 CYS A C 1
ATOM 2354 O O . CYS A 1 290 ? -4.604 -6.408 6.024 1.00 87.31 290 CYS A O 1
ATOM 2356 N N . VAL A 1 291 ? -4.877 -7.255 8.072 1.00 88.19 291 VAL A N 1
ATOM 2357 C CA . VAL A 1 291 ? -3.667 -8.089 8.043 1.00 88.19 291 VAL A CA 1
ATOM 2358 C C . VAL A 1 291 ? -3.841 -9.268 7.097 1.00 88.19 291 VAL A C 1
ATOM 2360 O O . VAL A 1 291 ? -2.945 -9.556 6.311 1.00 88.19 291 VAL A O 1
ATOM 2363 N N . ALA A 1 292 ? -4.997 -9.932 7.139 1.00 92.56 292 ALA A N 1
ATOM 2364 C CA . ALA A 1 292 ? -5.325 -10.989 6.192 1.00 92.56 292 ALA A CA 1
ATOM 2365 C C . ALA A 1 292 ? -5.321 -10.453 4.756 1.00 92.56 292 ALA A C 1
ATOM 2367 O O . ALA A 1 292 ? -4.731 -11.086 3.887 1.00 92.56 292 ALA A O 1
ATOM 2368 N N . LEU A 1 293 ? -5.907 -9.271 4.527 1.00 94.25 293 LEU A N 1
ATOM 2369 C CA . LEU A 1 293 ? -5.852 -8.595 3.234 1.00 94.25 293 LEU A CA 1
ATOM 2370 C C . LEU A 1 293 ? -4.397 -8.361 2.811 1.00 94.25 293 LEU A C 1
ATOM 2372 O O . LEU A 1 293 ? -4.016 -8.860 1.762 1.00 94.25 293 LEU A O 1
ATOM 2376 N N . TYR A 1 294 ? -3.573 -7.739 3.662 1.00 92.75 294 TYR A N 1
ATOM 2377 C CA . TYR A 1 294 ? -2.155 -7.491 3.383 1.00 92.75 294 TYR A CA 1
ATOM 2378 C C . TYR A 1 294 ? -1.404 -8.769 2.992 1.00 92.75 294 TYR A C 1
ATOM 2380 O O . TYR A 1 294 ? -0.719 -8.789 1.976 1.00 92.75 294 TYR A O 1
ATOM 2388 N N . PHE A 1 295 ? -1.548 -9.864 3.745 1.00 94.31 295 PHE A N 1
ATOM 2389 C CA . PHE A 1 295 ? -0.885 -11.124 3.390 1.00 94.31 295 PHE A CA 1
ATOM 2390 C C . PHE A 1 295 ? -1.415 -11.725 2.089 1.00 94.31 295 PHE A C 1
ATOM 2392 O O . PHE A 1 295 ? -0.637 -12.290 1.332 1.00 94.31 295 PHE A O 1
ATOM 2399 N N . LEU A 1 296 ? -2.708 -11.603 1.797 1.00 96.38 296 LEU A N 1
ATOM 2400 C CA . LEU A 1 296 ? -3.261 -12.101 0.538 1.00 96.38 296 LEU A CA 1
ATOM 2401 C C . LEU A 1 296 ? -2.776 -11.285 -0.664 1.00 96.38 296 LEU A C 1
ATOM 2403 O O . LEU A 1 296 ? -2.562 -11.857 -1.730 1.00 96.38 296 LEU A O 1
ATOM 2407 N N . THR A 1 297 ? -2.591 -9.974 -0.502 1.00 96.31 297 THR A N 1
ATOM 2408 C CA . THR A 1 297 ? -2.312 -9.070 -1.623 1.00 96.31 297 THR A CA 1
ATOM 2409 C C . THR A 1 297 ? -0.837 -8.716 -1.798 1.00 96.31 297 THR A C 1
ATOM 2411 O O . THR A 1 297 ? -0.366 -8.617 -2.924 1.00 96.31 297 THR A O 1
ATOM 2414 N N . GLN A 1 298 ? -0.092 -8.530 -0.706 1.00 94.75 298 GLN A N 1
ATOM 2415 C CA . GLN A 1 298 ? 1.297 -8.050 -0.728 1.00 94.75 298 GLN A CA 1
ATOM 2416 C C . GLN A 1 298 ? 2.325 -9.174 -0.621 1.00 94.75 298 GLN A C 1
ATOM 2418 O O . GLN A 1 298 ? 3.393 -9.091 -1.221 1.00 94.75 298 GLN A O 1
ATOM 2423 N N . PHE A 1 299 ? 2.023 -10.256 0.104 1.00 94.19 299 PHE A N 1
ATOM 2424 C CA . PHE A 1 299 ? 2.973 -11.362 0.257 1.00 94.19 299 PHE A CA 1
ATOM 2425 C C . PHE A 1 299 ? 3.406 -11.989 -1.082 1.00 94.19 299 PHE A C 1
ATOM 2427 O O . PHE A 1 299 ? 4.601 -12.253 -1.232 1.00 94.19 299 PHE A O 1
ATOM 2434 N N . PRO A 1 300 ? 2.516 -12.166 -2.085 1.00 96.38 300 PRO A N 1
ATOM 2435 C CA . PRO A 1 300 ? 2.939 -12.628 -3.404 1.00 96.38 300 PRO A CA 1
ATOM 2436 C C . PRO A 1 300 ? 3.955 -11.692 -4.067 1.00 96.38 300 PRO A C 1
ATOM 2438 O O . PRO A 1 300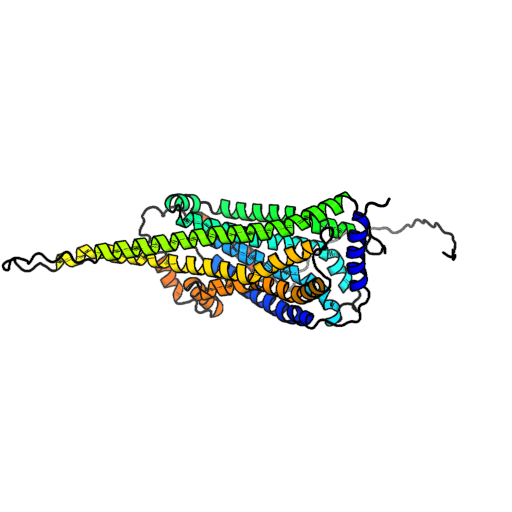 ? 4.904 -12.178 -4.672 1.00 96.38 300 PRO A O 1
ATOM 2441 N N . ALA A 1 301 ? 3.807 -10.371 -3.906 1.00 95.00 301 ALA A N 1
ATOM 2442 C CA . ALA A 1 301 ? 4.754 -9.385 -4.431 1.00 95.00 301 ALA A CA 1
ATOM 2443 C C . ALA A 1 301 ? 6.112 -9.460 -3.725 1.00 95.00 301 ALA A C 1
ATOM 2445 O O . ALA A 1 301 ? 7.146 -9.431 -4.382 1.00 95.00 301 ALA A O 1
ATOM 2446 N N . VAL A 1 302 ? 6.124 -9.660 -2.404 1.00 94.44 302 VAL A N 1
ATOM 2447 C CA . VAL A 1 302 ? 7.370 -9.876 -1.651 1.00 94.44 302 VAL A CA 1
ATOM 2448 C C . VAL A 1 302 ? 8.103 -11.122 -2.152 1.00 94.44 302 VAL A C 1
ATOM 2450 O O . VAL A 1 302 ? 9.302 -11.066 -2.417 1.00 94.44 302 VAL A O 1
ATOM 2453 N N . ILE A 1 303 ? 7.389 -12.240 -2.318 1.00 95.19 303 ILE A N 1
ATOM 2454 C CA . ILE A 1 303 ? 7.965 -13.476 -2.863 1.00 95.19 303 ILE A CA 1
ATOM 2455 C C . ILE A 1 303 ? 8.499 -13.244 -4.280 1.00 95.19 303 ILE A C 1
ATOM 2457 O O . ILE A 1 303 ? 9.608 -13.669 -4.599 1.00 95.19 303 ILE A O 1
ATOM 2461 N N . PHE A 1 304 ? 7.719 -12.559 -5.115 1.00 95.06 304 PHE A N 1
ATOM 2462 C CA . PHE A 1 304 ? 8.088 -12.254 -6.490 1.00 95.06 304 PHE A CA 1
ATOM 2463 C C . PHE A 1 304 ? 9.386 -11.444 -6.565 1.00 95.06 304 PHE A C 1
ATOM 2465 O O . PHE A 1 304 ? 10.311 -11.863 -7.255 1.00 95.06 304 PHE A O 1
ATOM 2472 N N . ASN A 1 305 ? 9.502 -10.367 -5.785 1.00 92.12 305 ASN A N 1
ATOM 2473 C CA . ASN A 1 305 ? 10.697 -9.521 -5.750 1.00 92.12 305 ASN A CA 1
ATOM 2474 C C . ASN A 1 305 ? 11.942 -10.298 -5.288 1.00 92.12 305 ASN A C 1
ATOM 2476 O O . ASN A 1 305 ? 13.039 -10.085 -5.802 1.00 92.12 305 ASN A O 1
ATOM 2480 N N . VAL A 1 306 ? 11.788 -11.236 -4.345 1.00 94.31 306 VAL A N 1
ATOM 2481 C CA . VAL A 1 306 ? 12.888 -12.122 -3.925 1.00 94.31 306 VAL A CA 1
ATOM 2482 C C . VAL A 1 306 ? 13.318 -13.036 -5.074 1.00 94.31 306 VAL A C 1
ATOM 2484 O O . VAL A 1 306 ? 14.513 -13.176 -5.329 1.00 94.31 306 VAL A O 1
ATOM 2487 N N . PHE A 1 307 ? 12.372 -13.645 -5.792 1.00 94.94 307 PHE A N 1
ATOM 2488 C CA . PHE A 1 307 ? 12.702 -14.486 -6.943 1.00 94.94 307 PHE A CA 1
ATOM 2489 C C . PHE A 1 307 ? 13.327 -13.693 -8.090 1.00 94.94 307 PHE A C 1
ATOM 2491 O O . PHE A 1 307 ? 14.281 -14.173 -8.702 1.00 94.94 307 PHE A O 1
ATOM 2498 N N . GLU A 1 308 ? 12.832 -12.490 -8.366 1.00 91.12 308 GLU A N 1
ATOM 2499 C CA . GLU A 1 308 ? 13.397 -11.587 -9.367 1.00 91.12 308 GLU A CA 1
ATOM 2500 C C . GLU A 1 308 ? 14.851 -11.235 -9.020 1.00 91.12 308 GLU A C 1
ATOM 2502 O O . GLU A 1 308 ? 15.744 -11.393 -9.853 1.00 91.12 308 GLU A O 1
ATOM 2507 N N . TYR A 1 309 ? 15.123 -10.911 -7.755 1.00 91.44 309 TYR A N 1
ATOM 2508 C CA . TYR A 1 309 ? 16.478 -10.655 -7.270 1.00 91.44 309 TYR A CA 1
ATOM 2509 C C . TYR A 1 309 ? 17.418 -11.859 -7.403 1.00 91.44 309 TYR A C 1
ATOM 2511 O O . TYR A 1 309 ? 18.551 -11.720 -7.863 1.00 91.44 309 TYR A O 1
ATOM 2519 N N . LEU A 1 310 ? 16.957 -13.059 -7.033 1.00 92.62 310 LEU A N 1
ATOM 2520 C CA . LEU A 1 310 ? 17.742 -14.296 -7.158 1.00 92.62 310 LEU A CA 1
ATOM 2521 C C . LEU A 1 310 ? 17.950 -14.724 -8.621 1.00 92.62 310 LEU A C 1
ATOM 2523 O O . LEU A 1 310 ? 18.901 -15.449 -8.934 1.00 92.62 310 LEU A O 1
ATOM 2527 N N . SER A 1 311 ? 17.068 -14.280 -9.516 1.00 90.88 311 SER A N 1
ATOM 2528 C CA . SER A 1 311 ? 17.185 -14.496 -10.961 1.00 90.88 311 SER A CA 1
ATOM 2529 C C . SER A 1 311 ? 18.195 -13.547 -11.606 1.00 90.88 311 SER A C 1
ATOM 2531 O O . SER A 1 311 ? 18.759 -13.879 -12.651 1.00 90.88 311 SER A O 1
ATOM 2533 N N . GLY A 1 312 ? 18.436 -12.389 -10.989 1.00 86.50 312 GLY A N 1
ATOM 2534 C CA . GLY A 1 312 ? 19.405 -11.401 -11.441 1.00 86.50 312 GLY A CA 1
ATOM 2535 C C . GLY A 1 312 ? 20.867 -11.788 -11.161 1.00 86.50 312 GLY A C 1
ATOM 2536 O O . GLY A 1 312 ? 21.159 -12.640 -10.308 1.00 86.50 312 GLY A O 1
ATOM 2537 N N . PRO A 1 313 ? 21.829 -11.158 -11.860 1.00 82.75 313 PRO A N 1
ATOM 2538 C CA . PRO A 1 313 ? 23.242 -11.245 -11.507 1.00 82.75 313 PRO A CA 1
ATOM 2539 C C . PRO A 1 313 ? 23.481 -10.742 -10.072 1.00 82.75 313 PRO A C 1
ATOM 2541 O O . PRO A 1 313 ? 22.861 -9.765 -9.655 1.00 82.75 313 PRO A O 1
ATOM 2544 N N . PRO A 1 314 ? 24.394 -11.358 -9.300 1.00 86.06 314 PRO A N 1
ATOM 2545 C CA . PRO A 1 314 ? 25.319 -12.429 -9.684 1.00 86.06 314 PRO A CA 1
ATOM 2546 C C . PRO A 1 314 ? 24.770 -13.855 -9.495 1.00 86.06 314 PRO A C 1
ATOM 2548 O O . PRO A 1 314 ? 25.475 -14.810 -9.803 1.00 86.06 314 PRO A O 1
ATOM 2551 N N . HIS A 1 315 ? 23.562 -14.016 -8.950 1.00 88.06 315 HIS A N 1
ATOM 2552 C CA . HIS A 1 315 ? 23.080 -15.307 -8.455 1.00 88.06 315 HIS A CA 1
ATOM 2553 C C . HIS A 1 315 ? 22.601 -16.224 -9.583 1.00 88.06 315 HIS A C 1
ATOM 2555 O O . HIS A 1 315 ? 22.952 -17.401 -9.578 1.00 88.06 315 HIS A O 1
ATOM 2561 N N . CYS A 1 316 ? 21.824 -15.692 -10.538 1.00 87.56 316 CYS A N 1
ATOM 2562 C CA . CYS A 1 316 ? 21.328 -16.396 -11.730 1.00 87.56 316 CYS A CA 1
ATOM 2563 C C . CYS A 1 316 ? 20.839 -17.834 -11.448 1.00 87.56 316 CYS A C 1
ATOM 2565 O O . CYS A 1 316 ? 21.088 -18.746 -12.233 1.00 87.56 316 CYS A O 1
ATOM 2567 N N . GLN A 1 317 ? 20.150 -18.039 -10.317 1.00 89.56 317 GLN A N 1
ATOM 2568 C CA . GLN A 1 317 ? 19.789 -19.375 -9.818 1.00 89.56 317 GLN A CA 1
ATOM 2569 C C . GLN A 1 317 ? 18.583 -19.990 -10.540 1.00 89.56 317 GLN A C 1
ATOM 2571 O O . GLN A 1 317 ? 18.342 -21.191 -10.429 1.00 89.56 317 GLN A O 1
ATOM 2576 N N . LEU A 1 318 ? 17.808 -19.176 -11.262 1.00 89.06 318 LEU A N 1
ATOM 2577 C CA . LEU A 1 318 ? 16.600 -19.615 -11.952 1.00 89.06 318 LEU A CA 1
ATOM 2578 C C . LEU A 1 318 ? 16.890 -20.012 -13.403 1.00 89.06 318 LEU A C 1
ATOM 2580 O O . LEU A 1 318 ? 17.500 -19.244 -14.153 1.00 89.06 318 LEU A O 1
ATOM 2584 N N . SER A 1 319 ? 16.384 -21.184 -13.798 1.00 89.94 319 SER A N 1
ATOM 2585 C CA . SER A 1 319 ? 16.380 -21.645 -15.190 1.00 89.94 319 SER A CA 1
ATOM 2586 C C . SER A 1 319 ? 15.537 -20.730 -16.087 1.00 89.94 319 SER A C 1
ATOM 2588 O O . SER A 1 319 ? 14.649 -20.017 -15.607 1.00 89.94 319 SER A O 1
ATOM 2590 N N . ASP A 1 320 ? 15.772 -20.779 -17.401 1.00 85.88 320 ASP A N 1
ATOM 2591 C CA . ASP A 1 320 ? 15.056 -19.948 -18.383 1.00 85.88 320 ASP A CA 1
ATOM 2592 C C . ASP A 1 320 ? 13.531 -20.110 -18.292 1.00 85.88 320 ASP A C 1
ATOM 2594 O O . ASP A 1 320 ? 12.794 -19.124 -18.334 1.00 85.88 320 ASP A O 1
ATOM 2598 N N . GLY A 1 321 ? 13.052 -21.338 -18.052 1.00 88.81 321 GLY A N 1
ATOM 2599 C CA . GLY A 1 321 ? 11.629 -21.609 -17.825 1.00 88.81 321 GLY A CA 1
ATOM 2600 C C . GLY A 1 321 ? 11.062 -20.863 -16.612 1.00 88.81 321 GLY A C 1
ATOM 2601 O O . GLY A 1 321 ? 9.953 -20.337 -16.676 1.00 88.81 321 GLY A O 1
ATOM 2602 N N . GLY A 1 322 ? 11.839 -20.736 -15.532 1.00 89.81 322 GLY A N 1
ATOM 2603 C CA . GLY A 1 322 ? 11.444 -19.967 -14.353 1.00 89.81 322 GLY A CA 1
ATOM 2604 C C . GLY A 1 322 ? 11.293 -18.473 -14.647 1.00 89.81 322 GLY A C 1
ATOM 2605 O O . GLY A 1 322 ? 10.321 -17.858 -14.213 1.00 89.81 322 GLY A O 1
ATOM 2606 N N . ARG A 1 323 ? 12.203 -17.885 -15.437 1.00 87.56 323 ARG A N 1
ATOM 2607 C CA . ARG A 1 323 ? 12.138 -16.457 -15.805 1.00 87.56 323 ARG A CA 1
ATOM 2608 C C . ARG A 1 323 ? 10.919 -16.133 -16.661 1.00 87.56 323 ARG A C 1
ATOM 2610 O O . ARG A 1 323 ? 10.321 -15.074 -16.483 1.00 87.56 323 ARG A O 1
ATOM 2617 N N . SER A 1 324 ? 10.548 -17.029 -17.574 1.00 88.75 324 SER A N 1
ATOM 2618 C CA . SER A 1 324 ? 9.337 -16.878 -18.388 1.00 88.75 324 SER A CA 1
ATOM 2619 C C . SER A 1 324 ? 8.074 -16.909 -17.526 1.00 88.75 324 SER A C 1
ATOM 2621 O O . SER A 1 324 ? 7.198 -16.064 -17.693 1.00 88.75 324 SER A O 1
ATOM 2623 N N . VAL A 1 325 ? 8.009 -17.816 -16.542 1.00 91.44 325 VAL A N 1
ATOM 2624 C CA . VAL A 1 325 ? 6.894 -17.870 -15.581 1.00 91.44 325 VAL A CA 1
ATOM 2625 C C . VAL A 1 325 ? 6.830 -16.602 -14.728 1.00 91.44 325 VAL A C 1
ATOM 2627 O O . VAL A 1 325 ? 5.744 -16.059 -14.537 1.00 91.44 325 VAL A O 1
ATOM 2630 N N . LEU A 1 326 ? 7.970 -16.089 -14.251 1.00 91.75 326 LEU A N 1
ATOM 2631 C CA . LEU A 1 326 ? 8.001 -14.833 -13.497 1.00 91.75 326 LEU A CA 1
ATOM 2632 C C . LEU A 1 326 ? 7.487 -13.657 -14.337 1.00 91.75 326 LEU A C 1
ATOM 2634 O O . LEU A 1 326 ? 6.603 -12.934 -13.888 1.00 91.75 326 LEU A O 1
ATOM 2638 N N . ARG A 1 327 ? 7.948 -13.507 -15.583 1.00 88.94 327 ARG A N 1
ATOM 2639 C CA . ARG A 1 327 ? 7.441 -12.459 -16.487 1.00 88.94 327 ARG A CA 1
ATOM 2640 C C . ARG A 1 327 ? 5.933 -12.555 -16.712 1.00 88.94 327 ARG A C 1
ATOM 2642 O O . ARG A 1 327 ? 5.252 -11.535 -16.726 1.00 88.94 327 ARG A O 1
ATOM 2649 N N . TRP A 1 328 ? 5.401 -13.769 -16.839 1.00 91.56 328 TRP A N 1
ATOM 2650 C CA . TRP A 1 328 ? 3.963 -13.988 -16.991 1.00 91.56 328 TRP A CA 1
ATOM 2651 C C . TRP A 1 328 ? 3.172 -13.637 -15.719 1.00 91.56 328 TRP A C 1
ATOM 2653 O O . TRP A 1 328 ? 2.104 -13.034 -15.804 1.00 91.56 328 TRP A O 1
ATOM 2663 N N . LEU A 1 329 ? 3.702 -13.964 -14.535 1.00 94.06 329 LEU A N 1
ATOM 2664 C CA . LEU A 1 329 ? 3.061 -13.684 -13.244 1.00 94.06 329 LEU A CA 1
ATOM 2665 C C . LEU A 1 329 ? 3.150 -12.216 -12.813 1.00 94.06 329 LEU A C 1
ATOM 2667 O O . LEU A 1 329 ? 2.289 -11.761 -12.058 1.00 94.06 329 LEU A O 1
ATOM 2671 N N . GLN A 1 330 ? 4.160 -11.478 -13.272 1.00 93.38 330 GLN A N 1
ATOM 2672 C CA . GLN A 1 330 ? 4.444 -10.115 -12.821 1.00 93.38 330 GLN A CA 1
ATOM 2673 C C . GLN A 1 330 ? 3.222 -9.177 -12.874 1.00 93.38 330 GLN A C 1
ATOM 2675 O O . GLN A 1 330 ? 2.910 -8.580 -11.840 1.00 93.38 330 GLN A O 1
ATOM 2680 N N . PRO A 1 331 ? 2.459 -9.075 -13.985 1.00 93.44 331 PRO A N 1
ATOM 2681 C CA . PRO A 1 331 ? 1.309 -8.172 -14.050 1.00 93.44 331 PRO A CA 1
ATOM 2682 C C . PRO A 1 331 ? 0.193 -8.570 -13.077 1.00 93.44 331 PRO A C 1
ATOM 2684 O O . PRO A 1 331 ? -0.488 -7.709 -12.520 1.00 93.44 331 PRO A O 1
ATOM 2687 N N . ILE A 1 332 ? 0.017 -9.875 -12.839 1.00 95.75 332 ILE A N 1
ATOM 2688 C CA . ILE A 1 332 ? -0.993 -10.412 -11.920 1.00 95.75 332 ILE A CA 1
ATOM 2689 C C . ILE A 1 332 ? -0.621 -10.053 -10.483 1.00 95.75 332 ILE A C 1
ATOM 2691 O O . ILE A 1 332 ? -1.450 -9.529 -9.744 1.00 95.75 332 ILE A O 1
ATOM 2695 N N . VAL A 1 333 ? 0.633 -10.298 -10.100 1.00 96.38 333 VAL A N 1
ATOM 2696 C CA . VAL A 1 333 ? 1.143 -10.015 -8.755 1.00 96.38 333 VAL A CA 1
ATOM 2697 C C . VAL A 1 333 ? 1.125 -8.514 -8.461 1.00 96.38 333 VAL A C 1
ATOM 2699 O O . VAL A 1 333 ? 0.684 -8.109 -7.387 1.00 96.38 333 VAL A O 1
ATOM 2702 N N . GLN A 1 334 ? 1.527 -7.680 -9.422 1.00 94.44 334 GLN A N 1
ATOM 2703 C CA . GLN A 1 334 ? 1.450 -6.223 -9.294 1.00 94.44 334 GLN A CA 1
ATOM 2704 C C . GLN A 1 334 ? 0.001 -5.733 -9.202 1.00 94.44 334 GLN A C 1
ATOM 2706 O O . GLN A 1 334 ? -0.317 -4.891 -8.372 1.00 94.44 334 GLN A O 1
ATOM 2711 N N . THR A 1 335 ? -0.917 -6.279 -10.000 1.00 96.50 335 THR A N 1
ATOM 2712 C CA . THR A 1 335 ? -2.337 -5.906 -9.893 1.00 96.50 335 THR A CA 1
ATOM 2713 C C . THR A 1 335 ? -2.914 -6.325 -8.541 1.00 96.50 335 THR A C 1
ATOM 2715 O O . THR A 1 335 ? -3.665 -5.573 -7.921 1.00 96.50 335 THR A O 1
ATOM 2718 N N . LEU A 1 336 ? -2.531 -7.506 -8.052 1.00 97.19 336 LEU A N 1
ATOM 2719 C CA . LEU A 1 336 ? -2.946 -8.022 -6.756 1.00 97.19 336 LEU A CA 1
ATOM 2720 C C . LEU A 1 336 ? -2.435 -7.149 -5.599 1.00 97.19 336 LEU A C 1
ATOM 2722 O O . LEU A 1 336 ? -3.193 -6.911 -4.660 1.00 97.19 336 LEU A O 1
ATOM 2726 N N . SER A 1 337 ? -1.219 -6.599 -5.673 1.00 96.31 337 SER A N 1
ATOM 2727 C CA . SER A 1 337 ? -0.731 -5.663 -4.652 1.00 96.31 337 SER A CA 1
ATOM 2728 C C . SER A 1 337 ? -1.531 -4.355 -4.635 1.00 96.31 337 SER A C 1
ATOM 2730 O O . SER A 1 337 ? -1.832 -3.840 -3.558 1.00 96.31 337 SER A O 1
ATOM 2732 N N . LEU A 1 338 ? -2.004 -3.867 -5.790 1.00 96.69 338 LEU A N 1
ATOM 2733 C CA . LEU A 1 338 ? -2.887 -2.691 -5.863 1.00 96.69 338 LEU A CA 1
ATOM 2734 C C . LEU A 1 338 ? -4.274 -2.922 -5.237 1.00 96.69 338 LEU A C 1
ATOM 2736 O O . LEU A 1 338 ? -4.925 -1.977 -4.771 1.00 96.69 338 LEU A O 1
ATOM 2740 N N . VAL A 1 339 ? -4.729 -4.179 -5.156 1.00 97.69 339 VAL A N 1
ATOM 2741 C CA . VAL A 1 339 ? -5.962 -4.529 -4.430 1.00 97.69 339 VAL A CA 1
ATOM 2742 C C . VAL A 1 339 ? -5.844 -4.167 -2.948 1.00 97.69 339 VAL A C 1
ATOM 2744 O O . VAL A 1 339 ? -6.831 -3.739 -2.358 1.00 97.69 339 VAL A O 1
ATOM 2747 N N . ASN A 1 340 ? -4.650 -4.240 -2.351 1.00 95.75 340 ASN A N 1
ATOM 2748 C CA . ASN A 1 340 ? -4.429 -3.862 -0.952 1.00 95.75 340 ASN A CA 1
ATOM 2749 C C . ASN A 1 340 ? -4.912 -2.431 -0.658 1.00 95.75 340 ASN A C 1
ATOM 2751 O O . ASN A 1 340 ? -5.676 -2.201 0.277 1.00 95.75 340 ASN A O 1
ATOM 2755 N N . TYR A 1 341 ? -4.504 -1.477 -1.498 1.00 96.19 341 TYR A N 1
ATOM 2756 C CA . TYR A 1 341 ? -4.784 -0.048 -1.310 1.00 96.19 341 TYR A CA 1
ATOM 2757 C C . TYR A 1 341 ? -6.245 0.306 -1.598 1.00 96.19 341 TYR A C 1
ATOM 2759 O O . TYR A 1 341 ? -6.822 1.200 -0.980 1.00 96.19 341 TYR A O 1
ATOM 2767 N N . SER A 1 342 ? -6.872 -0.419 -2.526 1.00 97.06 342 SER A N 1
ATOM 2768 C CA . SER A 1 342 ? -8.271 -0.197 -2.903 1.00 97.06 342 SER A CA 1
ATOM 2769 C C . SER A 1 342 ? -9.269 -0.921 -1.994 1.00 97.06 342 SER A C 1
ATOM 2771 O O . SER A 1 342 ? -10.373 -0.422 -1.794 1.00 97.06 342 SER A O 1
ATOM 2773 N N . ALA A 1 343 ? -8.911 -2.065 -1.404 1.00 95.88 343 ALA A N 1
ATOM 2774 C CA . ALA A 1 343 ? -9.822 -2.873 -0.592 1.00 95.88 343 ALA A CA 1
ATOM 2775 C C . ALA A 1 343 ? -9.833 -2.499 0.901 1.00 95.88 343 ALA A C 1
ATOM 2777 O O . ALA A 1 343 ? -10.743 -2.918 1.622 1.00 95.88 343 ALA A O 1
ATOM 2778 N N . ASN A 1 344 ? -8.901 -1.666 1.379 1.00 90.38 344 ASN A N 1
ATOM 2779 C CA . ASN A 1 344 ? -8.856 -1.229 2.780 1.00 90.38 344 ASN A CA 1
ATOM 2780 C C . ASN A 1 344 ? -10.194 -0.634 3.264 1.00 90.38 344 ASN A C 1
ATOM 2782 O O . ASN A 1 344 ? -10.689 -0.998 4.335 1.00 90.38 344 ASN A O 1
ATOM 2786 N N . PHE A 1 345 ? -10.860 0.202 2.456 1.00 91.75 345 PHE A N 1
ATOM 2787 C CA . PHE A 1 345 ? -12.181 0.736 2.818 1.00 91.75 345 PHE A CA 1
ATOM 2788 C C . PHE A 1 345 ? -13.276 -0.336 2.902 1.00 91.75 345 PHE A C 1
ATOM 2790 O O . PHE A 1 345 ? -14.165 -0.216 3.746 1.00 91.75 345 PHE A O 1
ATOM 2797 N N . LEU A 1 346 ? -13.221 -1.388 2.074 1.00 94.00 346 LEU A N 1
ATOM 2798 C CA . LEU A 1 346 ? -14.185 -2.492 2.121 1.00 94.00 346 LEU A CA 1
ATOM 2799 C C . LEU A 1 346 ? -14.070 -3.235 3.448 1.00 94.00 346 LEU A C 1
ATOM 2801 O O . LEU A 1 346 ? -15.084 -3.577 4.057 1.00 94.00 346 LEU A O 1
ATOM 2805 N N . VAL A 1 347 ? -12.843 -3.415 3.937 1.00 93.56 347 VAL A N 1
ATOM 2806 C CA . VAL A 1 347 ? -12.579 -3.996 5.255 1.00 93.56 347 VAL A CA 1
ATOM 2807 C C . VAL A 1 347 ? -13.149 -3.093 6.358 1.00 93.56 347 VAL A C 1
ATOM 2809 O O . VAL A 1 347 ? -13.860 -3.582 7.243 1.00 93.56 347 VAL A O 1
ATOM 2812 N N . TYR A 1 348 ? -12.948 -1.769 6.280 1.00 89.62 348 TYR A N 1
ATOM 2813 C CA . TYR A 1 348 ? -13.544 -0.817 7.232 1.00 89.62 348 TYR A CA 1
ATOM 2814 C C . TYR A 1 348 ? -15.078 -0.841 7.213 1.00 89.62 348 TYR A C 1
ATOM 2816 O O . TYR A 1 348 ? -15.710 -0.927 8.271 1.00 89.62 348 TYR A O 1
ATOM 2824 N N . ALA A 1 349 ? -15.687 -0.817 6.030 1.00 90.94 349 ALA A N 1
ATOM 2825 C CA . ALA A 1 349 ? -17.134 -0.830 5.845 1.00 90.94 349 ALA A CA 1
ATOM 2826 C C . ALA A 1 349 ? -17.779 -2.165 6.249 1.00 90.94 349 ALA A C 1
ATOM 2828 O O . ALA A 1 349 ? -18.853 -2.178 6.861 1.00 90.94 349 ALA A O 1
ATOM 2829 N N . GLY A 1 350 ? -17.126 -3.285 5.942 1.00 91.44 350 GLY A N 1
ATOM 2830 C CA . GLY A 1 350 ? -17.618 -4.626 6.238 1.00 91.44 350 GLY A CA 1
ATOM 2831 C C . GLY A 1 350 ? -17.561 -4.959 7.726 1.00 91.44 350 GLY A C 1
ATOM 2832 O O . GLY A 1 350 ? -18.528 -5.490 8.279 1.00 91.44 350 GLY A O 1
ATOM 2833 N N . LEU A 1 351 ? -16.457 -4.609 8.394 1.00 89.56 351 LEU A N 1
ATOM 2834 C CA . LEU A 1 351 ? -16.164 -5.088 9.749 1.00 89.56 351 LEU A CA 1
ATOM 2835 C C . LEU A 1 351 ? -16.562 -4.100 10.855 1.00 89.56 351 LEU A C 1
ATOM 2837 O O . LEU A 1 351 ? -16.779 -4.509 11.997 1.00 89.56 351 LEU A O 1
ATOM 2841 N N . ASN A 1 352 ? -16.730 -2.807 10.552 1.00 88.56 352 ASN A N 1
ATOM 2842 C CA . ASN A 1 352 ? -17.103 -1.802 11.547 1.00 88.56 352 ASN A CA 1
ATOM 2843 C C . ASN A 1 352 ? -18.531 -1.270 11.329 1.00 88.56 352 ASN A C 1
ATOM 2845 O O . ASN A 1 352 ? -18.778 -0.374 10.523 1.00 88.56 352 ASN A O 1
ATOM 2849 N N . ARG A 1 353 ? -19.485 -1.766 12.134 1.00 87.50 353 ARG A N 1
ATOM 2850 C CA . ARG A 1 353 ? -20.905 -1.357 12.078 1.00 87.50 353 ARG A CA 1
ATOM 2851 C C . ARG A 1 353 ? -21.110 0.155 12.192 1.00 87.50 353 ARG A C 1
ATOM 2853 O O . ARG A 1 353 ? -21.940 0.705 11.474 1.00 87.50 353 ARG A O 1
ATOM 2860 N N . LYS A 1 354 ? -20.353 0.822 13.072 1.00 86.06 354 LYS A N 1
ATOM 2861 C CA . LYS A 1 354 ? -20.456 2.274 13.274 1.00 86.06 354 LYS A CA 1
ATOM 2862 C C . LYS A 1 354 ? -19.982 3.025 12.034 1.00 86.06 354 LYS A C 1
ATOM 2864 O O . LYS A 1 354 ? -20.629 3.968 11.596 1.00 86.06 354 LYS A O 1
ATOM 2869 N N . TYR A 1 355 ? -18.862 2.584 11.471 1.00 89.19 355 TYR A N 1
ATOM 2870 C CA . TYR A 1 355 ? -18.319 3.149 10.241 1.00 89.19 355 TYR A CA 1
ATOM 2871 C C . TYR A 1 355 ? -19.307 2.983 9.076 1.00 89.19 355 TYR A C 1
ATOM 2873 O O . TYR A 1 355 ? -19.584 3.942 8.360 1.00 89.19 355 TYR A O 1
ATOM 2881 N N . ARG A 1 356 ? -19.923 1.801 8.947 1.00 91.19 356 ARG A N 1
ATOM 2882 C CA . ARG A 1 356 ? -20.951 1.522 7.937 1.00 91.19 356 ARG A CA 1
ATOM 2883 C C . ARG A 1 356 ? -22.164 2.442 8.054 1.00 91.19 356 ARG A C 1
ATOM 2885 O O . ARG A 1 356 ? -22.607 2.982 7.049 1.00 91.19 356 ARG A O 1
ATOM 2892 N N . GLN A 1 357 ? -22.689 2.641 9.263 1.00 90.50 357 GLN A N 1
ATOM 2893 C CA . GLN A 1 357 ? -23.821 3.547 9.494 1.00 90.50 357 GLN A CA 1
ATOM 2894 C C . GLN A 1 357 ? -23.489 4.988 9.088 1.00 90.50 357 GLN A C 1
ATOM 2896 O O . GLN A 1 357 ? -24.271 5.607 8.376 1.00 90.50 357 GLN A O 1
ATOM 2901 N N . LEU A 1 358 ? -22.309 5.486 9.469 1.00 89.88 358 LEU A N 1
ATOM 2902 C CA . LEU A 1 358 ? -21.858 6.834 9.106 1.00 89.88 358 LEU A CA 1
ATOM 2903 C C . LEU A 1 358 ? -21.622 6.988 7.597 1.00 89.88 358 LEU A C 1
ATOM 2905 O O . LEU A 1 358 ? -21.941 8.027 7.027 1.00 89.88 358 LEU A O 1
ATOM 2909 N N . SER A 1 359 ? -21.096 5.950 6.946 1.00 91.12 359 SER A N 1
ATOM 2910 C CA . SER A 1 359 ? -20.901 5.932 5.491 1.00 91.12 359 SER A CA 1
ATOM 2911 C C . SER A 1 359 ? -22.241 5.964 4.754 1.00 91.12 359 SER A C 1
ATOM 2913 O O . SER A 1 359 ? -22.411 6.737 3.818 1.00 91.12 359 SER A O 1
ATOM 2915 N N . LEU A 1 360 ? -23.224 5.176 5.206 1.00 91.50 360 LEU A N 1
ATOM 2916 C CA . LEU A 1 360 ? -24.582 5.199 4.654 1.00 91.50 360 LEU A CA 1
ATOM 2917 C C . LEU A 1 360 ? -25.274 6.542 4.896 1.00 91.50 360 LEU A C 1
ATOM 2919 O O . LEU A 1 360 ? -25.982 7.028 4.024 1.00 91.50 360 LEU A O 1
ATOM 2923 N N . GLU A 1 361 ? -25.066 7.170 6.051 1.00 90.19 361 GLU A N 1
ATOM 2924 C CA . GLU A 1 361 ? -25.607 8.503 6.325 1.00 90.19 361 GLU A CA 1
ATOM 2925 C C . GLU A 1 361 ? -25.029 9.560 5.371 1.00 90.19 361 GLU A C 1
ATOM 2927 O O . GLU A 1 361 ? -25.774 10.393 4.855 1.00 90.19 361 GLU A O 1
ATOM 2932 N N . LEU A 1 362 ? -23.720 9.491 5.105 1.00 90.38 362 LEU A N 1
ATOM 2933 C CA . LEU A 1 362 ? -23.027 10.345 4.140 1.00 90.38 362 LEU A CA 1
ATOM 2934 C C . LEU A 1 362 ? -23.534 10.141 2.710 1.00 90.38 362 LEU A C 1
ATOM 2936 O O . LEU A 1 362 ? -23.827 11.120 2.031 1.00 90.38 362 LEU A O 1
ATOM 2940 N N . LEU A 1 363 ? -23.649 8.887 2.268 1.00 90.75 363 LEU A N 1
ATOM 2941 C CA . LEU A 1 363 ? -24.023 8.548 0.893 1.00 90.75 363 LEU A CA 1
ATOM 2942 C C . LEU A 1 363 ? -25.523 8.720 0.622 1.00 90.75 363 LEU A C 1
ATOM 2944 O O . LEU A 1 363 ? -25.906 9.132 -0.467 1.00 90.75 363 LEU A O 1
ATOM 2948 N N . CYS A 1 364 ? -26.384 8.421 1.597 1.00 91.19 364 CYS A N 1
ATOM 2949 C CA . CYS A 1 364 ? -27.839 8.461 1.426 1.00 91.19 364 CYS A CA 1
ATOM 2950 C C . CYS A 1 364 ? -28.485 9.777 1.889 1.00 91.19 364 CYS A C 1
ATOM 2952 O O . CYS A 1 364 ? -29.710 9.883 1.863 1.00 91.19 364 CYS A O 1
ATOM 2954 N N . GLY A 1 365 ? -27.713 10.756 2.378 1.00 82.56 365 GLY A N 1
ATOM 2955 C CA . GLY A 1 365 ? -28.226 12.078 2.769 1.00 82.56 365 GLY A CA 1
ATOM 2956 C C . GLY A 1 365 ? -29.262 12.070 3.907 1.00 82.56 365 GLY A C 1
ATOM 2957 O O . GLY A 1 365 ? -29.975 13.052 4.108 1.00 82.56 365 GLY A O 1
ATOM 2958 N N . ARG A 1 366 ? -29.369 10.982 4.682 1.00 72.81 366 ARG A N 1
ATOM 2959 C CA . ARG A 1 366 ? -30.414 10.768 5.710 1.00 72.81 366 ARG A CA 1
ATOM 2960 C C . ARG A 1 366 ? -30.132 11.489 7.047 1.00 72.81 366 ARG A C 1
ATOM 2962 O O . ARG A 1 366 ? -30.491 11.009 8.120 1.00 72.81 366 ARG A O 1
ATOM 2969 N N . GLY A 1 367 ? -29.525 12.674 6.987 1.00 60.25 367 GLY A N 1
ATOM 2970 C CA . GLY A 1 367 ? -28.899 13.387 8.111 1.00 60.25 367 GLY A CA 1
ATOM 2971 C C . GLY A 1 367 ? -29.817 14.072 9.136 1.00 60.25 367 GLY A C 1
ATOM 2972 O O . GLY A 1 367 ? -29.364 14.993 9.806 1.00 60.25 367 GLY A O 1
ATOM 2973 N N . LYS A 1 368 ? -31.094 13.687 9.283 1.00 60.09 368 LYS A N 1
ATOM 2974 C CA . LYS A 1 368 ? -32.005 14.352 10.245 1.00 60.09 368 LYS A CA 1
ATOM 2975 C C . LYS A 1 368 ? -32.283 13.567 11.534 1.00 60.09 368 LYS A C 1
ATOM 2977 O O . LYS A 1 368 ? -32.696 14.172 12.514 1.00 60.09 368 LYS A O 1
ATOM 2982 N N . GLY A 1 369 ? -32.029 12.256 11.576 1.00 60.00 369 GLY A N 1
ATOM 2983 C CA . GLY A 1 369 ? -32.354 11.428 12.752 1.00 60.00 369 GLY A CA 1
ATOM 2984 C C . GLY A 1 369 ? -31.196 11.188 13.727 1.00 60.00 369 GLY A C 1
ATOM 2985 O O . GLY A 1 369 ? -31.408 11.120 14.934 1.00 60.00 369 GLY A O 1
ATOM 2986 N N . TYR A 1 370 ? -29.964 11.076 13.222 1.00 57.66 370 TYR A N 1
ATOM 2987 C CA . TYR A 1 370 ? -28.849 10.510 13.995 1.00 57.66 370 TYR A CA 1
ATOM 2988 C C . TYR A 1 370 ? -28.129 11.517 14.896 1.00 57.66 370 TYR A C 1
ATOM 2990 O O . TYR A 1 370 ? -27.481 11.135 15.871 1.00 57.66 370 TYR A O 1
ATOM 2998 N N . HIS A 1 371 ? -28.269 12.817 14.620 1.00 61.53 371 HIS A N 1
ATOM 2999 C CA . HIS A 1 371 ? -27.635 13.857 15.429 1.00 61.53 371 HIS A CA 1
ATOM 3000 C C . HIS A 1 371 ? -28.165 13.868 16.876 1.00 61.53 371 HIS A C 1
ATOM 3002 O O . HIS A 1 371 ? -27.431 14.244 17.793 1.00 61.53 371 HIS A O 1
ATOM 3008 N N . SER A 1 372 ? -29.404 13.405 17.103 1.00 64.19 372 SER A N 1
ATOM 3009 C CA . SER A 1 372 ? -29.962 13.254 18.453 1.00 64.19 372 SER A CA 1
ATOM 3010 C C . SER A 1 372 ? -29.332 12.071 19.200 1.00 64.19 372 SER A C 1
ATOM 3012 O O . SER A 1 372 ? -28.963 12.214 20.364 1.00 64.19 372 SER A O 1
ATOM 3014 N N . GLU A 1 373 ? -29.097 10.938 18.527 1.00 64.06 373 GLU A N 1
ATOM 3015 C CA . GLU A 1 373 ? -28.431 9.778 19.127 1.00 64.06 373 GLU A CA 1
ATOM 3016 C C . GLU A 1 373 ? -26.938 10.017 19.352 1.00 64.06 373 GLU A C 1
ATOM 3018 O O . GLU A 1 373 ? -26.425 9.679 20.414 1.00 64.06 373 GLU A O 1
ATOM 3023 N N . LEU A 1 374 ? -26.222 10.634 18.407 1.00 64.38 374 LEU A N 1
ATOM 3024 C CA . LEU A 1 374 ? -24.795 10.926 18.578 1.00 64.38 374 LEU A CA 1
ATOM 3025 C C . LEU A 1 374 ? -24.558 11.902 19.740 1.00 64.38 374 LEU A C 1
ATOM 3027 O O . LEU A 1 374 ? -23.619 11.716 20.519 1.00 64.38 374 LEU A O 1
ATOM 3031 N N . ASN A 1 375 ? -25.436 12.901 19.888 1.00 63.06 375 ASN A N 1
ATOM 3032 C CA . ASN A 1 375 ? -25.432 13.773 21.057 1.00 63.06 375 ASN A CA 1
ATOM 3033 C C . ASN A 1 375 ? -25.724 12.976 22.328 1.00 63.06 375 ASN A C 1
ATOM 3035 O O . ASN A 1 375 ? -24.985 13.143 23.287 1.00 63.06 375 ASN A O 1
ATOM 3039 N N . ARG A 1 376 ? -26.676 12.034 22.313 1.00 63.84 376 ARG A N 1
ATOM 3040 C CA . ARG A 1 376 ? -26.966 11.140 23.449 1.00 63.84 376 ARG A CA 1
ATOM 3041 C C . ARG A 1 376 ? -25.772 10.269 23.863 1.00 63.84 376 ARG A C 1
ATOM 3043 O O . ARG A 1 376 ? -25.532 10.083 25.051 1.00 63.84 376 ARG A O 1
ATOM 3050 N N . TRP A 1 377 ? -25.001 9.755 22.902 1.00 59.34 377 TRP A N 1
ATOM 3051 C CA . TRP A 1 377 ? -23.787 8.970 23.166 1.00 59.34 377 TRP A CA 1
ATOM 3052 C C . TRP A 1 377 ? -22.636 9.819 23.724 1.00 59.34 377 TRP A C 1
ATOM 3054 O O . TRP A 1 377 ? -21.836 9.313 24.508 1.00 59.34 377 TRP A O 1
ATOM 3064 N N . ASN A 1 378 ? -22.539 11.091 23.328 1.00 59.50 378 ASN A N 1
ATOM 3065 C CA . ASN A 1 378 ? -21.521 12.015 23.837 1.00 59.50 378 ASN A CA 1
ATOM 3066 C C . ASN A 1 378 ? -21.937 12.717 25.143 1.00 59.50 378 ASN A C 1
ATOM 3068 O O . ASN A 1 378 ? -21.064 13.134 25.898 1.00 59.50 378 ASN A O 1
ATOM 3072 N N . SER A 1 379 ? -23.238 12.848 25.418 1.00 56.44 379 SER A N 1
ATOM 3073 C CA . SER A 1 379 ? -23.787 13.588 26.561 1.00 56.44 379 SER A CA 1
ATOM 3074 C C . SER A 1 379 ? -23.967 12.757 27.830 1.00 56.44 379 SER A C 1
ATOM 3076 O O . SER A 1 379 ? -24.528 13.271 28.790 1.00 56.44 379 SER A O 1
ATOM 3078 N N . ASN A 1 380 ? -23.479 11.515 27.875 1.00 45.81 380 ASN A N 1
ATOM 3079 C CA . ASN A 1 380 ? -23.318 10.763 29.124 1.00 45.81 380 ASN A CA 1
ATOM 3080 C C . ASN A 1 380 ? -21.849 10.813 29.595 1.00 45.81 380 ASN A C 1
ATOM 3082 O O . ASN A 1 380 ? -21.122 9.826 29.444 1.00 45.81 380 ASN A O 1
ATOM 3086 N N . PRO A 1 381 ? -21.363 11.939 30.157 1.00 48.09 381 PRO A N 1
ATOM 3087 C CA . PRO A 1 381 ? -20.098 11.971 30.867 1.00 48.09 381 PRO A CA 1
ATOM 3088 C C . PRO A 1 381 ? -20.311 11.348 32.250 1.00 48.09 381 PRO A C 1
ATOM 3090 O O . PRO A 1 381 ? -20.613 12.033 33.219 1.00 48.09 381 PRO A O 1
ATOM 3093 N N . THR A 1 382 ? -20.137 10.037 32.381 1.00 47.78 382 THR A N 1
ATOM 3094 C CA . THR A 1 382 ? -20.121 9.380 33.701 1.00 47.78 382 THR A CA 1
ATOM 3095 C C . THR A 1 382 ? -18.805 9.584 34.464 1.00 47.78 382 THR A C 1
ATOM 3097 O O . THR A 1 382 ? -18.562 8.918 35.464 1.00 47.78 382 THR A O 1
ATOM 3100 N N . THR A 1 383 ? -17.944 10.518 34.041 1.00 49.41 383 THR A N 1
ATOM 3101 C CA . THR A 1 383 ? -16.712 10.867 34.766 1.00 49.41 383 THR A CA 1
ATOM 3102 C C . THR A 1 383 ? -16.579 12.390 34.912 1.00 49.41 383 THR A C 1
ATOM 3104 O O . THR A 1 383 ? -16.461 13.053 33.878 1.00 49.41 383 THR A O 1
ATOM 3107 N N . PRO A 1 384 ? -16.556 12.942 36.144 1.00 48.69 384 PRO A N 1
ATOM 3108 C CA . PRO A 1 384 ? -16.517 14.389 36.414 1.00 48.69 384 PRO A CA 1
ATOM 3109 C C . PRO A 1 384 ? -15.284 15.161 35.897 1.00 48.69 384 PRO A C 1
ATOM 3111 O O . PRO A 1 384 ? -15.329 16.382 35.822 1.00 48.69 384 PRO A O 1
ATOM 3114 N N . ASP A 1 385 ? -14.205 14.497 35.472 1.00 47.91 385 ASP A N 1
ATOM 3115 C CA . ASP A 1 385 ? -12.899 15.150 35.236 1.00 47.91 385 ASP A CA 1
ATOM 3116 C C . ASP A 1 385 ? -12.635 15.668 33.797 1.00 47.91 385 ASP A C 1
ATOM 3118 O O . ASP A 1 385 ? -11.481 15.826 33.401 1.00 47.91 385 ASP A O 1
ATOM 3122 N N . GLN A 1 386 ? -13.647 15.894 32.945 1.00 47.28 386 GLN A N 1
ATOM 3123 C CA . GLN A 1 386 ? -13.429 16.284 31.526 1.00 47.28 386 GLN A CA 1
ATOM 3124 C C . GLN A 1 386 ? -13.962 17.665 31.095 1.00 47.28 386 GLN A C 1
ATOM 3126 O O . GLN A 1 386 ? -14.052 17.930 29.896 1.00 47.28 386 GLN A O 1
ATOM 3131 N N . ALA A 1 387 ? -14.259 18.573 32.026 1.00 45.97 387 ALA A N 1
ATOM 3132 C CA . ALA A 1 387 ? -14.942 19.834 31.714 1.00 45.97 387 ALA A CA 1
ATOM 3133 C C . ALA A 1 387 ? -14.098 20.954 31.044 1.00 45.97 387 ALA A C 1
ATOM 3135 O O . ALA A 1 387 ? -14.683 21.913 30.553 1.00 45.97 387 ALA A O 1
ATOM 3136 N N . GLU A 1 388 ? -12.765 20.872 30.943 1.00 42.72 388 GLU A N 1
ATOM 3137 C CA . GLU A 1 388 ? -11.948 22.084 30.680 1.00 42.72 388 GLU A CA 1
ATOM 3138 C C . GLU A 1 388 ? -11.429 22.346 29.247 1.00 42.72 388 GLU A C 1
ATOM 3140 O O . GLU A 1 388 ? -10.624 23.253 29.059 1.00 42.72 388 GLU A O 1
ATOM 3145 N N . MET A 1 389 ? -11.857 21.644 28.185 1.00 43.28 389 MET A N 1
ATOM 3146 C CA . MET A 1 389 ? -11.268 21.894 26.844 1.00 43.28 389 MET A CA 1
ATOM 3147 C C . MET A 1 389 ? -12.214 22.108 25.630 1.00 43.28 389 MET A C 1
ATOM 3149 O O . MET A 1 389 ? -12.004 21.466 24.595 1.00 43.28 389 MET A O 1
ATOM 3153 N N . PRO A 1 390 ? -13.219 23.017 25.661 1.00 48.25 390 PRO A N 1
ATOM 3154 C CA . PRO A 1 390 ? -14.050 23.304 24.480 1.00 48.25 390 PRO A CA 1
ATOM 3155 C C . PRO A 1 390 ? -13.549 24.455 23.578 1.00 48.25 390 PRO A C 1
ATOM 3157 O O . PRO A 1 390 ? -13.781 24.414 22.372 1.00 48.25 390 PRO A O 1
ATOM 3160 N N . LEU A 1 391 ? -12.854 25.475 24.103 1.00 46.12 391 LEU A N 1
ATOM 3161 C CA . LEU A 1 391 ? -12.653 26.746 23.371 1.00 46.12 391 LEU A CA 1
ATOM 3162 C C . LEU A 1 391 ? -11.602 26.695 22.246 1.00 46.12 391 LEU A C 1
ATOM 3164 O O . LEU A 1 391 ? -11.782 27.317 21.203 1.00 46.12 391 LEU A O 1
ATOM 3168 N N . LEU A 1 392 ? -10.549 25.888 22.391 1.00 43.50 392 LEU A N 1
ATOM 3169 C CA . LEU A 1 392 ? -9.490 25.755 21.376 1.00 43.50 392 LEU A CA 1
ATOM 3170 C C . LEU A 1 392 ? -9.909 24.895 20.164 1.00 43.50 392 LEU A C 1
ATOM 3172 O O . LEU A 1 392 ? -9.235 24.882 19.138 1.00 43.50 392 LEU A O 1
ATOM 3176 N N . ARG A 1 393 ? -11.038 24.176 20.263 1.00 52.22 393 ARG A N 1
ATOM 3177 C CA . ARG A 1 393 ? -11.555 23.288 19.206 1.00 52.22 393 ARG A CA 1
ATOM 3178 C C . ARG A 1 393 ? -12.356 24.011 18.127 1.00 52.22 393 ARG A C 1
ATOM 3180 O O . ARG A 1 393 ? -12.333 23.576 16.977 1.00 52.22 393 ARG A O 1
ATOM 3187 N N . LEU A 1 394 ? -13.044 25.095 18.480 1.00 44.56 394 LEU A N 1
ATOM 3188 C CA . LEU A 1 394 ? -13.870 25.858 17.539 1.00 44.56 394 LEU A CA 1
ATOM 3189 C C . LEU A 1 394 ? -13.018 26.651 16.536 1.00 44.56 394 LEU A C 1
ATOM 3191 O O . LEU A 1 394 ? -13.347 26.679 15.352 1.00 44.56 394 LEU A O 1
ATOM 3195 N N . SER A 1 395 ? -11.870 27.187 16.962 1.00 43.28 395 SER A N 1
ATOM 3196 C CA . SER A 1 395 ? -10.989 27.970 16.081 1.00 43.28 395 SER A CA 1
ATOM 3197 C C . SER A 1 395 ? -10.272 27.120 15.024 1.00 43.28 395 SER A C 1
ATOM 3199 O O . SER A 1 395 ? -10.076 27.571 13.895 1.00 43.28 395 SER A O 1
ATOM 3201 N N . LEU A 1 396 ? -9.918 25.871 15.350 1.00 44.59 396 LEU A N 1
ATOM 3202 C CA . LEU A 1 396 ? -9.197 24.985 14.430 1.00 44.59 396 LEU A CA 1
ATOM 3203 C C . LEU A 1 396 ? -10.129 24.362 13.375 1.00 44.59 396 LEU A C 1
ATOM 3205 O O . LEU A 1 396 ? -9.732 24.206 12.221 1.00 44.59 396 LEU A O 1
ATOM 3209 N N . MET A 1 397 ? -11.391 24.083 13.728 1.00 42.66 397 MET A N 1
ATOM 3210 C CA . MET A 1 397 ? -12.397 23.610 12.764 1.00 42.66 397 MET A CA 1
ATOM 3211 C C . MET A 1 397 ? -12.935 24.722 11.850 1.00 42.66 397 MET A C 1
ATOM 3213 O O . MET A 1 397 ? -13.216 24.454 10.680 1.00 42.66 397 MET A O 1
ATOM 3217 N N . GLN A 1 398 ? -13.006 25.975 12.317 1.00 49.97 398 GLN A N 1
ATOM 3218 C CA . GLN A 1 398 ? -13.317 27.113 11.440 1.00 49.97 398 GLN A CA 1
ATOM 3219 C C . GLN A 1 398 ? -12.206 27.384 10.414 1.00 49.97 398 GLN A C 1
ATOM 3221 O O . GLN A 1 398 ? -12.508 27.681 9.263 1.00 49.97 398 GLN A O 1
ATOM 3226 N N . ARG A 1 399 ? -10.927 27.208 10.779 1.00 45.97 399 ARG A N 1
ATOM 3227 C CA . ARG A 1 399 ? -9.806 27.427 9.845 1.00 45.97 399 ARG A CA 1
ATOM 3228 C C . ARG A 1 399 ? -9.675 26.349 8.766 1.00 45.97 399 ARG A C 1
ATOM 3230 O O . ARG A 1 399 ? -9.343 26.679 7.633 1.00 45.97 399 ARG A O 1
ATOM 3237 N N . LEU A 1 400 ? -9.961 25.086 9.089 1.00 40.16 400 LEU A N 1
ATOM 3238 C CA . LEU A 1 400 ? -9.857 23.989 8.117 1.00 40.16 400 LEU A CA 1
ATOM 3239 C C . LEU A 1 400 ? -11.076 23.877 7.187 1.00 40.16 400 LEU A C 1
ATOM 3241 O O . LEU A 1 400 ? -10.923 23.439 6.052 1.00 40.16 400 LEU A O 1
ATOM 3245 N N . SER A 1 401 ? -12.271 24.292 7.627 1.00 41.16 401 SER A N 1
ATOM 3246 C CA . SER A 1 401 ? -13.472 24.271 6.772 1.00 41.16 401 SER A CA 1
ATOM 3247 C C . SER A 1 401 ? -13.589 25.487 5.845 1.00 41.16 401 SER A C 1
ATOM 3249 O O . SER A 1 401 ? -14.026 25.320 4.708 1.00 41.16 401 SER A O 1
ATOM 3251 N N . GLY A 1 402 ? -13.143 26.677 6.274 1.00 37.47 402 GLY A N 1
ATOM 3252 C CA . GLY A 1 402 ? -13.180 27.889 5.440 1.00 37.47 402 GLY A CA 1
ATOM 3253 C C . GLY A 1 402 ? -12.226 27.833 4.242 1.00 37.47 402 GLY A C 1
ATOM 3254 O O . GLY A 1 402 ? -12.596 28.180 3.128 1.00 37.47 402 GLY A O 1
ATOM 3255 N N . SER A 1 403 ? -11.021 27.285 4.428 1.00 42.44 403 SER A N 1
ATOM 3256 C CA . SER A 1 403 ? -9.999 27.243 3.370 1.00 42.44 403 SER A CA 1
ATOM 3257 C C . SER A 1 403 ? -10.329 26.305 2.201 1.00 42.44 403 SER A C 1
ATOM 3259 O O . SER A 1 403 ? -9.778 26.498 1.121 1.00 42.44 403 SER A O 1
ATOM 3261 N N . PHE A 1 404 ? -11.170 25.284 2.397 1.00 36.16 404 PHE A N 1
ATOM 3262 C CA . PHE A 1 404 ? -11.396 24.250 1.377 1.00 36.16 404 PHE A CA 1
ATOM 3263 C C . PHE A 1 404 ? -12.680 24.466 0.562 1.00 36.16 404 PHE A C 1
ATOM 3265 O O . PHE A 1 404 ? -12.769 23.999 -0.569 1.00 36.16 404 PHE A O 1
ATOM 3272 N N . PHE A 1 405 ? -13.666 25.193 1.102 1.00 41.25 405 PHE A N 1
ATOM 3273 C CA . PHE A 1 405 ? -14.936 25.456 0.412 1.00 41.25 405 PHE A CA 1
ATOM 3274 C C . PHE A 1 405 ? -15.005 26.824 -0.281 1.00 41.25 405 PHE A C 1
ATOM 3276 O O . PHE A 1 405 ? -15.730 26.948 -1.269 1.00 41.25 405 PHE A O 1
ATOM 3283 N N . ASP A 1 406 ? -14.222 27.820 0.147 1.00 41.00 406 ASP A N 1
ATOM 3284 C CA . ASP A 1 406 ? -14.258 29.155 -0.472 1.00 41.00 406 ASP A CA 1
ATOM 3285 C C . ASP A 1 406 ? -13.585 29.202 -1.857 1.00 41.00 406 ASP A C 1
ATOM 3287 O O . ASP A 1 406 ? -13.910 30.061 -2.675 1.00 41.00 406 ASP A O 1
ATOM 3291 N N . SER A 1 407 ? -12.734 28.225 -2.193 1.00 41.41 407 SER A N 1
ATOM 3292 C CA . SER A 1 407 ? -12.106 28.138 -3.523 1.00 41.41 407 SER A CA 1
ATOM 3293 C C . SER A 1 407 ? -13.028 27.539 -4.602 1.00 41.41 407 SER A C 1
ATOM 3295 O O . SER A 1 407 ? -12.790 27.731 -5.789 1.00 41.41 407 SER A O 1
ATOM 3297 N N . ALA A 1 408 ? -14.130 26.884 -4.217 1.00 38.97 408 ALA A N 1
ATOM 3298 C CA . ALA A 1 408 ? -15.090 26.290 -5.156 1.00 38.97 408 ALA A CA 1
ATOM 3299 C C . ALA A 1 408 ? -16.299 27.197 -5.467 1.00 38.97 408 ALA A C 1
ATOM 3301 O O . ALA A 1 408 ? -17.186 26.795 -6.221 1.00 38.97 408 ALA A O 1
ATOM 3302 N N . ARG A 1 409 ? -16.368 28.408 -4.888 1.00 39.81 409 ARG A N 1
ATOM 3303 C CA . ARG A 1 409 ? -17.560 29.276 -4.968 1.00 39.81 409 ARG A CA 1
ATOM 3304 C C . ARG A 1 409 ? -17.343 30.659 -5.594 1.00 39.81 409 ARG A C 1
ATOM 3306 O O . ARG A 1 409 ? -18.320 31.387 -5.722 1.00 39.81 409 ARG A O 1
ATOM 3313 N N . SER A 1 410 ? -16.130 31.021 -6.028 1.00 39.78 410 SER A N 1
ATOM 3314 C CA . SER A 1 410 ? -15.842 32.348 -6.616 1.00 39.78 410 SER A CA 1
ATOM 3315 C C . SER A 1 410 ? -15.790 32.398 -8.154 1.00 39.78 410 SER A C 1
ATOM 3317 O O . SER A 1 410 ? -15.274 33.356 -8.724 1.00 39.78 410 SER A O 1
ATOM 3319 N N . GLY A 1 411 ? -16.351 31.408 -8.852 1.00 44.81 411 GLY A N 1
ATOM 3320 C CA . GLY A 1 411 ? -16.514 31.438 -10.309 1.00 44.81 411 GLY A CA 1
ATOM 3321 C C . GLY A 1 411 ? -17.956 31.735 -10.714 1.00 44.81 411 GLY A C 1
ATOM 3322 O O . GLY A 1 411 ? -18.682 30.810 -11.062 1.00 44.81 411 GLY A O 1
ATOM 3323 N N . GLY A 1 412 ? -18.397 32.996 -10.657 1.00 38.72 412 GLY A N 1
ATOM 3324 C CA . GLY A 1 412 ? -19.743 33.340 -11.122 1.00 38.72 412 GLY A CA 1
ATOM 3325 C C . GLY A 1 412 ? -20.150 34.809 -11.007 1.00 38.72 412 GLY A C 1
ATOM 3326 O O . GLY A 1 412 ? -20.656 35.220 -9.974 1.00 38.72 412 GLY A O 1
ATOM 3327 N N . VAL A 1 413 ? -20.020 35.517 -12.135 1.00 42.62 413 VAL A N 1
ATOM 3328 C CA . VAL A 1 413 ? -20.916 36.576 -12.649 1.00 42.62 413 VAL A CA 1
ATOM 3329 C C . VAL A 1 413 ? -21.083 37.859 -11.816 1.00 42.62 413 VAL A C 1
ATOM 3331 O O . VAL A 1 413 ? -21.761 37.890 -10.796 1.00 42.62 413 VAL A O 1
ATOM 3334 N N . GLY A 1 414 ? -20.601 38.975 -12.371 1.00 32.69 414 GLY A N 1
ATOM 3335 C CA . GLY A 1 414 ? -21.010 40.319 -11.956 1.00 32.69 414 GLY A CA 1
ATOM 3336 C C . GLY A 1 414 ? -20.250 41.414 -12.697 1.00 32.69 414 GLY A C 1
ATOM 3337 O O . GLY A 1 414 ? -19.175 41.816 -12.269 1.00 32.69 414 GLY A O 1
ATOM 3338 N N . GLY A 1 415 ? -20.792 41.857 -13.832 1.00 39.72 415 GLY A N 1
ATOM 3339 C CA . GLY A 1 415 ? -20.289 43.008 -14.577 1.00 39.72 415 GLY A CA 1
ATOM 3340 C C . GLY A 1 415 ? -20.798 44.356 -14.052 1.00 39.72 415 GLY A C 1
ATOM 3341 O O . GLY A 1 415 ? -21.575 44.425 -13.105 1.00 39.72 415 GLY A O 1
ATOM 3342 N N . THR A 1 416 ? -20.408 45.393 -14.799 1.00 38.00 416 THR A N 1
ATOM 3343 C CA . THR A 1 416 ? -20.861 46.802 -14.828 1.00 38.00 416 THR A CA 1
ATOM 3344 C C . THR A 1 416 ? -20.179 47.836 -13.911 1.00 38.00 416 THR A C 1
ATOM 3346 O O . THR A 1 416 ? -20.478 47.986 -12.737 1.00 38.00 416 THR A O 1
ATOM 3349 N N . GLU A 1 417 ? -19.296 48.608 -14.565 1.00 37.53 417 GLU A N 1
ATOM 3350 C CA . GLU A 1 417 ? -19.435 50.062 -14.778 1.00 37.53 417 GLU A CA 1
ATOM 3351 C C . GLU A 1 417 ? -19.103 51.039 -13.624 1.00 37.53 417 GLU A C 1
ATOM 3353 O O . GLU A 1 417 ? -19.929 51.308 -12.760 1.00 37.53 417 GLU A O 1
ATOM 3358 N N . ARG A 1 418 ? -17.949 51.734 -13.723 1.00 30.73 418 ARG A N 1
ATOM 3359 C CA . ARG A 1 418 ? -17.903 53.216 -13.809 1.00 30.73 418 ARG A CA 1
ATOM 3360 C C . ARG A 1 418 ? -16.502 53.808 -14.051 1.00 30.73 418 ARG A C 1
ATOM 3362 O O . ARG A 1 418 ? -15.529 53.473 -13.392 1.00 30.73 418 ARG A O 1
ATOM 3369 N N . ARG A 1 419 ? -16.503 54.758 -14.995 1.00 36.00 419 ARG A N 1
ATOM 3370 C CA . ARG A 1 419 ? -15.564 55.849 -15.333 1.00 36.00 419 ARG A CA 1
ATOM 3371 C C . ARG A 1 419 ? -14.641 56.393 -14.227 1.00 36.00 419 ARG A C 1
ATOM 3373 O O . ARG A 1 419 ? -15.112 56.722 -13.145 1.00 36.00 419 ARG A O 1
ATOM 3380 N N . GLY A 1 420 ? -13.421 56.759 -14.645 1.00 31.00 420 GLY A N 1
ATOM 3381 C CA . GLY A 1 420 ? -12.679 57.901 -14.088 1.00 31.00 420 GLY A CA 1
ATOM 3382 C C . GLY A 1 420 ? -11.204 58.010 -14.508 1.00 31.00 420 GLY A C 1
ATOM 3383 O O . GLY A 1 420 ? -10.336 57.535 -13.797 1.00 31.00 420 GLY A O 1
ATOM 3384 N N . THR A 1 421 ? -10.958 58.634 -15.666 1.00 33.50 421 THR A N 1
ATOM 3385 C CA . THR A 1 421 ? -9.896 59.628 -15.985 1.00 33.50 421 THR A CA 1
ATOM 3386 C C . THR A 1 421 ? -8.625 59.773 -15.123 1.00 33.50 421 THR A C 1
ATOM 3388 O O . THR A 1 421 ? -8.732 60.148 -13.962 1.00 33.50 421 THR A O 1
ATOM 3391 N N . LEU A 1 422 ? -7.452 59.672 -15.779 1.00 31.42 422 LEU A N 1
ATOM 3392 C CA . LEU A 1 422 ? -6.354 60.669 -15.980 1.00 31.42 422 LEU A CA 1
ATOM 3393 C C . LEU A 1 422 ? -5.003 59.913 -16.078 1.00 31.42 422 LEU A C 1
ATOM 3395 O O . LEU A 1 422 ? -4.602 59.247 -15.138 1.00 31.42 422 LEU A O 1
ATOM 3399 N N . SER A 1 423 ? -4.389 59.815 -17.260 1.00 32.91 423 SER A N 1
ATOM 3400 C CA . SER A 1 423 ? -3.343 60.704 -17.814 1.00 32.91 423 SER A CA 1
ATOM 3401 C C . SER A 1 423 ? -1.894 60.329 -17.469 1.00 32.91 423 SER A C 1
ATOM 3403 O O . SER A 1 423 ? -1.524 60.157 -16.315 1.00 32.91 423 SER A O 1
ATOM 3405 N N . THR A 1 424 ? -1.083 60.360 -18.537 1.00 32.84 424 THR A N 1
ATOM 3406 C CA . THR A 1 424 ? 0.371 60.610 -18.614 1.00 32.84 424 THR A CA 1
ATOM 3407 C C . THR A 1 424 ? 1.343 59.555 -18.073 1.00 32.84 424 THR A C 1
ATOM 3409 O O . THR A 1 424 ? 1.661 59.544 -16.895 1.00 32.84 424 THR A O 1
ATOM 3412 N N . MET A 1 425 ? 1.973 58.798 -18.978 1.00 29.81 425 MET A N 1
ATOM 3413 C CA . MET A 1 425 ? 3.302 59.166 -19.494 1.00 29.81 425 MET A CA 1
ATOM 3414 C C . MET A 1 425 ? 3.630 58.390 -20.780 1.00 29.81 425 MET A C 1
ATOM 3416 O O . MET A 1 425 ? 3.645 57.164 -20.816 1.00 29.81 425 MET A O 1
ATOM 3420 N N . LEU A 1 426 ? 3.851 59.163 -21.842 1.00 33.31 426 LEU A N 1
ATOM 3421 C CA . LEU A 1 426 ? 4.544 58.783 -23.069 1.00 33.31 426 LEU A CA 1
ATOM 3422 C C . LEU A 1 426 ? 6.039 58.623 -22.778 1.00 33.31 426 LEU A C 1
ATOM 3424 O O . LEU A 1 426 ? 6.557 59.368 -21.946 1.00 33.31 426 LEU A O 1
ATOM 3428 N N . SER A 1 427 ? 6.709 57.753 -23.541 1.00 31.25 427 SER A N 1
ATOM 3429 C CA . SER A 1 427 ? 7.926 58.064 -24.323 1.00 31.25 427 SER A CA 1
ATOM 3430 C C . SER A 1 427 ? 8.837 56.833 -24.466 1.00 31.25 427 SER A C 1
ATOM 3432 O O . SER A 1 427 ? 9.351 56.369 -23.457 1.00 31.25 427 SER A O 1
ATOM 3434 N N . ASN A 1 428 ? 9.020 56.388 -25.725 1.00 32.47 428 ASN A N 1
ATOM 3435 C CA . ASN A 1 428 ? 10.292 56.059 -26.413 1.00 32.47 428 ASN A CA 1
ATOM 3436 C C . ASN A 1 428 ? 11.273 55.037 -25.781 1.00 32.47 428 ASN A C 1
ATOM 3438 O O . ASN A 1 428 ? 11.407 54.957 -24.573 1.00 32.47 428 ASN A O 1
ATOM 3442 N N . ASP A 1 429 ? 12.050 54.200 -26.475 1.00 29.69 429 ASP A N 1
ATOM 3443 C CA . ASP A 1 429 ? 12.592 54.106 -27.845 1.00 29.69 429 ASP A CA 1
ATOM 3444 C C . ASP A 1 429 ? 12.985 52.617 -28.060 1.00 29.69 429 ASP A C 1
ATOM 3446 O O . ASP A 1 429 ? 13.404 51.938 -27.126 1.00 29.69 429 ASP A O 1
ATOM 3450 N N . SER A 1 430 ? 12.643 51.963 -29.173 1.00 31.38 430 SER A N 1
ATOM 3451 C CA . SER A 1 430 ? 13.486 51.685 -30.355 1.00 31.38 430 SER A CA 1
ATOM 3452 C C . SER A 1 430 ? 14.947 51.215 -30.143 1.00 31.38 430 SER A C 1
ATOM 3454 O O . SER A 1 430 ? 15.805 51.992 -29.751 1.00 31.38 430 SER A O 1
ATOM 3456 N N . ALA A 1 431 ? 15.197 49.993 -30.646 1.00 31.44 431 ALA A N 1
ATOM 3457 C CA . ALA A 1 431 ? 16.293 49.576 -31.544 1.00 31.44 431 ALA A CA 1
ATOM 3458 C C . ALA A 1 431 ? 17.738 49.316 -31.039 1.00 31.44 431 ALA A C 1
ATOM 3460 O O . ALA A 1 431 ? 18.368 50.167 -30.431 1.00 31.44 431 ALA A O 1
ATOM 3461 N N . GLN A 1 432 ? 18.256 48.157 -31.502 1.00 30.00 432 GLN A N 1
ATOM 3462 C CA . GLN A 1 432 ? 19.634 47.743 -31.888 1.00 30.00 432 GLN A CA 1
ATOM 3463 C C . GLN A 1 432 ? 20.039 46.424 -31.199 1.00 30.00 432 GLN A C 1
ATOM 3465 O O . GLN A 1 432 ? 20.106 46.352 -29.982 1.00 30.00 432 GLN A O 1
ATOM 3470 N N . SER A 1 433 ? 20.113 45.267 -31.872 1.00 29.33 433 SER A N 1
ATOM 3471 C CA . SER A 1 433 ? 20.996 44.815 -32.971 1.00 29.33 433 SER A CA 1
ATOM 3472 C C . SER A 1 433 ? 22.482 44.735 -32.601 1.00 29.33 433 SER A C 1
ATOM 3474 O O . SER A 1 433 ? 23.151 45.755 -32.613 1.00 29.33 433 SER A O 1
ATOM 3476 N N . HIS A 1 434 ? 23.001 43.521 -32.386 1.00 31.91 434 HIS A N 1
ATOM 3477 C CA . HIS A 1 434 ? 24.365 43.078 -32.734 1.00 31.91 434 HIS A CA 1
ATOM 3478 C C . HIS A 1 434 ? 24.341 41.534 -32.780 1.00 31.91 434 HIS A C 1
ATOM 3480 O O . HIS A 1 434 ? 24.005 40.887 -31.797 1.00 31.91 434 HIS A O 1
ATOM 3486 N N . HIS A 1 435 ? 24.361 40.917 -33.965 1.00 29.97 435 HIS A N 1
ATOM 3487 C CA . HIS A 1 435 ? 25.554 40.388 -34.645 1.00 29.97 435 HIS A CA 1
ATOM 3488 C C . HIS A 1 435 ? 26.419 39.447 -33.785 1.00 29.97 435 HIS A C 1
ATOM 3490 O O . HIS A 1 435 ? 27.250 39.913 -33.016 1.00 29.97 435 HIS A O 1
ATOM 3496 N N . PHE A 1 436 ? 26.332 38.136 -34.043 1.00 27.25 436 PHE A N 1
ATOM 3497 C CA . PHE A 1 436 ? 27.529 37.302 -34.194 1.00 27.25 436 PHE A CA 1
ATOM 3498 C C . PHE A 1 436 ? 27.263 36.152 -35.178 1.00 27.25 436 PHE A C 1
ATOM 3500 O O . PHE A 1 436 ? 26.444 35.268 -34.943 1.00 27.25 436 PHE A O 1
ATOM 3507 N N . MET A 1 437 ? 27.947 36.230 -36.320 1.00 29.69 437 MET A N 1
ATOM 3508 C CA . MET A 1 437 ? 28.120 35.179 -37.321 1.00 29.69 437 MET A CA 1
ATOM 3509 C C . MET A 1 437 ? 29.398 34.414 -36.959 1.00 29.69 437 MET A C 1
ATOM 3511 O O . MET A 1 437 ? 30.386 35.030 -36.568 1.00 29.69 437 MET A O 1
ATOM 3515 N N . GLY A 1 438 ? 29.403 33.097 -37.146 1.00 26.61 438 GLY A N 1
ATOM 3516 C CA . GLY A 1 438 ? 30.585 32.256 -36.967 1.00 26.61 438 GLY A CA 1
ATOM 3517 C C . GLY A 1 438 ? 30.391 30.903 -37.635 1.00 26.61 438 GLY A C 1
ATOM 3518 O O . GLY A 1 438 ? 30.014 29.928 -37.001 1.00 26.61 438 GLY A O 1
ATOM 3519 N N . THR A 1 439 ? 30.578 30.896 -38.948 1.00 28.80 439 THR A N 1
ATOM 3520 C CA . THR A 1 439 ? 30.497 29.768 -39.879 1.00 28.80 439 THR A CA 1
ATOM 3521 C C . THR A 1 439 ? 31.625 28.741 -39.723 1.00 28.80 439 THR A C 1
ATOM 3523 O O . THR A 1 439 ? 32.770 29.127 -39.505 1.00 28.80 439 THR A O 1
ATOM 3526 N N . ALA A 1 440 ? 31.298 27.489 -40.075 1.00 28.50 440 ALA A N 1
ATOM 3527 C CA . ALA A 1 440 ? 31.993 26.636 -41.059 1.00 28.50 440 ALA A CA 1
ATOM 3528 C C . ALA A 1 440 ? 32.620 25.312 -40.580 1.00 28.50 440 ALA A C 1
ATOM 3530 O O . ALA A 1 440 ? 33.438 25.274 -39.669 1.00 28.50 440 ALA A O 1
ATOM 3531 N N . ASN A 1 441 ? 32.368 24.306 -41.437 1.00 27.45 441 ASN A N 1
ATOM 3532 C CA . ASN A 1 441 ? 33.227 23.177 -41.818 1.00 27.45 441 ASN A CA 1
ATOM 3533 C C . ASN A 1 441 ? 33.334 21.989 -40.839 1.00 27.45 441 ASN A C 1
ATOM 3535 O O . ASN A 1 441 ? 33.481 22.177 -39.648 1.00 27.45 441 ASN A O 1
ATOM 3539 N N . ASN A 1 442 ? 33.386 20.716 -41.249 1.00 27.34 442 ASN A N 1
ATOM 3540 C CA . ASN A 1 442 ? 33.263 19.998 -42.528 1.00 27.34 442 ASN A CA 1
ATOM 3541 C C . ASN A 1 442 ? 33.441 18.489 -42.192 1.00 27.34 442 ASN A C 1
ATOM 3543 O O . ASN A 1 442 ? 34.003 18.170 -41.149 1.00 27.34 442 ASN A O 1
ATOM 3547 N N . ARG A 1 443 ? 33.129 17.607 -43.153 1.00 28.56 443 ARG A N 1
ATOM 3548 C CA . ARG A 1 443 ? 33.615 16.212 -43.324 1.00 28.56 443 ARG A CA 1
ATOM 3549 C C . ARG A 1 443 ? 32.827 15.048 -42.708 1.00 28.56 443 ARG A C 1
ATOM 3551 O O . ARG A 1 443 ? 33.038 14.612 -41.586 1.00 28.56 443 ARG A O 1
ATOM 3558 N N . GLN A 1 444 ? 32.037 14.447 -43.601 1.00 31.59 444 GLN A N 1
ATOM 3559 C CA . GLN A 1 444 ? 32.156 13.047 -44.034 1.00 31.59 444 GLN A CA 1
ATOM 3560 C C . GLN A 1 444 ? 33.346 12.254 -43.454 1.00 31.59 444 GLN A C 1
ATOM 3562 O O . GLN A 1 444 ? 34.500 12.575 -43.736 1.00 31.59 444 GLN A O 1
ATOM 3567 N N . ALA A 1 445 ? 33.045 11.111 -42.838 1.00 30.06 445 ALA A N 1
ATOM 3568 C CA . ALA A 1 445 ? 33.907 9.935 -42.874 1.00 30.06 445 ALA A CA 1
ATOM 3569 C C . ALA A 1 445 ? 33.049 8.657 -42.869 1.00 30.06 445 ALA A C 1
ATOM 3571 O O . ALA A 1 445 ? 32.429 8.298 -41.874 1.00 30.06 445 ALA A O 1
ATOM 3572 N N . ARG A 1 446 ? 33.013 7.992 -44.028 1.00 34.50 446 ARG A N 1
ATOM 3573 C CA . ARG A 1 446 ? 32.767 6.553 -44.181 1.00 34.50 446 ARG A CA 1
ATOM 3574 C C . ARG A 1 446 ? 34.125 5.850 -44.081 1.00 34.50 446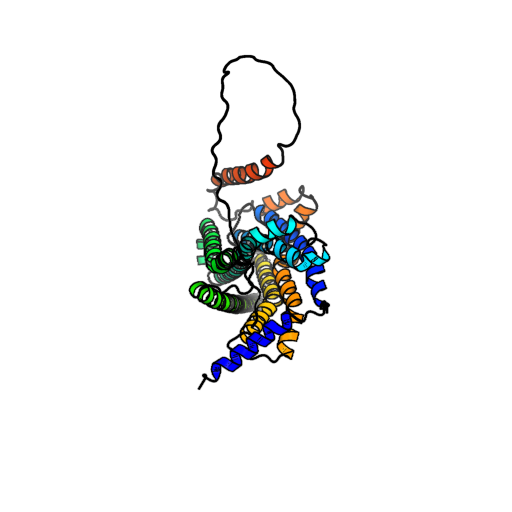 ARG A C 1
ATOM 3576 O O . ARG A 1 446 ? 34.988 6.180 -44.888 1.00 34.50 446 ARG A O 1
ATOM 3583 N N . SER A 1 447 ? 34.268 4.856 -43.207 1.00 30.34 447 SER A N 1
ATOM 3584 C CA . SER A 1 447 ? 35.053 3.617 -43.420 1.00 30.34 447 SER A CA 1
ATOM 3585 C C . SER A 1 447 ? 34.888 2.724 -42.181 1.00 30.34 447 SER A C 1
ATOM 3587 O O . SER A 1 447 ? 35.172 3.174 -41.080 1.00 30.34 447 SER A O 1
ATOM 3589 N N . LEU A 1 448 ? 34.258 1.553 -42.317 1.00 32.84 448 LEU A N 1
ATOM 3590 C CA . LEU A 1 448 ? 34.931 0.242 -42.256 1.00 32.84 448 LEU A CA 1
ATOM 3591 C C . LEU A 1 448 ? 35.736 0.023 -40.962 1.00 32.84 448 LEU A C 1
ATOM 3593 O O . LEU A 1 448 ? 36.872 0.481 -40.882 1.00 32.84 448 LEU A O 1
ATOM 3597 N N . VAL A 1 449 ? 35.148 -0.693 -39.998 1.00 36.84 449 VAL A N 1
ATOM 3598 C CA . VAL A 1 449 ? 35.474 -2.074 -39.568 1.00 36.84 449 VAL A CA 1
ATOM 3599 C C . VAL A 1 449 ? 34.251 -2.629 -38.846 1.00 36.84 449 VAL A C 1
ATOM 3601 O O . VAL A 1 449 ? 33.616 -1.841 -38.111 1.00 36.84 449 VAL A O 1
#

pLDDT: mean 78.13, std 22.08, range [26.61, 98.31]